Protein AF-A0AAV2TIT0-F1 (afdb_monomer)

Structure (mmCIF, N/CA/C/O backbone):
data_AF-A0AAV2TIT0-F1
#
_entry.id   AF-A0AAV2TIT0-F1
#
loop_
_atom_site.group_PDB
_atom_site.id
_atom_site.type_symbol
_atom_site.label_atom_id
_atom_site.label_alt_id
_atom_site.label_comp_id
_atom_site.label_asym_id
_atom_site.label_entity_id
_atom_site.label_seq_id
_atom_site.pdbx_PDB_ins_code
_atom_site.Cartn_x
_atom_site.Cartn_y
_atom_site.Cartn_z
_atom_site.occupancy
_atom_site.B_iso_or_equiv
_atom_site.auth_seq_id
_atom_site.auth_comp_id
_atom_site.auth_asym_id
_atom_site.auth_atom_id
_atom_site.pdbx_PDB_model_num
ATOM 1 N N . MET A 1 1 ? -25.763 -8.411 12.316 1.00 33.12 1 MET A N 1
ATOM 2 C CA . MET A 1 1 ? -24.491 -7.733 11.9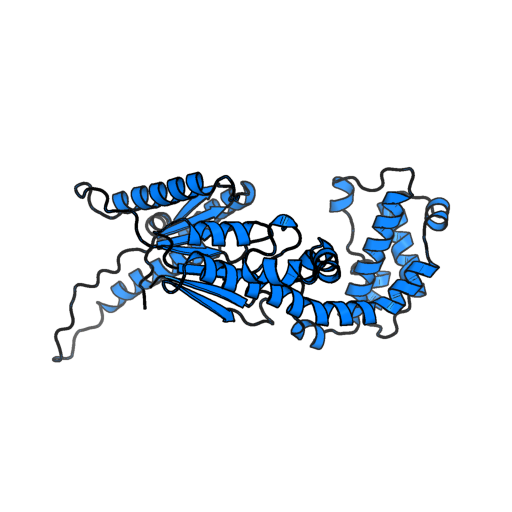80 1.00 33.12 1 MET A CA 1
ATOM 3 C C . MET A 1 1 ? -24.054 -6.967 13.217 1.00 33.12 1 MET A C 1
ATOM 5 O O . MET A 1 1 ? -24.925 -6.323 13.794 1.00 33.12 1 MET A O 1
ATOM 9 N N . PRO A 1 2 ? -22.796 -7.047 13.679 1.00 43.47 2 PRO A N 1
ATOM 10 C CA . PRO A 1 2 ? -22.340 -6.142 14.727 1.00 43.47 2 PRO A CA 1
ATOM 11 C C . PRO A 1 2 ? -22.516 -4.703 14.225 1.00 43.47 2 PRO A C 1
ATOM 13 O O . PRO A 1 2 ? -21.963 -4.325 13.194 1.00 43.47 2 PRO A O 1
ATOM 16 N N . ASN A 1 3 ? -23.355 -3.925 14.909 1.00 52.34 3 ASN A N 1
ATOM 17 C CA . ASN A 1 3 ? -23.516 -2.500 14.643 1.00 52.34 3 ASN A CA 1
ATOM 18 C C . ASN A 1 3 ? -22.245 -1.795 15.130 1.00 52.34 3 ASN A C 1
ATOM 20 O O . ASN A 1 3 ? -22.175 -1.380 16.286 1.00 52.34 3 ASN A O 1
ATOM 24 N N . PHE A 1 4 ? -21.219 -1.700 14.278 1.00 61.94 4 PHE A N 1
ATOM 25 C CA . PHE A 1 4 ? -20.007 -0.950 14.609 1.00 61.94 4 PHE A CA 1
ATOM 26 C C . PHE A 1 4 ? -20.335 0.539 14.643 1.00 61.94 4 PHE A C 1
ATOM 28 O O . PHE A 1 4 ? -20.372 1.217 13.619 1.00 61.94 4 PHE A O 1
ATOM 35 N N . ARG A 1 5 ? -20.597 1.035 15.851 1.00 77.88 5 ARG A N 1
ATOM 36 C CA . ARG A 1 5 ? -20.865 2.451 16.115 1.00 77.88 5 ARG A CA 1
ATOM 37 C C . ARG A 1 5 ? -19.603 3.304 16.168 1.00 77.88 5 ARG A C 1
ATOM 39 O O . ARG A 1 5 ? -19.690 4.524 16.167 1.00 77.88 5 ARG A O 1
ATOM 46 N N . TYR A 1 6 ? -18.437 2.674 16.198 1.00 88.31 6 TYR A N 1
ATOM 47 C CA . TYR A 1 6 ? -17.168 3.355 16.375 1.00 88.31 6 TYR A CA 1
ATOM 48 C C . TYR A 1 6 ? -16.143 2.788 15.402 1.00 88.31 6 TYR A C 1
ATOM 50 O O . TYR A 1 6 ? -15.968 1.569 15.303 1.00 88.31 6 TYR A O 1
ATOM 58 N N . VAL A 1 7 ? -15.487 3.678 14.665 1.00 92.69 7 VAL A N 1
ATOM 59 C CA . VAL A 1 7 ? -14.481 3.327 13.660 1.00 92.69 7 VAL A CA 1
ATOM 60 C C . VAL A 1 7 ? -13.223 4.140 13.916 1.00 92.69 7 VAL A C 1
ATOM 62 O O . VAL A 1 7 ? -13.296 5.348 14.117 1.00 92.69 7 VAL A O 1
ATOM 65 N N . VAL A 1 8 ? -12.065 3.491 13.875 1.00 95.88 8 VAL A N 1
ATOM 66 C CA . VAL A 1 8 ? -10.758 4.150 13.860 1.00 95.88 8 VAL A CA 1
ATOM 67 C C . VAL A 1 8 ? -10.124 3.891 12.500 1.00 95.88 8 VAL A C 1
ATOM 69 O O . VAL A 1 8 ? -9.726 2.766 12.217 1.00 95.88 8 VAL A O 1
ATOM 72 N N . ASP A 1 9 ? -10.046 4.914 11.655 1.00 96.50 9 ASP A N 1
ATOM 73 C CA . ASP A 1 9 ? -9.402 4.859 10.342 1.00 96.50 9 ASP A CA 1
ATOM 74 C C . ASP A 1 9 ? -7.945 5.328 10.438 1.00 96.50 9 ASP A C 1
ATOM 76 O O . ASP A 1 9 ? -7.671 6.502 10.694 1.00 96.50 9 ASP A O 1
ATOM 80 N N . ILE A 1 10 ? -7.002 4.407 10.249 1.00 96.81 10 ILE A N 1
ATOM 81 C CA . ILE A 1 10 ? -5.564 4.649 10.366 1.00 96.81 10 ILE A CA 1
ATOM 82 C C . ILE A 1 10 ? -4.938 4.834 8.984 1.00 96.81 10 ILE A C 1
ATOM 84 O O . ILE A 1 10 ? -5.048 3.974 8.109 1.00 96.81 10 ILE A O 1
ATOM 88 N N . GLY A 1 11 ? -4.196 5.932 8.814 1.00 94.81 11 GLY A N 1
ATOM 89 C CA . GLY A 1 11 ? -3.659 6.320 7.508 1.00 94.81 11 GLY A CA 1
ATOM 90 C C . GLY A 1 11 ? -4.744 6.938 6.630 1.00 94.81 11 GLY A C 1
ATOM 91 O O . GLY A 1 11 ? -4.847 6.624 5.444 1.00 94.81 11 GLY A O 1
ATOM 92 N N . SER A 1 12 ? -5.573 7.788 7.239 1.00 93.75 12 SER A N 1
ATOM 93 C CA . SER A 1 12 ? -6.779 8.353 6.624 1.00 93.75 12 SER A CA 1
ATOM 94 C C . SER A 1 12 ? -6.502 9.316 5.458 1.00 93.75 12 SER A C 1
ATOM 96 O O . SER A 1 12 ? -7.408 9.619 4.672 1.00 93.75 12 SER A O 1
ATOM 98 N N . GLY A 1 13 ? -5.263 9.798 5.300 1.00 93.06 13 GLY A N 1
ATOM 99 C CA . GLY A 1 13 ? -4.831 10.627 4.180 1.00 93.06 13 GLY A CA 1
ATOM 100 C C . GLY A 1 13 ? -5.632 11.922 4.076 1.00 93.06 13 GLY A C 1
ATOM 101 O O . GLY A 1 13 ? -5.682 12.729 5.000 1.00 93.06 13 GLY A O 1
ATOM 102 N N . LEU A 1 14 ? -6.288 12.127 2.931 1.00 92.00 14 LEU A N 1
ATOM 103 C CA . LEU A 1 14 ? -7.166 13.282 2.696 1.00 92.00 14 LEU A CA 1
ATOM 104 C C . LEU A 1 14 ? -8.545 13.150 3.371 1.00 92.00 14 LEU A C 1
ATOM 106 O O . LEU A 1 14 ? -9.398 14.021 3.210 1.00 92.00 14 LEU A O 1
ATOM 110 N N . GLY A 1 15 ? -8.786 12.072 4.121 1.00 90.06 15 GLY A N 1
ATOM 111 C CA . GLY A 1 15 ? -10.018 11.867 4.875 1.00 90.06 15 GLY A CA 1
ATOM 112 C C . GLY A 1 15 ? -11.206 11.398 4.038 1.00 90.06 15 GLY A C 1
ATOM 113 O O . GLY A 1 15 ? -12.340 11.560 4.484 1.00 90.06 15 GLY A O 1
ATOM 114 N N . HIS A 1 16 ? -10.982 10.816 2.855 1.00 90.38 16 HIS A N 1
ATOM 115 C CA . HIS A 1 16 ? -12.058 10.356 1.968 1.00 90.38 16 HIS A CA 1
ATOM 116 C C . HIS A 1 16 ? -12.976 9.319 2.625 1.00 90.38 16 HIS A C 1
ATOM 118 O O . HIS A 1 16 ? -14.196 9.479 2.559 1.00 90.38 16 HIS A O 1
ATOM 124 N N . LEU A 1 17 ? -12.416 8.290 3.274 1.00 89.50 17 LEU A N 1
ATOM 125 C CA . LEU A 1 17 ? -13.212 7.263 3.948 1.00 89.50 17 LEU A CA 1
ATOM 126 C C . LEU A 1 17 ? -13.994 7.845 5.141 1.00 89.50 17 LEU A C 1
ATOM 128 O O . LEU A 1 17 ? -15.217 7.711 5.125 1.00 89.50 17 LEU A O 1
ATOM 132 N N . PRO A 1 18 ? -13.369 8.552 6.108 1.00 89.56 18 PRO A N 1
ATOM 133 C CA . PRO A 1 18 ? -14.092 9.160 7.221 1.00 89.56 18 PRO A CA 1
ATOM 134 C C . PRO A 1 18 ? -15.223 10.072 6.751 1.00 89.56 18 PRO A C 1
ATOM 136 O O . PRO A 1 18 ? -16.352 9.927 7.209 1.00 89.56 18 PRO A O 1
ATOM 139 N N . ASN A 1 19 ? -14.953 10.941 5.768 1.00 86.62 19 ASN A N 1
ATOM 140 C CA . ASN A 1 19 ? -15.957 11.843 5.201 1.00 86.62 19 ASN A CA 1
ATOM 141 C C . ASN A 1 19 ? -17.109 11.077 4.542 1.00 86.62 19 ASN A C 1
ATOM 143 O O . ASN A 1 19 ? -18.263 11.467 4.685 1.00 86.62 19 ASN A O 1
ATOM 147 N N . SER A 1 20 ? -16.815 9.991 3.825 1.00 84.94 20 SER A N 1
ATOM 148 C CA . SER A 1 20 ? -17.843 9.174 3.170 1.00 84.94 20 SER A CA 1
ATOM 149 C C . SER A 1 20 ? -18.708 8.426 4.183 1.00 84.94 20 SER A C 1
ATOM 151 O O . SER A 1 20 ? -19.925 8.378 4.014 1.00 84.94 20 SER A O 1
ATOM 153 N N . ILE A 1 21 ? -18.100 7.896 5.252 1.00 83.25 21 ILE A N 1
ATOM 154 C CA . ILE A 1 21 ? -18.825 7.271 6.364 1.00 83.25 21 ILE A CA 1
ATOM 155 C C . ILE A 1 21 ? -19.757 8.304 7.007 1.00 83.25 21 ILE A C 1
ATOM 157 O O . ILE A 1 21 ? -20.959 8.066 7.068 1.00 83.25 21 ILE A O 1
ATOM 161 N N . ALA A 1 22 ? -19.246 9.478 7.392 1.00 78.19 22 ALA A N 1
ATOM 162 C CA . ALA A 1 22 ? -20.061 10.535 7.995 1.00 78.19 22 ALA A CA 1
ATOM 163 C C . ALA A 1 22 ? -21.213 10.997 7.095 1.00 78.19 22 ALA A C 1
ATOM 165 O O . ALA A 1 22 ? -22.341 11.104 7.563 1.00 78.19 22 ALA A O 1
ATOM 166 N N . ARG A 1 23 ? -20.971 11.207 5.793 1.00 75.56 23 ARG A N 1
ATOM 167 C CA . ARG A 1 23 ? -22.033 11.568 4.835 1.00 75.56 23 ARG A CA 1
ATOM 168 C C . ARG A 1 23 ? -23.144 10.527 4.787 1.00 75.56 23 ARG A C 1
ATOM 170 O O . ARG A 1 23 ? -24.315 10.889 4.797 1.00 75.56 23 ARG A O 1
ATOM 177 N N . ARG A 1 24 ? -22.781 9.242 4.715 1.00 76.00 24 ARG A N 1
ATOM 178 C CA . ARG A 1 24 ? -23.767 8.159 4.661 1.00 76.00 24 ARG A CA 1
ATOM 179 C C . ARG A 1 24 ? -24.631 8.144 5.920 1.00 76.00 24 ARG A C 1
ATOM 181 O O . ARG A 1 24 ? -25.842 8.033 5.809 1.00 76.00 24 ARG A O 1
ATOM 188 N N . LEU A 1 25 ? -24.016 8.357 7.080 1.00 70.19 25 LEU A N 1
ATOM 189 C CA . LEU A 1 25 ? -24.717 8.413 8.361 1.00 70.19 25 LEU A CA 1
ATOM 190 C C . LEU A 1 25 ? -25.712 9.578 8.436 1.00 70.19 25 LEU A C 1
ATOM 192 O O . LEU A 1 25 ? -26.841 9.368 8.861 1.00 70.19 25 LEU A O 1
ATOM 196 N N . ILE A 1 26 ? -25.326 10.769 7.963 1.00 67.44 26 ILE A N 1
ATOM 197 C CA . ILE A 1 26 ? -26.214 11.947 7.904 1.00 67.44 26 ILE A CA 1
ATOM 198 C C . ILE A 1 26 ? -27.414 11.685 6.978 1.00 67.44 26 ILE A C 1
ATOM 200 O O . ILE A 1 26 ? -28.556 12.025 7.297 1.00 67.44 26 ILE A O 1
ATOM 204 N N . ASN A 1 27 ? -27.170 11.065 5.822 1.00 66.56 27 ASN A N 1
ATOM 205 C CA . ASN A 1 27 ? -28.227 10.764 4.859 1.00 66.56 27 ASN A CA 1
ATOM 206 C C . ASN A 1 27 ? -29.206 9.710 5.391 1.00 66.56 27 ASN A C 1
ATOM 208 O O . ASN A 1 27 ? -30.414 9.875 5.225 1.00 66.56 27 ASN A O 1
ATOM 212 N 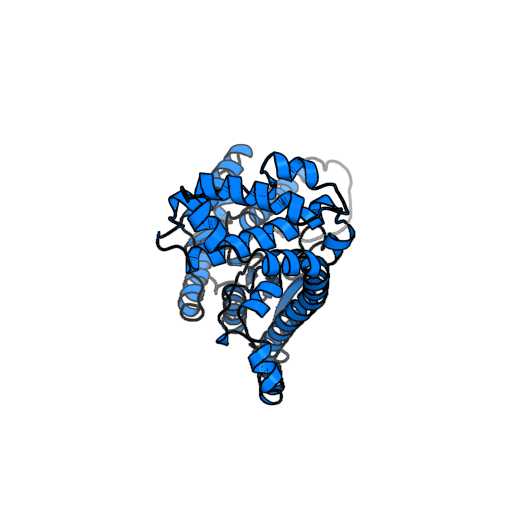N . ASP A 1 28 ? -28.703 8.678 6.072 1.00 64.31 28 ASP A N 1
ATOM 213 C CA . ASP A 1 28 ? -29.536 7.647 6.695 1.00 64.31 28 ASP A CA 1
ATOM 214 C C . ASP A 1 28 ? -30.403 8.240 7.829 1.00 64.31 28 ASP A C 1
ATOM 216 O O . ASP A 1 28 ? -31.569 7.865 7.972 1.00 64.31 28 ASP A O 1
ATOM 220 N N . THR A 1 29 ? -29.899 9.231 8.584 1.00 57.78 29 THR A N 1
ATOM 221 C CA . THR A 1 29 ? -30.708 9.959 9.584 1.00 57.78 29 THR A CA 1
ATOM 222 C C . THR A 1 29 ? -31.797 10.836 8.960 1.00 57.78 29 THR A C 1
ATOM 224 O O . THR A 1 29 ? -32.913 10.876 9.475 1.00 57.78 29 THR A O 1
ATOM 227 N N . ASN A 1 30 ? -31.522 11.494 7.829 1.00 53.78 30 ASN A N 1
ATOM 228 C CA . ASN A 1 30 ? -32.492 12.373 7.168 1.00 53.78 30 ASN A CA 1
ATOM 229 C C . ASN A 1 30 ? -33.578 11.594 6.407 1.00 53.78 30 ASN A C 1
ATOM 231 O O . ASN A 1 30 ? -34.746 11.974 6.459 1.00 53.78 30 ASN A O 1
ATOM 235 N N . GLY A 1 31 ? -33.230 10.473 5.763 1.00 49.16 31 GLY A N 1
ATOM 236 C CA . GLY A 1 31 ? -34.191 9.628 5.039 1.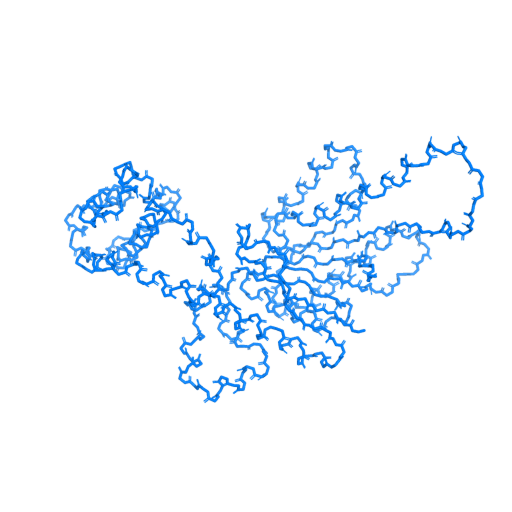00 49.16 31 GLY A CA 1
ATOM 237 C C . GLY A 1 31 ? -35.257 8.988 5.939 1.00 49.16 31 GLY A C 1
ATOM 238 O O . GLY A 1 31 ? -36.377 8.750 5.492 1.00 49.16 31 GLY A O 1
ATOM 239 N N . CYS A 1 32 ? -34.945 8.777 7.222 1.00 41.78 32 CYS A N 1
ATOM 240 C CA . CYS A 1 32 ? -35.896 8.278 8.219 1.00 41.78 32 CYS A CA 1
ATOM 241 C C . CYS A 1 32 ? -36.898 9.363 8.674 1.00 41.78 32 CYS A C 1
ATOM 243 O O . CYS A 1 32 ? -38.033 9.056 9.038 1.00 41.78 32 CYS A O 1
ATOM 245 N N . CYS A 1 33 ? -36.516 10.644 8.600 1.00 37.53 33 CYS A N 1
ATOM 246 C CA . CYS A 1 33 ? -37.409 11.770 8.890 1.00 37.53 33 CYS A CA 1
ATOM 247 C C . CYS A 1 33 ? -38.353 12.084 7.717 1.00 37.53 33 CYS A C 1
ATOM 249 O O . CYS A 1 33 ? -39.490 12.480 7.951 1.00 37.53 33 CYS A O 1
ATOM 251 N N . SER A 1 34 ? -37.937 11.849 6.467 1.00 34.69 34 SER A N 1
ATOM 252 C CA . SER A 1 34 ? -38.749 12.148 5.271 1.00 34.69 34 SER A CA 1
ATOM 253 C C . SER A 1 34 ? -39.859 11.130 4.971 1.00 34.69 34 SER A C 1
ATOM 255 O O . SER A 1 34 ? -40.706 11.390 4.122 1.00 34.69 34 SER A O 1
ATOM 257 N N . GLN A 1 35 ? -39.876 9.968 5.635 1.00 36.94 35 GLN A N 1
ATOM 258 C CA . GLN A 1 35 ? -40.938 8.961 5.473 1.00 36.94 35 GLN A CA 1
ATOM 259 C C . GLN A 1 35 ? -42.097 9.104 6.473 1.00 36.94 35 GLN A C 1
ATOM 261 O O . GLN A 1 35 ? -43.048 8.328 6.409 1.00 36.94 35 GLN A O 1
ATOM 266 N N . LYS A 1 36 ? -42.073 10.103 7.367 1.00 35.38 36 LYS A N 1
ATOM 267 C CA . LYS A 1 36 ? -43.177 10.344 8.313 1.00 35.38 36 LYS A CA 1
ATOM 268 C C . LYS A 1 36 ? -44.347 11.160 7.749 1.00 35.38 36 LYS A C 1
ATOM 270 O O . LYS A 1 36 ? -45.394 11.181 8.386 1.00 35.38 36 LYS A O 1
ATOM 275 N N . ASP A 1 37 ? -44.227 11.720 6.544 1.00 33.31 37 ASP A N 1
ATOM 276 C CA . ASP A 1 37 ? -45.250 12.621 5.986 1.00 33.31 37 ASP A CA 1
ATOM 277 C C . ASP A 1 37 ? -46.184 11.987 4.936 1.00 33.31 37 ASP A C 1
ATOM 279 O O . ASP A 1 37 ? -46.986 12.692 4.335 1.00 33.31 37 ASP A O 1
ATOM 283 N N . ASN A 1 38 ? -46.147 10.664 4.724 1.00 32.78 38 ASN A N 1
ATOM 284 C CA . ASN A 1 38 ? -47.061 9.978 3.792 1.00 32.78 38 ASN A CA 1
ATOM 285 C C . ASN A 1 38 ? -47.639 8.668 4.355 1.00 32.78 38 ASN A C 1
ATOM 287 O O . ASN A 1 38 ? -47.607 7.630 3.696 1.00 32.78 38 ASN A O 1
ATOM 291 N N . VAL A 1 39 ? -48.200 8.702 5.567 1.00 33.78 39 VAL A N 1
ATOM 292 C CA . VAL A 1 39 ? -49.090 7.628 6.043 1.00 33.78 39 VAL A CA 1
ATOM 293 C C . VAL A 1 39 ? -50.382 8.229 6.587 1.00 33.78 39 VAL A C 1
ATOM 295 O O . VAL A 1 39 ? -50.601 8.347 7.788 1.00 33.78 39 VAL A O 1
ATOM 298 N N . SER A 1 40 ? -51.272 8.584 5.668 1.00 33.12 40 SER A N 1
ATOM 299 C CA . SER A 1 40 ? -52.709 8.619 5.914 1.00 33.12 40 SER A CA 1
ATOM 300 C C . SER A 1 40 ? -53.368 7.629 4.954 1.00 33.12 40 SER A C 1
ATOM 302 O O . SER A 1 40 ? -53.623 7.956 3.802 1.00 33.12 40 SER A O 1
ATOM 304 N N . GLN A 1 41 ? -53.604 6.417 5.481 1.00 33.03 41 GLN A N 1
ATOM 305 C CA . GLN A 1 41 ? -54.428 5.288 4.997 1.00 33.03 41 GLN A CA 1
ATOM 306 C C . GLN A 1 41 ? -53.632 3.978 4.888 1.00 33.03 41 GLN A C 1
ATOM 308 O O . GLN A 1 41 ? -53.018 3.713 3.863 1.00 33.03 41 GLN A O 1
ATOM 313 N N . MET A 1 42 ? -53.656 3.156 5.945 1.00 27.72 42 MET A N 1
ATOM 314 C CA . MET A 1 42 ? -54.268 1.812 5.958 1.00 27.72 42 MET A CA 1
ATOM 315 C C . MET A 1 42 ? -54.023 1.155 7.326 1.00 27.72 42 MET A C 1
ATOM 317 O O . MET A 1 42 ? -52.910 1.164 7.844 1.00 27.72 42 MET A O 1
ATOM 321 N N . GLU A 1 43 ? -55.085 0.626 7.927 1.00 33.09 43 GLU A N 1
ATOM 322 C CA . GLU A 1 43 ? -55.074 -0.027 9.235 1.00 33.09 43 GLU A CA 1
ATOM 323 C C . GLU A 1 43 ? -54.402 -1.411 9.225 1.00 33.09 43 GLU A C 1
ATOM 325 O O . GLU A 1 43 ? -54.489 -2.167 8.259 1.00 33.09 43 GLU A O 1
ATOM 330 N N . SER A 1 44 ? -53.886 -1.767 10.407 1.00 34.00 44 SER A N 1
ATOM 331 C CA . SER A 1 44 ? -53.564 -3.108 10.918 1.00 34.00 44 SER A CA 1
ATOM 332 C C . SER A 1 44 ? -52.346 -3.835 10.327 1.00 34.00 44 SER A C 1
ATOM 334 O O . SER A 1 44 ? -52.355 -4.293 9.193 1.00 34.00 44 SER A O 1
ATOM 336 N N . VAL A 1 45 ? -51.304 -3.987 11.159 1.00 29.23 45 VAL A N 1
ATOM 337 C CA . VAL A 1 45 ? -50.635 -5.253 11.540 1.00 29.23 45 VAL A CA 1
ATOM 338 C C . VAL A 1 45 ? -49.373 -4.919 12.360 1.00 29.23 45 VAL A C 1
ATOM 340 O O . VAL A 1 45 ? -48.474 -4.244 11.878 1.00 29.23 45 VAL A O 1
ATOM 343 N N . GLY A 1 46 ? -49.306 -5.456 13.585 1.00 25.75 46 GLY A N 1
ATOM 344 C CA . GLY A 1 46 ? -48.060 -5.843 14.262 1.00 25.75 46 GLY A CA 1
ATOM 345 C C . GLY A 1 46 ? -47.212 -4.750 14.922 1.00 25.75 46 GLY A C 1
ATOM 346 O O . GLY A 1 46 ? -46.425 -4.080 14.269 1.00 25.75 46 GLY A O 1
ATOM 347 N N . ASN A 1 47 ? -47.288 -4.681 16.255 1.00 32.78 47 ASN A N 1
ATOM 348 C CA . ASN A 1 47 ? -46.312 -4.030 17.135 1.00 32.78 47 ASN A CA 1
ATOM 349 C C . ASN A 1 47 ? -44.871 -4.449 16.772 1.00 32.78 47 ASN A C 1
ATOM 351 O O . ASN A 1 47 ? -44.492 -5.600 16.992 1.00 32.78 47 ASN A O 1
ATOM 355 N N . ALA A 1 48 ? -44.069 -3.513 16.269 1.00 32.03 48 ALA A N 1
ATOM 356 C CA . ALA A 1 48 ? -42.615 -3.614 16.217 1.00 32.03 48 ALA A CA 1
ATOM 357 C C . ALA A 1 48 ? -42.030 -2.342 16.843 1.00 32.03 48 ALA A C 1
ATOM 359 O O . ALA A 1 48 ? -42.430 -1.230 16.500 1.00 32.03 48 ALA A O 1
ATOM 360 N N . ASP A 1 49 ? -41.128 -2.541 17.801 1.00 30.75 49 ASP A N 1
ATOM 361 C CA . ASP A 1 49 ? -40.585 -1.551 18.729 1.00 30.75 49 ASP A CA 1
ATOM 362 C C . ASP A 1 49 ? -40.214 -0.204 18.086 1.00 30.75 49 ASP A C 1
ATOM 364 O O . ASP A 1 49 ? -39.230 -0.067 17.357 1.00 30.75 49 ASP A O 1
ATOM 368 N N . SER A 1 50 ? -40.956 0.839 18.453 1.00 32.41 50 SER A N 1
ATOM 369 C CA . SER A 1 50 ? -40.766 2.229 18.028 1.00 32.41 50 SER A CA 1
ATOM 370 C C . SER A 1 50 ? -39.591 2.946 18.718 1.00 32.41 50 SER A C 1
ATOM 372 O O . SER A 1 50 ? -39.624 4.165 18.867 1.00 32.41 50 SER A O 1
ATOM 374 N N . ASN A 1 51 ? -38.551 2.222 19.148 1.00 32.59 51 ASN A N 1
ATOM 375 C CA . ASN A 1 51 ? -37.463 2.763 19.978 1.00 32.59 51 ASN A CA 1
ATOM 376 C C . ASN A 1 51 ? -36.057 2.656 19.368 1.00 32.59 51 ASN A C 1
ATOM 378 O O . ASN A 1 51 ? -35.062 2.861 20.063 1.00 32.59 51 ASN A O 1
ATOM 382 N N . ASN A 1 52 ? -35.933 2.376 18.069 1.00 36.19 52 ASN A N 1
ATOM 383 C CA . ASN A 1 52 ? -34.626 2.348 17.415 1.00 36.19 52 ASN A CA 1
ATOM 384 C C . ASN A 1 52 ? -34.192 3.762 16.985 1.00 36.19 52 ASN A C 1
ATOM 386 O O . ASN A 1 52 ? -34.114 4.070 15.795 1.00 36.19 52 ASN A O 1
ATOM 390 N N . SER A 1 53 ? -33.934 4.648 17.956 1.00 40.66 53 SER A N 1
ATOM 391 C CA . SER A 1 53 ? -33.205 5.885 17.676 1.00 40.66 53 SER A CA 1
ATOM 392 C C . SER A 1 53 ? -31.800 5.499 17.203 1.00 40.66 53 SER A C 1
ATOM 394 O O . SER A 1 53 ? -31.007 4.887 17.924 1.00 40.66 53 SER A O 1
ATOM 396 N N . PHE A 1 54 ? -31.503 5.773 15.933 1.00 45.78 54 PHE A N 1
ATOM 397 C CA . PHE A 1 54 ? -30.188 5.523 15.354 1.00 45.78 54 PHE A CA 1
ATOM 398 C C . PHE A 1 54 ? -29.166 6.420 16.068 1.00 45.78 54 PHE A C 1
ATOM 400 O O . PHE A 1 54 ? -29.024 7.597 15.747 1.00 45.78 54 PHE A O 1
ATOM 407 N N . LYS A 1 55 ? -28.480 5.878 17.084 1.00 54.44 55 LYS A N 1
ATOM 408 C CA . LYS A 1 55 ? -27.385 6.582 17.763 1.00 54.44 55 LYS A CA 1
ATOM 409 C C . LYS A 1 55 ? -26.216 6.786 16.783 1.00 54.44 55 LYS A C 1
ATOM 411 O O . LYS A 1 55 ? -25.866 5.839 16.072 1.00 54.44 55 LYS A O 1
ATOM 416 N N . PRO A 1 56 ? -25.610 7.984 16.747 1.00 56.09 56 PRO A N 1
ATOM 417 C CA . PRO A 1 56 ? -24.627 8.349 15.736 1.00 56.09 56 PRO A CA 1
ATOM 418 C C . PRO A 1 56 ? -23.353 7.502 15.809 1.00 56.09 56 PRO A C 1
ATOM 420 O O . PRO A 1 56 ? -22.881 7.149 16.889 1.00 56.09 56 PRO A O 1
ATOM 423 N N . VAL A 1 57 ? -22.782 7.196 14.642 1.00 70.88 57 VAL A N 1
ATOM 424 C CA . VAL A 1 57 ? -21.499 6.493 14.521 1.00 70.88 57 VAL A CA 1
ATOM 425 C C . VAL A 1 57 ? -20.363 7.518 14.578 1.00 70.88 57 VAL A C 1
ATOM 427 O O . VAL A 1 57 ? -20.389 8.514 13.859 1.00 70.88 57 VAL A O 1
ATOM 430 N N . CYS A 1 58 ? -19.360 7.278 15.421 1.00 84.88 58 CYS A N 1
ATOM 431 C CA . CYS A 1 58 ? -18.193 8.147 15.575 1.00 84.88 58 CYS A CA 1
ATOM 432 C C . CYS A 1 58 ? -16.972 7.553 14.862 1.00 84.88 58 CYS A C 1
ATOM 434 O O . CYS A 1 58 ? -16.609 6.394 15.071 1.00 84.88 58 CYS A O 1
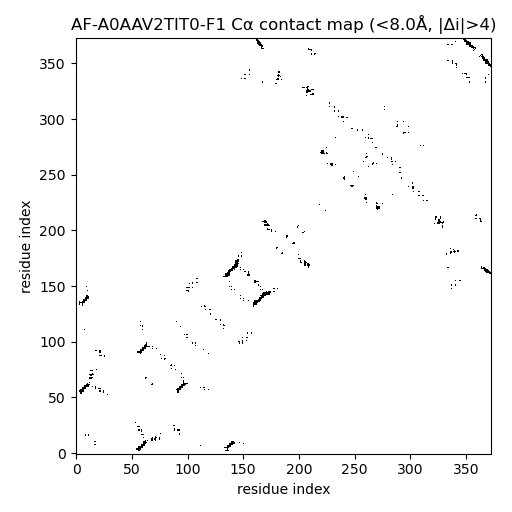ATOM 436 N N . VAL A 1 59 ? -16.307 8.367 14.045 1.00 89.94 59 VAL A N 1
ATOM 437 C CA . VAL A 1 59 ? -15.112 8.000 13.286 1.00 89.94 59 VAL A CA 1
ATOM 438 C C . VAL A 1 59 ? -13.917 8.797 13.791 1.00 89.94 59 VAL A C 1
ATOM 440 O O . VAL A 1 59 ? -13.901 10.021 13.704 1.00 89.94 59 VAL A O 1
ATOM 443 N N . ILE A 1 60 ? -12.887 8.108 14.266 1.00 93.94 60 ILE A N 1
ATOM 444 C CA . ILE A 1 60 ? -11.580 8.694 14.558 1.00 93.94 60 ILE A CA 1
ATOM 445 C C . ILE A 1 60 ? -10.684 8.475 13.339 1.00 93.94 60 ILE A C 1
ATOM 447 O O . ILE A 1 60 ? -10.372 7.344 12.985 1.00 93.94 60 ILE A O 1
ATOM 451 N N . ALA A 1 61 ? -10.264 9.551 12.689 1.00 95.06 61 ALA A N 1
ATOM 452 C CA . ALA A 1 61 ? -9.382 9.542 11.533 1.00 95.06 61 ALA A CA 1
ATOM 453 C C . ALA A 1 61 ? -7.958 9.920 11.956 1.00 95.06 61 ALA A C 1
ATOM 455 O O . ALA A 1 61 ? -7.709 11.055 12.365 1.00 95.06 61 ALA A O 1
ATOM 456 N N . VAL A 1 62 ? -7.022 8.982 11.839 1.00 97.00 62 VAL A N 1
ATOM 457 C CA . VAL A 1 62 ? -5.619 9.161 12.222 1.00 97.00 62 VAL A CA 1
ATOM 458 C C . VAL A 1 62 ? -4.775 9.409 10.975 1.00 97.00 62 VAL A C 1
ATOM 460 O O . VAL A 1 62 ? -4.830 8.648 10.005 1.00 97.00 62 VAL A O 1
ATOM 463 N N . GLU A 1 63 ? -3.989 10.480 10.987 1.00 95.88 63 GLU A N 1
ATOM 464 C CA . GLU A 1 63 ? -3.054 10.845 9.919 1.00 95.88 63 GLU A CA 1
ATOM 465 C C . GLU A 1 63 ? -1.781 11.429 10.534 1.00 95.88 63 GLU A C 1
ATOM 467 O O . GLU A 1 63 ? -1.856 12.116 11.544 1.00 95.88 63 GLU A O 1
ATOM 472 N N . CYS A 1 64 ? -0.610 11.183 9.945 1.00 94.56 64 CYS A N 1
ATOM 473 C CA . CYS A 1 64 ? 0.663 11.683 10.471 1.00 94.56 64 CYS A CA 1
ATOM 474 C C . CYS A 1 64 ? 1.241 12.845 9.656 1.00 94.56 64 CYS A C 1
ATOM 476 O O . CYS A 1 64 ? 2.075 13.601 10.151 1.00 94.56 64 CYS A O 1
ATOM 478 N N . ASN A 1 65 ? 0.820 13.005 8.401 1.00 95.19 65 ASN A N 1
ATOM 479 C CA . ASN A 1 65 ? 1.239 14.099 7.548 1.00 95.19 65 ASN A CA 1
ATOM 480 C C . ASN A 1 65 ? 0.379 15.339 7.798 1.00 95.19 65 ASN A C 1
ATOM 482 O O . ASN A 1 65 ? -0.789 15.393 7.418 1.00 95.19 65 ASN A O 1
ATOM 486 N N . GLU A 1 66 ? 1.001 16.376 8.348 1.00 95.62 66 GLU A N 1
ATOM 487 C CA . GLU A 1 66 ? 0.342 17.639 8.681 1.00 95.62 66 GLU A CA 1
ATOM 488 C C . GLU A 1 66 ? -0.368 18.288 7.479 1.00 95.62 66 GLU A C 1
ATOM 490 O O . GLU A 1 66 ? -1.508 18.735 7.592 1.00 95.62 66 GLU A O 1
ATOM 495 N N . SER A 1 67 ? 0.245 18.279 6.289 1.00 95.38 67 SER A N 1
ATOM 496 C CA . SER A 1 67 ? -0.372 18.867 5.091 1.00 95.38 67 SER A CA 1
ATOM 497 C C . SER A 1 67 ? -1.640 18.121 4.668 1.00 95.38 67 SER A C 1
ATOM 499 O O . SER A 1 67 ? -2.641 18.756 4.329 1.00 95.38 67 SER A O 1
ATOM 501 N N . MET A 1 68 ? -1.615 16.784 4.679 1.00 93.31 68 MET A N 1
ATOM 502 C CA . MET A 1 68 ? -2.796 15.972 4.369 1.00 93.31 68 MET A CA 1
ATOM 503 C C . MET A 1 68 ? -3.865 16.120 5.447 1.00 93.31 68 MET A C 1
ATOM 505 O O . MET A 1 68 ? -5.026 16.317 5.101 1.00 93.31 68 MET A O 1
ATOM 509 N N . HIS A 1 69 ? -3.470 16.137 6.720 1.00 92.88 69 HIS A N 1
ATOM 510 C CA . HIS A 1 69 ? -4.363 16.363 7.851 1.00 92.88 69 HIS A CA 1
ATOM 511 C C . HIS A 1 69 ? -5.107 17.704 7.728 1.00 92.88 69 HIS A C 1
ATOM 513 O O . HIS A 1 69 ? -6.336 17.728 7.732 1.00 92.88 69 HIS A O 1
ATOM 519 N N . ILE A 1 70 ? -4.390 18.812 7.499 1.00 91.75 70 ILE A N 1
ATOM 520 C CA . ILE A 1 70 ? -4.994 20.143 7.308 1.00 91.75 70 ILE A CA 1
ATOM 521 C C . ILE A 1 70 ? -5.944 20.150 6.102 1.00 91.75 70 ILE A C 1
ATOM 523 O O . ILE A 1 70 ? -7.035 20.722 6.165 1.00 91.75 70 ILE A O 1
ATOM 527 N N . LYS A 1 71 ? -5.556 19.513 4.990 1.00 91.88 71 LYS A N 1
ATOM 528 C CA . LYS A 1 71 ? -6.423 19.386 3.807 1.00 91.88 71 LYS A CA 1
ATOM 529 C C . LYS A 1 71 ? -7.682 18.573 4.109 1.00 91.88 71 LYS A C 1
ATOM 531 O O . LYS A 1 71 ? -8.754 18.949 3.643 1.00 91.88 71 LYS A O 1
ATOM 536 N N . ALA A 1 72 ? -7.567 17.504 4.892 1.00 89.38 72 ALA A N 1
ATOM 537 C CA . ALA A 1 72 ? -8.687 16.663 5.291 1.00 89.38 72 ALA A CA 1
ATOM 538 C C . ALA A 1 72 ? -9.673 17.419 6.195 1.00 89.38 72 ALA A C 1
ATOM 540 O O . ALA A 1 72 ? -10.884 17.296 6.001 1.00 89.38 72 ALA A O 1
ATOM 541 N N . CYS A 1 73 ? -9.171 18.251 7.118 1.00 86.38 73 CYS A N 1
ATOM 542 C CA . CYS A 1 73 ? -9.993 19.179 7.898 1.00 86.38 73 CYS A CA 1
ATOM 543 C C . CYS A 1 73 ? -10.757 20.131 6.968 1.00 86.38 73 CYS A C 1
ATOM 545 O O . CYS A 1 73 ? -11.975 20.135 6.968 1.00 86.38 73 CYS A O 1
ATOM 547 N N . ARG A 1 74 ? -10.082 20.830 6.050 1.00 85.06 74 ARG A N 1
ATOM 548 C CA . ARG A 1 74 ? -10.761 21.760 5.120 1.00 85.06 74 ARG A CA 1
ATOM 549 C C . ARG A 1 74 ? -11.754 21.080 4.171 1.00 85.06 74 ARG A C 1
ATOM 551 O O . ARG A 1 74 ? -12.709 21.700 3.709 1.00 85.06 74 ARG A O 1
ATOM 558 N N . SER A 1 75 ? -11.510 19.817 3.813 1.00 78.81 75 SER A N 1
ATOM 559 C CA . SER A 1 75 ? -12.400 19.052 2.933 1.00 78.81 75 SER A CA 1
ATOM 560 C C . SER A 1 75 ? -13.747 18.753 3.586 1.00 78.81 75 SER A C 1
ATOM 562 O O . SER A 1 75 ? -14.730 18.592 2.856 1.00 78.81 75 SER A O 1
ATOM 564 N N . ILE A 1 76 ? -13.794 18.642 4.918 1.00 71.88 76 ILE A N 1
ATOM 565 C CA . ILE A 1 76 ? -15.055 18.454 5.633 1.00 71.88 76 ILE A CA 1
ATOM 566 C C . ILE A 1 76 ? -15.891 19.734 5.548 1.00 71.88 76 ILE A C 1
ATOM 568 O O . ILE A 1 76 ? -17.045 19.658 5.147 1.00 71.88 76 ILE A O 1
ATOM 572 N N . ASP A 1 77 ? -15.274 20.905 5.729 1.00 65.06 77 ASP A N 1
ATOM 573 C CA . ASP A 1 77 ? -15.961 22.200 5.707 1.00 65.06 77 ASP A CA 1
ATOM 574 C C . ASP A 1 77 ? -16.619 22.462 4.351 1.00 65.06 77 ASP A C 1
ATOM 576 O O . ASP A 1 77 ? -17.797 22.793 4.283 1.00 65.06 77 ASP A O 1
ATOM 580 N N . LYS A 1 78 ? -15.888 22.228 3.251 1.00 66.44 78 LYS A N 1
ATOM 581 C CA . LYS A 1 78 ? -16.429 22.378 1.888 1.00 66.44 78 LYS A CA 1
ATOM 582 C C . LYS A 1 78 ? -17.615 21.456 1.623 1.00 66.44 78 LYS A C 1
ATOM 584 O O . LYS A 1 78 ? -18.638 21.883 1.113 1.00 66.44 78 LYS A O 1
ATOM 589 N N . THR A 1 79 ? -17.478 20.190 2.006 1.00 61.00 79 THR A N 1
ATOM 590 C CA . THR A 1 79 ? -18.546 19.192 1.866 1.00 61.00 79 THR A CA 1
ATOM 591 C C . THR A 1 79 ? -19.815 19.598 2.613 1.00 61.00 79 THR A C 1
ATOM 593 O O . THR A 1 79 ? -20.922 19.298 2.177 1.00 61.00 79 THR A O 1
ATOM 596 N N . LEU A 1 80 ? -19.639 20.203 3.785 1.00 58.88 80 LEU A N 1
ATOM 597 C CA . LEU A 1 80 ? -20.715 20.600 4.678 1.00 58.88 80 LEU A CA 1
ATOM 598 C C . LEU A 1 80 ? -21.396 21.896 4.225 1.00 58.88 80 LEU A C 1
ATOM 600 O O . LEU A 1 80 ? -22.610 22.015 4.378 1.00 58.88 80 LEU A O 1
ATOM 604 N N . GLN A 1 81 ? -20.642 22.819 3.621 1.00 59.34 81 GLN A N 1
ATOM 605 C CA . GLN A 1 81 ? -21.176 24.028 2.985 1.00 59.34 81 GLN A CA 1
ATOM 606 C C . GLN A 1 81 ? -22.143 23.694 1.842 1.00 59.34 81 GLN A C 1
ATOM 608 O O . GLN A 1 81 ? -23.204 24.305 1.760 1.00 59.34 81 GLN A O 1
ATOM 613 N N . ASP A 1 82 ? -21.829 22.686 1.023 1.00 58.38 82 ASP A N 1
ATOM 614 C CA . ASP A 1 82 ? -22.661 22.298 -0.126 1.00 58.38 82 ASP A CA 1
ATOM 615 C C . ASP A 1 82 ? -24.028 21.698 0.271 1.00 58.38 82 ASP A C 1
ATOM 617 O O . ASP A 1 82 ? -24.961 21.719 -0.528 1.00 58.38 82 ASP A O 1
ATOM 621 N N . ASN A 1 83 ? -24.170 21.182 1.499 1.00 57.19 83 ASN A N 1
ATOM 622 C CA . ASN A 1 83 ? -25.372 20.461 1.940 1.00 57.19 83 ASN A CA 1
ATOM 623 C C . ASN A 1 83 ? -26.223 21.213 2.980 1.00 57.19 83 ASN A C 1
ATOM 625 O O . ASN A 1 83 ? -27.266 20.703 3.375 1.00 57.19 83 ASN A O 1
ATOM 629 N N . GLY A 1 84 ? -25.801 22.387 3.466 1.00 54.56 84 GLY A N 1
ATOM 630 C CA . GLY A 1 84 ? -26.563 23.167 4.458 1.00 54.56 84 GLY A CA 1
ATOM 631 C C . GLY A 1 84 ? -26.697 22.523 5.850 1.00 54.56 84 GLY A C 1
ATOM 632 O O . GLY A 1 84 ? -27.397 23.062 6.701 1.00 54.56 84 GLY A O 1
ATOM 633 N N . VAL A 1 85 ? -26.017 21.397 6.112 1.00 52.34 85 VAL A N 1
ATOM 634 C CA . VAL A 1 85 ? -26.086 20.624 7.373 1.00 52.34 85 VAL A CA 1
ATOM 635 C C . VAL A 1 85 ? -24.766 20.716 8.155 1.00 52.34 85 VAL A C 1
ATOM 637 O O . VAL A 1 85 ? -24.177 19.708 8.555 1.00 52.34 85 VAL A O 1
ATOM 640 N N . ALA A 1 86 ? -24.245 21.936 8.315 1.00 48.12 86 ALA A N 1
ATOM 641 C CA . ALA A 1 86 ? -22.867 22.164 8.751 1.00 48.12 86 ALA A CA 1
ATOM 642 C C . ALA A 1 86 ? -22.538 21.639 10.161 1.00 48.12 86 ALA A C 1
ATOM 644 O O . ALA A 1 86 ? -21.426 21.167 10.390 1.00 48.12 86 ALA A O 1
ATOM 645 N N . GLU A 1 87 ? -23.496 21.652 11.089 1.00 51.31 87 GLU A N 1
ATOM 646 C CA . GLU A 1 87 ? -23.237 21.291 12.489 1.00 51.31 87 GLU A CA 1
ATOM 647 C C . GLU A 1 87 ? -23.321 19.784 12.777 1.00 51.31 87 GLU A C 1
ATOM 649 O O . GLU A 1 87 ? -22.589 19.295 13.635 1.00 51.31 87 GLU A O 1
ATOM 654 N N . LEU A 1 88 ? -24.130 19.011 12.040 1.00 52.28 88 LEU A N 1
ATOM 655 C CA . LEU A 1 88 ? -24.344 17.582 12.332 1.00 52.28 88 LEU A CA 1
ATOM 656 C C . LEU A 1 88 ? -23.174 16.697 11.866 1.00 52.28 88 LEU A C 1
ATOM 658 O O . LEU A 1 88 ? -22.772 15.773 12.567 1.00 52.28 88 LEU A O 1
ATOM 662 N N . GLY A 1 89 ? -22.553 16.992 10.718 1.00 53.66 89 GLY A N 1
ATOM 663 C CA . GLY A 1 89 ? -21.462 16.155 10.197 1.00 53.66 89 GLY A CA 1
ATOM 664 C C . GLY A 1 89 ? -20.124 16.291 10.933 1.00 53.66 89 GLY A C 1
ATOM 665 O O . GLY A 1 89 ? -19.353 15.329 10.985 1.00 53.66 89 GLY A O 1
ATOM 666 N N . LEU A 1 90 ? -19.855 17.449 11.549 1.00 55.97 90 LEU A N 1
ATOM 667 C CA . LEU A 1 90 ? -18.659 17.682 12.375 1.00 55.97 90 LEU A CA 1
ATOM 668 C C . LEU A 1 90 ? -18.696 16.896 13.693 1.00 55.97 90 LEU A C 1
ATOM 670 O O . LEU A 1 90 ? -17.645 16.550 14.241 1.00 55.97 90 LEU A O 1
ATOM 674 N N . GLN A 1 91 ? -19.889 16.549 14.181 1.00 65.94 91 GLN A N 1
ATOM 675 C CA . GLN A 1 91 ? -20.056 15.780 15.415 1.00 65.94 91 GLN A CA 1
ATOM 676 C C . GLN A 1 91 ? -19.634 14.310 15.270 1.00 65.94 91 GLN A C 1
ATOM 678 O O . GLN A 1 91 ? -19.321 13.669 16.274 1.00 65.94 91 GLN A O 1
ATOM 683 N N . HIS A 1 92 ? -19.523 13.784 14.047 1.00 77.38 92 HIS A N 1
ATOM 684 C CA . HIS A 1 92 ? -19.234 12.364 13.811 1.00 77.38 92 HIS A CA 1
ATOM 685 C C . HIS A 1 92 ? -17.773 12.047 13.498 1.00 77.38 92 HIS A C 1
ATOM 687 O O . HIS A 1 92 ? -17.393 10.883 13.586 1.00 77.38 92 HIS A O 1
ATOM 693 N N . ILE A 1 93 ? -16.946 13.034 13.132 1.00 87.25 93 ILE A N 1
ATOM 694 C CA . ILE A 1 93 ? -15.536 12.794 12.790 1.00 87.25 93 ILE A CA 1
ATOM 695 C C . ILE A 1 93 ? -14.618 13.522 13.756 1.00 87.25 93 ILE A C 1
ATOM 697 O O . ILE A 1 93 ? -14.647 14.747 13.870 1.00 87.25 93 ILE A O 1
ATOM 701 N N . GLU A 1 94 ? -13.722 12.765 14.372 1.00 90.25 94 GLU A N 1
ATOM 702 C CA . GLU A 1 94 ? -12.574 13.275 15.097 1.00 90.25 94 GLU A CA 1
ATOM 703 C C . GLU A 1 94 ? -11.289 13.024 14.313 1.00 90.25 94 GLU A C 1
ATOM 705 O O . GLU A 1 94 ? -11.054 11.912 13.854 1.00 90.25 94 GLU A O 1
ATOM 710 N N . ARG A 1 95 ? -10.448 14.046 14.134 1.00 91.88 95 ARG A N 1
ATOM 711 C CA . ARG A 1 95 ? -9.184 13.918 13.398 1.00 91.88 95 ARG A CA 1
ATOM 712 C C . ARG A 1 95 ? -8.007 14.019 14.352 1.00 91.88 95 ARG A C 1
ATOM 714 O O . ARG A 1 95 ? -7.864 15.024 15.038 1.00 91.88 95 ARG A O 1
ATOM 721 N N . LEU A 1 96 ? -7.138 13.015 14.335 1.00 94.94 96 LEU A N 1
ATOM 722 C CA . LEU A 1 96 ? -5.924 12.964 15.141 1.00 94.94 96 LEU A CA 1
ATOM 723 C C . LEU A 1 96 ? -4.701 13.094 14.232 1.00 94.94 96 LEU A C 1
ATOM 725 O O . LEU A 1 96 ? -4.511 12.291 13.314 1.00 94.94 96 LEU A O 1
ATOM 729 N N . LEU A 1 97 ? -3.874 14.110 14.490 1.00 96.31 97 LEU A N 1
ATOM 730 C CA . LEU A 1 97 ? -2.543 14.216 13.899 1.00 96.31 97 LEU A CA 1
ATOM 731 C C . LEU A 1 97 ? -1.581 13.370 14.742 1.00 96.31 97 LEU A C 1
ATOM 733 O O . LEU A 1 97 ? -1.071 13.830 15.759 1.00 96.31 97 LEU A O 1
ATOM 737 N N . PHE A 1 98 ? -1.374 12.115 14.351 1.00 96.38 98 PHE A N 1
ATOM 738 C CA . PHE A 1 98 ? -0.590 11.160 15.128 1.00 96.38 98 PHE A CA 1
ATOM 739 C C . PHE A 1 98 ? 0.217 10.235 14.221 1.00 96.38 98 PHE A C 1
ATOM 741 O O . PHE A 1 98 ? -0.283 9.688 13.234 1.00 96.38 98 PHE A O 1
ATOM 748 N N . ARG A 1 99 ? 1.486 10.022 14.577 1.00 94.06 99 ARG A N 1
ATOM 749 C CA . ARG A 1 99 ? 2.375 9.099 13.875 1.00 94.06 99 ARG A CA 1
ATOM 750 C C . ARG A 1 99 ? 2.313 7.719 14.517 1.00 94.06 99 ARG A C 1
ATOM 752 O O . ARG A 1 99 ? 2.793 7.521 15.623 1.00 94.06 99 ARG A O 1
ATOM 759 N N . VAL A 1 100 ? 1.707 6.772 13.809 1.00 93.25 100 VAL A N 1
ATOM 760 C CA . VAL A 1 100 ? 1.545 5.399 14.294 1.00 93.25 100 VAL A CA 1
ATOM 761 C C . VAL A 1 100 ? 2.825 4.605 14.047 1.00 93.25 100 VAL A C 1
ATOM 763 O O . VAL A 1 100 ? 3.140 4.268 12.906 1.00 93.25 100 VAL A O 1
ATOM 766 N N . GLU A 1 101 ? 3.536 4.291 15.126 1.00 91.81 101 GLU A N 1
ATOM 767 C CA . GLU A 1 101 ? 4.715 3.422 15.143 1.00 91.81 101 GLU A CA 1
ATOM 768 C C . GLU A 1 101 ? 4.554 2.351 16.224 1.00 91.81 101 GLU A C 1
ATOM 770 O O . GLU A 1 101 ? 3.759 2.497 17.155 1.00 91.81 101 GLU A O 1
ATOM 775 N N . ALA A 1 102 ? 5.320 1.264 16.120 1.00 88.62 102 ALA A N 1
ATOM 776 C CA . ALA A 1 102 ? 5.258 0.168 17.083 1.00 88.62 102 ALA A CA 1
ATOM 777 C C . ALA A 1 102 ? 5.581 0.598 18.528 1.00 88.62 102 ALA A C 1
ATOM 779 O O . ALA A 1 102 ? 5.063 -0.009 19.463 1.00 88.62 102 ALA A O 1
ATOM 780 N N . SER A 1 103 ? 6.418 1.625 18.703 1.00 91.12 103 SER A N 1
ATOM 781 C CA . SER A 1 103 ? 6.815 2.206 19.993 1.00 91.12 103 SER A CA 1
ATOM 782 C C . SER A 1 103 ? 5.730 3.052 20.655 1.00 91.12 103 SER A C 1
ATOM 784 O O . SER A 1 103 ? 5.745 3.218 21.870 1.00 91.12 103 SER A O 1
ATOM 786 N N . ASP A 1 104 ? 4.793 3.592 19.877 1.00 93.12 104 ASP A N 1
ATOM 787 C CA . ASP A 1 104 ? 3.848 4.614 20.341 1.00 93.12 104 ASP A CA 1
ATOM 788 C C . ASP A 1 104 ? 2.411 4.095 20.430 1.00 93.12 104 ASP A C 1
ATOM 790 O O . ASP A 1 104 ? 1.463 4.872 20.567 1.00 93.12 104 ASP A O 1
ATOM 794 N N . LEU A 1 105 ? 2.231 2.772 20.387 1.00 94.94 105 LEU A N 1
ATOM 795 C CA . LEU A 1 105 ? 0.906 2.162 20.416 1.00 94.94 105 LEU A CA 1
ATOM 796 C C . LEU A 1 105 ? 0.149 2.495 21.699 1.00 94.94 105 LEU A C 1
ATOM 798 O O . LEU A 1 105 ? -1.025 2.820 21.607 1.00 94.94 105 LEU A O 1
ATOM 802 N N . ASP A 1 106 ? 0.777 2.490 22.875 1.00 96.44 106 ASP A N 1
ATOM 803 C CA . ASP A 1 106 ? 0.058 2.797 24.122 1.00 96.44 106 ASP A CA 1
ATOM 804 C C . ASP A 1 106 ? -0.411 4.256 24.188 1.00 96.44 106 ASP A C 1
ATOM 806 O O . ASP A 1 106 ? -1.532 4.527 24.625 1.00 96.44 106 ASP A O 1
ATOM 810 N N . LYS A 1 107 ? 0.386 5.189 23.649 1.00 96.69 107 LYS A N 1
ATOM 811 C CA . LYS A 1 107 ? -0.042 6.583 23.471 1.00 96.69 107 LYS A CA 1
ATOM 812 C C . LYS A 1 107 ? -1.233 6.663 22.519 1.00 96.69 107 LYS A C 1
ATOM 814 O O . LYS A 1 107 ? -2.224 7.303 22.846 1.00 96.69 107 LYS A O 1
ATOM 819 N N . LEU A 1 108 ? -1.181 5.955 21.388 1.00 96.69 108 LEU A N 1
ATOM 820 C CA . LEU A 1 108 ? -2.288 5.912 20.432 1.00 96.69 108 LEU A CA 1
ATOM 821 C C . LEU A 1 108 ? -3.574 5.347 21.057 1.00 96.69 108 LEU A C 1
ATOM 823 O O . LEU A 1 108 ? -4.646 5.902 20.836 1.00 96.69 108 LEU A O 1
ATOM 827 N N . LYS A 1 109 ? -3.487 4.278 21.862 1.00 96.25 109 LYS A N 1
ATOM 828 C CA . LYS A 1 109 ? -4.640 3.715 22.594 1.00 96.25 109 LYS A CA 1
ATOM 829 C C . LYS A 1 109 ? -5.274 4.760 23.521 1.00 96.25 109 LYS A C 1
ATOM 831 O O . LYS A 1 109 ? -6.499 4.879 23.569 1.00 96.25 109 LYS A O 1
ATOM 836 N N . SER A 1 110 ? -4.441 5.528 24.230 1.00 95.12 110 SER A N 1
ATOM 837 C CA . SER A 1 110 ? -4.886 6.613 25.113 1.00 95.12 110 SER A CA 1
ATOM 838 C C . SER A 1 110 ? -5.583 7.736 24.339 1.00 95.12 110 SER A C 1
ATOM 840 O O . SER A 1 110 ? -6.673 8.162 24.722 1.00 95.12 110 SER A O 1
ATOM 842 N N . GLU A 1 111 ? -5.011 8.166 23.210 1.00 95.62 111 GLU A N 1
ATOM 843 C CA . GLU A 1 111 ? -5.599 9.191 22.337 1.00 95.62 111 GLU A CA 1
ATOM 844 C C . GLU A 1 111 ? -6.947 8.746 21.756 1.00 95.62 111 GLU A C 1
ATOM 846 O O . GLU A 1 111 ? -7.922 9.492 21.815 1.00 95.62 111 GLU A O 1
ATOM 851 N N . ILE A 1 112 ? -7.040 7.503 21.268 1.00 94.75 112 ILE A N 1
ATOM 852 C CA . ILE A 1 112 ? -8.290 6.912 20.763 1.00 94.75 112 ILE A CA 1
ATOM 853 C C . ILE A 1 112 ? -9.355 6.877 21.864 1.00 94.75 112 ILE A C 1
ATOM 855 O O . ILE A 1 112 ? -10.495 7.287 21.648 1.00 94.75 112 ILE A O 1
ATOM 859 N N . THR A 1 113 ? -8.984 6.413 23.058 1.00 92.25 113 THR A N 1
ATOM 860 C CA . THR A 1 113 ? -9.897 6.344 24.205 1.00 92.25 113 THR A CA 1
ATOM 861 C C . THR A 1 113 ? -10.388 7.737 24.591 1.00 92.25 113 THR A C 1
ATOM 863 O O . THR A 1 113 ? -11.589 7.961 24.722 1.00 92.25 113 THR A O 1
ATOM 866 N N . THR A 1 114 ? -9.473 8.699 24.701 1.00 91.38 114 THR A N 1
ATOM 867 C CA . THR A 1 114 ? -9.790 10.091 25.041 1.00 91.38 114 THR A CA 1
ATOM 868 C C . THR A 1 114 ? -10.704 10.732 23.998 1.00 91.38 114 THR A C 1
ATOM 870 O O . THR A 1 114 ? -11.656 11.423 24.359 1.00 91.38 114 THR A O 1
ATOM 873 N N . ALA A 1 115 ? -10.451 10.484 22.713 1.00 90.38 115 ALA A N 1
ATOM 874 C CA . ALA A 1 115 ? -11.286 10.945 21.611 1.00 90.38 115 ALA A CA 1
ATOM 875 C C . ALA A 1 115 ? -12.716 10.393 21.706 1.00 90.38 115 ALA A C 1
ATOM 877 O O . ALA A 1 115 ? -13.678 11.160 21.662 1.00 90.38 115 ALA A O 1
ATOM 878 N N . PHE A 1 116 ? -12.884 9.084 21.929 1.00 87.50 116 PHE A N 1
ATOM 879 C CA . PHE A 1 116 ? -14.219 8.505 22.097 1.00 87.50 116 PHE A CA 1
ATOM 880 C C . PHE A 1 116 ? -14.958 9.069 23.312 1.00 87.50 116 PHE A C 1
ATOM 882 O O . PHE A 1 116 ? -16.132 9.416 23.193 1.00 87.50 116 PHE A O 1
ATOM 889 N N . LEU A 1 117 ? -14.280 9.227 24.451 1.00 83.50 117 LEU A N 1
ATOM 890 C CA . LEU A 1 117 ? -14.886 9.798 25.658 1.00 83.50 117 LEU A CA 1
ATOM 891 C C . LEU A 1 117 ? -15.303 11.261 25.462 1.00 83.50 117 LEU A C 1
ATOM 893 O O . LEU A 1 117 ? -16.386 11.655 25.896 1.00 83.50 117 LEU A O 1
ATOM 897 N N . ARG A 1 118 ? -14.487 12.069 24.767 1.00 81.75 118 ARG A N 1
ATOM 898 C CA . ARG A 1 118 ? -14.853 13.450 24.408 1.00 81.75 118 ARG A CA 1
ATOM 899 C C . ARG A 1 118 ? -16.117 13.493 23.551 1.00 81.75 118 ARG A C 1
ATOM 901 O O . ARG A 1 118 ? -16.928 14.391 23.738 1.00 81.75 118 ARG A O 1
ATOM 908 N N . ARG A 1 119 ? -16.308 12.523 22.655 1.00 76.25 119 ARG A N 1
ATOM 909 C CA . ARG A 1 119 ? -17.486 12.451 21.778 1.00 76.25 119 ARG A CA 1
ATOM 910 C C . ARG A 1 119 ? -18.732 11.920 22.474 1.00 76.25 119 ARG A C 1
ATOM 912 O O . ARG A 1 119 ? -19.806 12.446 22.214 1.00 76.25 119 ARG A O 1
ATOM 919 N N . GLN A 1 120 ? -18.598 10.955 23.383 1.00 70.50 120 GLN A N 1
ATOM 920 C CA . GLN A 1 120 ? -19.728 10.466 24.182 1.00 70.50 120 GLN A CA 1
ATOM 921 C C . GLN A 1 120 ? -20.356 11.582 25.033 1.00 70.50 120 GLN A C 1
ATOM 923 O O . GLN A 1 120 ? -21.576 11.707 25.064 1.00 70.50 120 GLN A O 1
ATOM 928 N N . ARG A 1 121 ? -19.537 12.466 25.625 1.00 64.62 121 ARG A N 1
ATOM 929 C CA . ARG A 1 121 ? -20.019 13.627 26.404 1.00 64.62 121 ARG A CA 1
ATOM 930 C C . ARG A 1 121 ? -20.826 14.650 25.601 1.00 64.62 121 ARG A C 1
ATOM 932 O O . ARG A 1 121 ? -21.546 15.436 26.193 1.00 64.62 121 ARG A O 1
ATOM 939 N N . VAL A 1 122 ? -20.666 14.688 24.278 1.00 59.91 122 VAL A N 1
ATOM 940 C CA . VAL A 1 122 ? -21.439 15.592 23.409 1.00 59.91 122 VAL A CA 1
ATOM 941 C C . VAL A 1 122 ? -22.796 14.977 23.051 1.00 59.91 122 VAL A C 1
ATOM 943 O O . VAL A 1 122 ? -23.733 15.706 22.745 1.00 59.91 122 VAL A O 1
ATOM 946 N N . THR A 1 123 ? -22.913 13.644 23.070 1.00 55.84 123 THR A N 1
ATOM 947 C CA . THR A 1 123 ? -24.121 12.922 22.637 1.00 55.84 123 THR A CA 1
ATOM 948 C C . THR A 1 123 ? -25.071 12.542 23.766 1.00 55.84 123 THR A C 1
ATOM 950 O O . THR A 1 123 ? -26.262 12.393 23.508 1.00 55.84 123 THR A O 1
ATOM 953 N N . ASP A 1 124 ? -24.563 12.354 24.983 1.00 53.66 124 ASP A N 1
ATOM 954 C CA . ASP A 1 124 ? -25.374 12.081 26.167 1.00 53.66 124 ASP A CA 1
ATOM 955 C C . ASP A 1 124 ? -25.474 13.386 26.983 1.00 53.66 124 ASP A C 1
ATOM 957 O O . ASP A 1 124 ? -24.453 14.019 27.247 1.00 53.66 124 ASP A O 1
ATOM 961 N N . GLU A 1 125 ? -26.691 13.826 27.333 1.00 53.16 125 GLU A N 1
ATOM 962 C CA . GLU A 1 125 ? -26.917 15.001 28.193 1.00 53.16 125 GLU A CA 1
ATOM 963 C C . GLU A 1 125 ? -26.010 14.932 29.440 1.00 53.16 125 GLU A C 1
ATOM 965 O O . GLU A 1 125 ? -25.830 13.849 29.996 1.00 53.16 125 GLU A O 1
ATOM 970 N N . GLU A 1 126 ? -25.455 16.078 29.870 1.00 51.53 126 GLU A N 1
ATOM 971 C CA . GLU A 1 126 ? -24.310 16.288 30.796 1.00 51.53 126 GLU A CA 1
ATOM 972 C C . GLU A 1 126 ? -24.294 15.516 32.143 1.00 51.53 126 GLU A C 1
ATOM 974 O O . GLU A 1 126 ? -23.364 15.667 32.933 1.00 51.53 126 GLU A O 1
ATOM 979 N N . SER A 1 127 ? -25.292 14.685 32.439 1.00 49.72 127 SER A N 1
ATOM 980 C CA . SER A 1 127 ? -25.506 14.015 33.725 1.00 49.72 127 SER A CA 1
ATOM 981 C C . SER A 1 127 ? -25.108 12.532 33.786 1.00 49.72 127 SER A C 1
ATOM 983 O O . SER A 1 127 ? -25.216 11.931 34.855 1.00 49.72 127 SER A O 1
ATOM 985 N N . VAL A 1 128 ? -24.629 11.922 32.693 1.00 54.75 128 VAL A N 1
ATOM 986 C CA . VAL A 1 128 ? -24.231 10.500 32.686 1.00 54.75 128 VAL A CA 1
ATOM 987 C C . VAL A 1 128 ? -22.706 10.366 32.779 1.00 54.75 128 VAL A C 1
ATOM 989 O O . VAL A 1 128 ? -21.972 10.843 31.915 1.00 54.75 128 VAL A O 1
ATOM 992 N N . GLU A 1 129 ? -22.223 9.705 33.837 1.00 55.81 129 GLU A N 1
ATOM 993 C CA . GLU A 1 129 ? -20.823 9.273 33.987 1.00 55.81 129 GLU A CA 1
ATOM 994 C C . GLU A 1 129 ? -20.317 8.613 32.688 1.00 55.81 129 GLU A C 1
ATOM 996 O O . GLU A 1 129 ? -21.037 7.790 32.110 1.00 55.81 129 GLU A O 1
ATOM 1001 N N . PRO A 1 130 ? -19.099 8.935 32.203 1.00 54.38 130 PRO A N 1
ATOM 1002 C CA . PRO A 1 130 ? -18.591 8.369 30.963 1.00 54.38 130 PRO A CA 1
ATOM 1003 C C . PRO A 1 130 ? -18.570 6.842 31.052 1.00 54.38 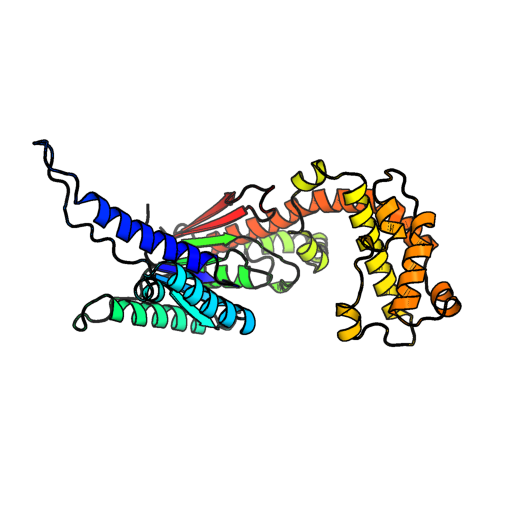130 PRO A C 1
ATOM 1005 O O . PRO A 1 130 ? -17.831 6.253 31.844 1.00 54.38 130 PRO A O 1
ATOM 1008 N N . SER A 1 131 ? -19.386 6.201 30.213 1.00 65.69 131 SER A N 1
ATOM 1009 C CA . SER A 1 131 ? -19.365 4.752 30.053 1.00 65.69 131 SER A CA 1
ATOM 1010 C C . SER A 1 131 ? -17.965 4.286 29.638 1.00 65.69 131 SER A C 1
ATOM 1012 O O . SER A 1 131 ? -17.188 5.050 29.059 1.00 65.69 131 SER A O 1
ATOM 1014 N N . ALA A 1 132 ? -17.627 3.029 29.934 1.00 75.94 132 ALA A N 1
ATOM 1015 C CA . ALA A 1 132 ? -16.370 2.436 29.489 1.00 75.94 132 ALA A CA 1
ATOM 1016 C C . ALA A 1 132 ? -16.129 2.703 27.983 1.00 75.94 132 ALA A C 1
ATOM 1018 O O . ALA A 1 132 ? -17.089 2.742 27.206 1.00 75.94 132 ALA A O 1
ATOM 1019 N N . PRO A 1 133 ? -14.865 2.886 27.551 1.00 78.81 133 PRO A N 1
ATOM 1020 C CA . PRO A 1 133 ? -14.548 3.160 26.153 1.00 78.81 133 PRO A CA 1
ATOM 1021 C C . PRO A 1 133 ? -15.175 2.108 25.234 1.00 78.81 133 PRO A C 1
ATOM 1023 O O . PRO A 1 133 ? -15.092 0.914 25.537 1.00 78.81 133 PRO A O 1
ATOM 1026 N N . PRO A 1 134 ? -15.792 2.533 24.121 1.00 87.00 134 PRO A N 1
ATOM 1027 C CA . PRO A 1 134 ? -16.593 1.637 23.316 1.00 87.00 134 PRO A CA 1
ATOM 1028 C C . PRO A 1 134 ? -15.721 0.669 22.523 1.00 87.00 134 PRO A C 1
ATOM 1030 O O . PRO A 1 134 ? -14.583 0.975 22.161 1.00 87.00 134 PRO A O 1
ATOM 1033 N N . ASP A 1 135 ? -16.308 -0.470 22.176 1.00 90.62 135 ASP A N 1
ATOM 1034 C CA . ASP A 1 135 ? -15.750 -1.361 21.171 1.00 90.62 135 ASP A CA 1
ATOM 1035 C C . ASP A 1 135 ? -15.788 -0.705 19.784 1.00 90.62 135 ASP A C 1
ATOM 1037 O O . ASP A 1 135 ? -16.779 -0.073 19.402 1.00 90.62 135 ASP A O 1
ATOM 1041 N N . TYR A 1 136 ? -14.724 -0.888 19.004 1.00 92.88 136 TYR A N 1
ATOM 1042 C CA . TYR A 1 136 ? -14.578 -0.255 17.698 1.00 92.88 136 TYR A CA 1
ATOM 1043 C C . TYR A 1 136 ? -13.950 -1.164 16.637 1.00 92.88 136 TYR A C 1
ATOM 1045 O O . TYR A 1 136 ? -13.254 -2.146 16.919 1.00 92.88 136 TYR A O 1
ATOM 1053 N N . LEU A 1 137 ? -14.208 -0.799 15.381 1.00 94.94 137 LEU A N 1
ATOM 1054 C CA . LEU A 1 137 ? -13.540 -1.338 14.202 1.00 94.94 137 LEU A CA 1
ATOM 1055 C C . LEU A 1 137 ? -12.278 -0.521 13.920 1.00 94.94 137 LEU A C 1
ATOM 1057 O O . LEU A 1 137 ? -12.357 0.684 13.688 1.00 94.94 137 LEU A O 1
ATOM 1061 N N . VAL A 1 138 ? -11.124 -1.179 13.870 1.00 96.31 138 VAL A N 1
ATOM 1062 C CA . VAL A 1 138 ? -9.913 -0.597 13.288 1.00 96.31 138 VAL A CA 1
ATOM 1063 C C . VAL A 1 138 ? -9.948 -0.815 11.780 1.00 96.31 138 VAL A C 1
ATOM 1065 O O . VAL A 1 138 ? -10.048 -1.950 11.315 1.00 96.31 138 VAL A O 1
ATOM 1068 N N . CYS A 1 139 ? -9.835 0.262 11.016 1.00 95.75 139 CYS A N 1
ATOM 1069 C CA . CYS A 1 139 ? -9.763 0.249 9.566 1.00 95.75 139 CYS A CA 1
ATOM 1070 C C . CYS A 1 139 ? -8.433 0.851 9.098 1.00 95.75 139 CYS A C 1
ATOM 1072 O O . CYS A 1 139 ? -7.935 1.809 9.681 1.00 95.75 139 CYS A O 1
ATOM 1074 N N . GLY A 1 140 ? -7.860 0.299 8.034 1.00 94.44 140 GLY A N 1
ATOM 1075 C CA . GLY A 1 140 ? -6.686 0.854 7.375 1.00 94.44 140 GLY A CA 1
ATOM 1076 C C . GLY A 1 140 ? -6.682 0.502 5.896 1.00 94.44 140 GLY A C 1
ATOM 1077 O O . GLY A 1 140 ? -6.294 -0.603 5.522 1.00 94.44 140 GLY A O 1
ATOM 1078 N N . LEU A 1 141 ? -7.128 1.426 5.042 1.00 91.38 141 LEU A N 1
ATOM 1079 C CA . LEU A 1 141 ? -7.210 1.182 3.593 1.00 91.38 141 LEU A CA 1
ATOM 1080 C C . LEU A 1 141 ? -5.904 1.496 2.848 1.00 91.38 141 LEU A C 1
ATOM 1082 O O . LEU A 1 141 ? -5.681 1.010 1.741 1.00 91.38 141 LEU A O 1
ATOM 1086 N N . HIS A 1 142 ? -5.031 2.301 3.457 1.00 87.25 142 HIS A N 1
ATOM 1087 C CA . HIS A 1 142 ? -3.771 2.749 2.864 1.00 87.25 142 HIS A CA 1
ATOM 1088 C C . HIS A 1 142 ? -2.596 2.628 3.839 1.00 87.25 142 HIS A C 1
ATOM 1090 O O . HIS A 1 142 ? -1.793 3.546 4.011 1.00 87.25 142 HIS A O 1
ATOM 1096 N N . CYS A 1 143 ? -2.450 1.461 4.463 1.00 90.50 143 CYS A N 1
ATOM 1097 C CA . CYS A 1 143 ? -1.362 1.212 5.400 1.00 90.50 143 CYS A CA 1
ATOM 1098 C C . CYS A 1 143 ? -0.052 0.851 4.678 1.00 90.50 143 CYS A C 1
ATOM 1100 O O . CYS A 1 143 ? 0.260 -0.318 4.459 1.00 90.50 143 CYS A O 1
ATOM 1102 N N . CYS A 1 144 ? 0.720 1.866 4.284 1.00 91.25 144 CYS A N 1
ATOM 1103 C CA . CYS A 1 144 ? 2.037 1.692 3.664 1.00 91.25 144 CYS A CA 1
ATOM 1104 C C . CYS A 1 144 ? 3.120 1.289 4.680 1.00 91.25 144 CYS A C 1
ATOM 1106 O O . CYS A 1 144 ? 3.192 1.844 5.774 1.00 91.25 144 CYS A O 1
ATOM 1108 N N . GLY A 1 145 ? 4.030 0.405 4.270 1.00 92.81 145 GLY A N 1
ATOM 1109 C CA . GLY A 1 145 ? 5.205 -0.003 5.039 1.00 92.81 145 GLY A CA 1
ATOM 1110 C C . GLY A 1 145 ? 4.834 -0.589 6.399 1.00 92.81 145 GLY A C 1
ATOM 1111 O O . GLY A 1 145 ? 3.924 -1.413 6.504 1.00 92.81 145 GLY A O 1
ATOM 1112 N N . ASP A 1 146 ? 5.508 -0.109 7.441 1.00 94.75 146 ASP A N 1
ATOM 1113 C CA . ASP A 1 146 ? 5.339 -0.579 8.823 1.00 94.75 146 ASP A CA 1
ATOM 1114 C C . ASP A 1 146 ? 3.997 -0.190 9.462 1.00 94.75 146 ASP A C 1
ATOM 1116 O O . ASP A 1 146 ? 3.668 -0.660 10.558 1.00 94.75 146 ASP A O 1
ATOM 1120 N N . LEU A 1 147 ? 3.177 0.615 8.775 1.00 94.94 147 LEU A N 1
ATOM 1121 C CA . LEU A 1 147 ? 1.851 0.975 9.266 1.00 94.94 147 LEU A CA 1
ATOM 1122 C C . LEU A 1 147 ? 0.954 -0.263 9.376 1.00 94.94 147 LEU A C 1
ATOM 1124 O O . LEU A 1 147 ? 0.305 -0.444 10.399 1.00 94.94 147 LEU A O 1
ATOM 1128 N N . GLY A 1 148 ? 0.975 -1.162 8.385 1.00 95.06 148 GLY A N 1
ATOM 1129 C CA . GLY A 1 148 ? 0.186 -2.402 8.415 1.00 95.06 148 GLY A CA 1
ATOM 1130 C C . GLY A 1 148 ? 0.499 -3.280 9.639 1.00 95.06 148 GLY A C 1
ATOM 1131 O O . GLY A 1 148 ? -0.409 -3.586 10.416 1.00 95.06 148 GLY A O 1
ATOM 1132 N N . PRO A 1 149 ? 1.777 -3.637 9.873 1.00 96.00 149 PRO A N 1
ATOM 1133 C CA . PRO A 1 149 ? 2.222 -4.296 11.102 1.00 96.00 149 PRO A CA 1
ATOM 1134 C C . PRO A 1 149 ? 1.799 -3.588 12.389 1.00 96.00 149 PRO A C 1
ATOM 1136 O O . PRO A 1 149 ? 1.362 -4.246 13.333 1.00 96.00 149 PRO A O 1
ATOM 1139 N N . SER A 1 150 ? 1.901 -2.259 12.431 1.00 96.62 150 SER A N 1
ATOM 1140 C CA . SER A 1 150 ? 1.528 -1.467 13.607 1.00 96.62 150 SER A CA 1
ATOM 1141 C C . SER A 1 150 ? 0.023 -1.525 13.883 1.00 96.62 150 SER A C 1
ATOM 1143 O O . SER A 1 150 ? -0.372 -1.697 15.034 1.00 96.62 150 SER A O 1
ATOM 1145 N N . VAL A 1 151 ? -0.819 -1.490 12.843 1.00 97.12 151 VAL A N 1
ATOM 1146 C CA . VAL A 1 151 ? -2.276 -1.666 12.969 1.00 97.12 151 VAL A CA 1
ATOM 1147 C C . VAL A 1 151 ? -2.630 -3.054 13.513 1.00 97.12 151 VAL A C 1
ATOM 1149 O O . VAL A 1 151 ? -3.466 -3.168 14.407 1.00 97.12 151 VAL A O 1
ATOM 1152 N N . ILE A 1 152 ? -1.963 -4.113 13.046 1.00 97.12 152 ILE A N 1
ATOM 1153 C CA . ILE A 1 152 ? -2.167 -5.473 13.576 1.00 97.12 152 ILE A CA 1
ATOM 1154 C C . ILE A 1 152 ? -1.759 -5.551 15.056 1.00 97.12 152 ILE A C 1
ATOM 1156 O O . ILE A 1 152 ? -2.473 -6.140 15.865 1.00 97.12 152 ILE A O 1
ATOM 1160 N N . ARG A 1 153 ? -0.632 -4.934 15.439 1.00 96.50 153 ARG A N 1
ATOM 1161 C CA . ARG A 1 153 ? -0.191 -4.874 16.844 1.00 96.50 153 ARG A CA 1
ATOM 1162 C C . ARG A 1 153 ? -1.162 -4.074 17.716 1.00 96.50 153 ARG A C 1
ATOM 1164 O O . ARG A 1 153 ? -1.420 -4.485 18.847 1.00 96.50 153 ARG A O 1
ATOM 1171 N N . LEU A 1 154 ? -1.730 -2.979 17.205 1.00 97.12 154 LEU A N 1
ATOM 1172 C CA . LEU A 1 154 ? -2.793 -2.232 17.882 1.00 97.12 154 LEU A CA 1
ATOM 1173 C C . LEU A 1 154 ? -4.015 -3.127 18.107 1.00 97.12 154 LEU A C 1
ATOM 1175 O O . LEU A 1 154 ? -4.450 -3.266 19.246 1.00 97.12 154 LEU A O 1
ATOM 1179 N N . PHE A 1 155 ? -4.510 -3.783 17.051 1.00 96.81 155 PHE A N 1
ATOM 1180 C CA . PHE A 1 155 ? -5.648 -4.697 17.144 1.00 96.81 155 PHE A CA 1
ATOM 1181 C C . PHE A 1 155 ? -5.399 -5.807 18.164 1.00 96.81 155 PHE A C 1
ATOM 1183 O O . PHE A 1 155 ? -6.276 -6.082 18.968 1.00 96.81 155 PHE A O 1
ATOM 1190 N N . ASN A 1 156 ? -4.213 -6.419 18.186 1.00 95.12 156 ASN A N 1
ATOM 1191 C CA . ASN A 1 156 ? -3.901 -7.493 19.133 1.00 95.12 156 ASN A CA 1
ATOM 1192 C C . ASN A 1 156 ? -3.791 -6.992 20.585 1.00 95.12 156 ASN A C 1
ATOM 1194 O O . ASN A 1 156 ? -4.193 -7.698 21.505 1.00 95.12 156 ASN A O 1
ATOM 1198 N N 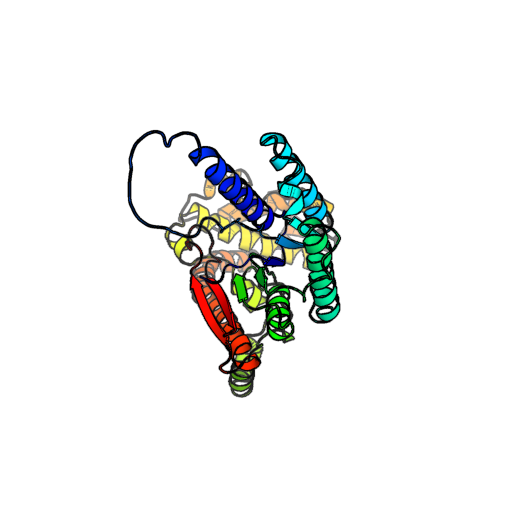. SER A 1 157 ? -3.278 -5.776 20.801 1.00 94.31 157 SER A N 1
ATOM 1199 C CA . SER A 1 157 ? -2.949 -5.258 22.139 1.00 94.31 157 SER A CA 1
ATOM 1200 C C . SER A 1 157 ? -3.976 -4.292 22.744 1.00 94.31 157 SER A C 1
ATOM 1202 O O . SER A 1 157 ? -3.779 -3.841 23.872 1.00 94.31 157 SER A O 1
ATOM 1204 N N . HIS A 1 158 ? -5.051 -3.950 22.028 1.00 94.56 158 HIS A N 1
ATOM 1205 C CA . HIS A 1 158 ? -6.130 -3.089 22.520 1.00 94.56 158 HIS A CA 1
ATOM 1206 C C . HIS A 1 158 ? -7.453 -3.859 22.540 1.00 94.56 158 HIS A C 1
ATOM 1208 O O . HIS A 1 158 ? -8.004 -4.181 21.493 1.00 94.56 158 HIS A O 1
ATOM 1214 N N . GLN A 1 159 ? -7.978 -4.156 23.732 1.00 91.38 159 GLN A N 1
ATOM 1215 C CA . GLN A 1 159 ? -9.130 -5.055 23.883 1.00 91.38 159 GLN A CA 1
ATOM 1216 C C . GLN A 1 159 ? -10.404 -4.557 23.177 1.00 91.38 159 GLN A C 1
ATOM 1218 O O . GLN A 1 159 ? -11.136 -5.361 22.600 1.00 91.38 159 GLN A O 1
ATOM 1223 N N . GLN A 1 160 ? -10.611 -3.240 23.189 1.00 92.19 160 GLN A N 1
ATOM 1224 C CA . GLN A 1 160 ? -11.726 -2.529 22.562 1.00 92.19 160 GLN A CA 1
ATOM 1225 C C . GLN A 1 160 ? -11.674 -2.563 21.024 1.00 92.19 160 GLN A C 1
ATOM 1227 O O . GLN A 1 160 ? -12.693 -2.367 20.367 1.00 92.19 160 GLN A O 1
ATOM 1232 N N . ALA A 1 161 ? -10.515 -2.850 20.418 1.00 94.44 161 ALA A N 1
ATOM 1233 C CA . ALA A 1 161 ? -10.424 -3.105 18.984 1.00 94.44 161 ALA A CA 1
ATOM 1234 C C . ALA A 1 161 ? -10.998 -4.502 18.682 1.00 94.44 161 ALA A C 1
ATOM 1236 O O . ALA A 1 161 ? -10.274 -5.494 18.574 1.00 94.44 161 ALA A O 1
ATOM 1237 N N . ARG A 1 162 ? -12.329 -4.602 18.585 1.00 93.88 162 ARG A N 1
ATOM 1238 C CA . ARG A 1 162 ? -13.036 -5.881 18.397 1.00 93.88 162 ARG A CA 1
ATOM 1239 C C . ARG A 1 162 ? -12.982 -6.386 16.972 1.00 93.88 162 ARG A C 1
ATOM 1241 O O . ARG A 1 162 ? -13.121 -7.588 16.746 1.00 93.88 162 ARG A O 1
ATOM 1248 N N . SER A 1 163 ? -12.773 -5.501 16.004 1.00 95.44 163 SER A N 1
ATOM 1249 C CA . SER A 1 163 ? -12.654 -5.888 14.602 1.00 95.44 163 SER A CA 1
ATOM 1250 C C . SER A 1 163 ? -11.551 -5.132 13.882 1.00 95.44 163 SER A C 1
ATOM 1252 O O . SER A 1 163 ? -11.185 -4.021 14.260 1.00 95.44 163 SER A O 1
ATOM 1254 N N . LEU A 1 164 ? -11.032 -5.762 12.836 1.00 97.06 164 LEU A N 1
ATOM 1255 C CA . LEU A 1 164 ? -9.972 -5.262 11.977 1.00 97.06 164 LEU A CA 1
ATOM 1256 C C . LEU A 1 164 ? -10.406 -5.385 10.519 1.00 97.06 164 LEU A C 1
ATOM 1258 O O . LEU A 1 164 ? -10.857 -6.449 10.098 1.00 97.06 164 LEU A O 1
ATOM 1262 N N . LEU A 1 165 ? -10.199 -4.322 9.750 1.00 96.50 165 LEU A N 1
ATOM 1263 C CA . LEU A 1 165 ? -10.215 -4.322 8.293 1.00 96.50 165 LEU A CA 1
ATOM 1264 C C . LEU A 1 165 ? -8.944 -3.623 7.808 1.00 96.50 165 LEU A C 1
ATOM 1266 O O . LEU A 1 165 ? -8.793 -2.415 7.958 1.00 96.50 165 LEU A O 1
ATOM 1270 N N . LEU A 1 166 ? -8.018 -4.381 7.232 1.00 96.31 166 LEU A N 1
ATOM 1271 C CA . LEU A 1 166 ? -6.715 -3.877 6.808 1.00 96.31 166 LEU A CA 1
ATOM 1272 C C . LEU A 1 166 ? -6.438 -4.261 5.358 1.00 96.31 166 LEU A C 1
ATOM 1274 O O . LEU A 1 166 ? -6.343 -5.442 5.034 1.00 96.31 166 LEU A O 1
ATOM 1278 N N . VAL A 1 167 ? -6.260 -3.269 4.493 1.00 92.81 167 VAL A N 1
ATOM 1279 C CA . VAL A 1 167 ? -5.898 -3.461 3.085 1.00 92.81 167 VAL A CA 1
ATOM 1280 C C . VAL A 1 167 ? -4.401 -3.211 2.909 1.00 92.81 167 VAL A C 1
ATOM 1282 O O . VAL A 1 167 ? -3.853 -2.221 3.403 1.00 92.81 167 VAL A O 1
ATOM 1285 N N . GLY A 1 168 ? -3.724 -4.120 2.201 1.00 84.44 168 GLY A N 1
ATOM 1286 C CA . GLY A 1 168 ? -2.331 -3.925 1.794 1.00 84.44 168 GLY A CA 1
ATOM 1287 C C . GLY A 1 168 ? -2.189 -2.717 0.862 1.00 84.44 168 GLY A C 1
ATOM 1288 O O . GLY A 1 168 ? -3.064 -2.456 0.045 1.00 84.44 168 GLY A O 1
ATOM 1289 N N . CYS A 1 169 ? -1.102 -1.949 0.977 1.00 87.56 169 CYS A N 1
ATOM 1290 C CA . CYS A 1 169 ? -0.891 -0.772 0.129 1.00 87.56 169 CYS A CA 1
ATOM 1291 C C . CYS A 1 169 ? 0.459 -0.805 -0.592 1.00 87.56 169 CYS A C 1
ATOM 1293 O O . CYS A 1 169 ? 0.557 -1.185 -1.749 1.00 87.56 169 CYS A O 1
ATOM 1295 N N . CYS A 1 170 ? 1.534 -0.416 0.077 1.00 87.50 170 CYS A N 1
ATOM 1296 C CA . CYS A 1 170 ? 2.885 -0.516 -0.458 1.00 87.50 170 CYS A CA 1
ATOM 1297 C C . CYS A 1 170 ? 3.761 -1.136 0.616 1.00 87.50 170 CYS A C 1
ATOM 1299 O O . CYS A 1 170 ? 3.773 -0.610 1.724 1.00 87.50 170 CYS A O 1
ATOM 1301 N N . TYR A 1 171 ? 4.563 -2.150 0.299 1.00 91.50 171 TYR A N 1
ATOM 1302 C CA . TYR A 1 171 ? 5.512 -2.705 1.272 1.00 91.50 171 TYR A CA 1
ATOM 1303 C C . TYR A 1 171 ? 6.925 -2.122 1.128 1.00 91.50 171 TYR A C 1
ATOM 1305 O O . TYR A 1 171 ? 7.773 -2.360 1.971 1.00 91.50 171 TYR A O 1
ATOM 1313 N N . HIS A 1 172 ? 7.186 -1.276 0.124 1.00 85.56 172 HIS A N 1
ATOM 1314 C CA . HIS A 1 172 ? 8.528 -0.757 -0.198 1.00 85.56 172 HIS A CA 1
ATOM 1315 C C . HIS A 1 172 ? 9.265 -0.027 0.948 1.00 85.56 172 HIS A C 1
ATOM 1317 O O . HIS A 1 172 ? 10.445 0.273 0.816 1.00 85.56 172 HIS A O 1
ATOM 1323 N N . LYS A 1 173 ? 8.547 0.396 1.995 1.00 87.56 173 LYS A N 1
ATOM 1324 C CA . LYS A 1 173 ? 9.054 1.130 3.169 1.00 87.56 173 LYS A CA 1
ATOM 1325 C C . LYS A 1 173 ? 8.938 0.300 4.450 1.00 87.56 173 LYS A C 1
ATOM 1327 O O . LYS A 1 173 ? 9.034 0.853 5.535 1.00 87.56 173 LYS A O 1
ATOM 1332 N N . MET A 1 174 ? 8.637 -0.985 4.311 1.00 92.25 174 MET A N 1
ATOM 1333 C CA . MET A 1 174 ? 8.554 -1.912 5.422 1.00 92.25 174 MET A CA 1
ATOM 1334 C C . MET A 1 174 ? 9.972 -2.290 5.850 1.00 92.25 174 MET A C 1
ATOM 1336 O O . MET A 1 174 ? 10.783 -2.668 4.999 1.00 92.25 174 MET A O 1
ATOM 1340 N N . ALA A 1 175 ? 10.279 -2.163 7.137 1.00 92.69 175 ALA A N 1
ATOM 1341 C CA . ALA A 1 175 ? 11.571 -2.563 7.675 1.00 92.69 175 ALA A CA 1
ATOM 1342 C C . ALA A 1 175 ? 11.728 -4.091 7.620 1.00 92.69 175 ALA A C 1
ATOM 1344 O O . ALA A 1 175 ? 10.757 -4.837 7.786 1.00 92.69 175 ALA A O 1
ATOM 1345 N N . LEU A 1 176 ? 12.951 -4.567 7.362 1.00 91.94 176 LEU A N 1
ATOM 1346 C CA . LEU A 1 176 ? 13.229 -5.989 7.109 1.00 91.94 176 LEU A CA 1
ATOM 1347 C C . LEU A 1 176 ? 12.884 -6.891 8.303 1.00 91.94 176 LEU A C 1
ATOM 1349 O O . LEU A 1 176 ? 12.493 -8.034 8.112 1.00 91.94 176 LEU A O 1
ATOM 1353 N N . ASP A 1 177 ? 12.973 -6.373 9.525 1.00 90.19 177 ASP A N 1
ATOM 1354 C CA . ASP A 1 177 ? 12.676 -7.079 10.775 1.00 90.19 177 ASP A CA 1
ATOM 1355 C C . ASP A 1 177 ? 11.173 -7.126 11.125 1.00 90.19 177 ASP A C 1
ATOM 1357 O O . ASP A 1 177 ? 10.760 -7.811 12.066 1.00 90.19 177 ASP A O 1
ATOM 1361 N N . THR A 1 178 ? 10.318 -6.444 10.357 1.00 91.31 178 THR A N 1
ATOM 1362 C CA . THR A 1 178 ? 8.854 -6.467 10.540 1.00 91.31 178 THR A CA 1
ATOM 1363 C C . THR A 1 178 ? 8.157 -7.573 9.742 1.00 91.31 178 THR A C 1
ATOM 1365 O O . THR A 1 178 ? 6.927 -7.724 9.797 1.00 91.31 178 THR A O 1
ATOM 1368 N N . PHE A 1 179 ? 8.916 -8.385 9.008 1.00 93.12 179 PHE A N 1
ATOM 1369 C CA . PHE A 1 179 ? 8.427 -9.573 8.325 1.00 93.12 179 PHE A CA 1
ATOM 1370 C C . PHE A 1 179 ? 9.450 -10.714 8.443 1.00 93.12 179 PHE A C 1
ATOM 1372 O O . PHE A 1 179 ? 10.627 -10.484 8.183 1.00 93.12 179 PHE A O 1
ATOM 1379 N N . PRO A 1 180 ? 9.023 -11.944 8.778 1.00 94.31 180 PRO A N 1
ATOM 1380 C CA . PRO A 1 180 ? 7.655 -12.358 9.115 1.00 94.31 180 PRO A CA 1
ATOM 1381 C C . PRO A 1 180 ? 7.168 -11.865 10.488 1.00 94.31 180 PRO A C 1
ATOM 1383 O O . PRO A 1 180 ? 7.948 -11.673 11.424 1.00 94.31 180 PRO A O 1
ATOM 1386 N N . MET A 1 181 ? 5.856 -11.688 10.642 1.00 95.31 181 MET A N 1
ATOM 1387 C CA . MET A 1 181 ? 5.215 -11.399 11.932 1.00 95.31 181 MET A CA 1
ATOM 1388 C C . MET A 1 181 ? 4.761 -12.660 12.657 1.00 95.31 181 MET A C 1
ATOM 1390 O O . MET A 1 181 ? 4.808 -12.688 13.885 1.00 95.31 181 MET A O 1
ATOM 1394 N N . SER A 1 182 ? 4.301 -13.676 11.931 1.00 95.88 182 SER A N 1
ATOM 1395 C CA . SER A 1 182 ? 3.776 -14.890 12.544 1.00 95.88 182 SER A CA 1
ATOM 1396 C C . SER A 1 182 ? 4.907 -15.767 13.089 1.00 95.88 182 SER A C 1
ATOM 1398 O O . SER A 1 182 ? 5.911 -15.968 12.401 1.00 95.88 182 SER A O 1
ATOM 1400 N N . PRO A 1 183 ? 4.756 -16.346 14.295 1.00 94.50 183 PRO A N 1
ATOM 1401 C CA . PRO A 1 183 ? 5.712 -17.329 14.806 1.00 94.50 183 PRO A CA 1
ATOM 1402 C C . PRO A 1 183 ? 5.883 -18.519 13.853 1.00 94.50 183 PRO A C 1
ATOM 1404 O O . PRO A 1 183 ? 6.994 -19.000 13.666 1.00 94.50 183 PRO A O 1
ATOM 1407 N N . LEU A 1 184 ? 4.795 -18.936 13.195 1.00 92.56 184 LEU A N 1
ATOM 1408 C CA . LEU A 1 184 ? 4.787 -20.047 12.247 1.00 92.56 184 LEU A CA 1
ATOM 1409 C C . LEU A 1 184 ? 5.704 -19.797 11.042 1.00 92.56 184 LEU A C 1
ATOM 1411 O O . LEU A 1 184 ? 6.536 -20.644 10.726 1.00 92.56 184 LEU A O 1
ATOM 1415 N N . LEU A 1 185 ? 5.576 -18.645 10.372 1.00 92.94 185 LEU A N 1
ATOM 1416 C CA . LEU A 1 185 ? 6.421 -18.356 9.213 1.00 92.94 185 LEU A CA 1
ATOM 1417 C C . LEU A 1 185 ? 7.866 -18.062 9.629 1.00 92.94 185 LEU A C 1
ATOM 1419 O O . LEU A 1 185 ? 8.782 -18.434 8.902 1.00 92.94 185 LEU A O 1
ATOM 1423 N N . ARG A 1 186 ? 8.090 -17.458 10.806 1.00 92.44 186 ARG A N 1
ATOM 1424 C CA . ARG A 1 186 ? 9.448 -17.302 11.359 1.00 92.44 186 ARG A CA 1
ATOM 1425 C C . ARG A 1 186 ? 10.143 -18.648 11.524 1.00 92.44 186 ARG A C 1
ATOM 1427 O O . ARG A 1 186 ? 11.285 -18.780 11.100 1.00 92.44 186 ARG A O 1
ATOM 1434 N N . GLU A 1 187 ? 9.447 -19.631 12.087 1.00 92.25 187 GLU A N 1
ATOM 1435 C CA . GLU A 1 187 ? 9.982 -20.979 12.274 1.00 92.25 187 GLU A CA 1
ATOM 1436 C C . GLU A 1 187 ? 10.210 -21.696 10.937 1.00 92.25 187 GLU A C 1
ATOM 1438 O O . GLU A 1 187 ? 11.275 -22.251 10.695 1.00 92.25 187 GLU A O 1
ATOM 1443 N N . ALA A 1 188 ? 9.263 -21.615 10.001 1.00 89.88 188 ALA A N 1
ATOM 1444 C CA . ALA A 1 188 ? 9.452 -22.208 8.677 1.00 89.88 188 ALA A CA 1
ATOM 1445 C C . ALA A 1 188 ? 10.640 -21.581 7.916 1.00 89.88 188 ALA A C 1
ATOM 1447 O O . ALA A 1 188 ? 11.383 -22.278 7.227 1.00 89.88 188 ALA A O 1
ATOM 1448 N N . MET A 1 189 ? 10.846 -20.265 8.042 1.00 88.75 189 MET A N 1
ATOM 1449 C CA . MET A 1 189 ? 11.955 -19.567 7.385 1.00 88.75 189 MET A CA 1
ATOM 1450 C C . MET A 1 189 ? 13.302 -19.793 8.077 1.00 88.75 189 MET A C 1
ATOM 1452 O O . MET A 1 189 ? 14.321 -19.791 7.386 1.00 88.75 189 MET A O 1
ATOM 1456 N N . SER A 1 190 ? 13.333 -20.029 9.394 1.00 87.38 190 SER A N 1
ATOM 1457 C CA . SER A 1 190 ? 14.573 -20.364 10.113 1.00 87.38 190 SER A CA 1
ATOM 1458 C C . SER A 1 190 ? 15.162 -21.696 9.629 1.00 87.38 190 SER A C 1
ATOM 1460 O O . SER A 1 190 ? 16.379 -21.836 9.534 1.00 87.38 190 SER A O 1
ATOM 1462 N N . GLN A 1 191 ? 14.305 -22.633 9.219 1.00 88.12 191 GLN A N 1
ATOM 1463 C CA . GLN A 1 191 ? 14.695 -23.921 8.637 1.00 88.12 191 GLN A CA 1
ATOM 1464 C C . GLN A 1 191 ? 15.146 -23.803 7.166 1.00 88.12 191 GLN A C 1
ATOM 1466 O O . GLN A 1 191 ? 15.809 -24.696 6.642 1.00 88.12 191 GLN A O 1
ATOM 1471 N N . LEU A 1 192 ? 14.836 -22.684 6.500 1.00 85.94 192 LEU A N 1
ATOM 1472 C CA . LEU A 1 192 ? 15.130 -22.410 5.089 1.00 85.94 192 LEU A CA 1
ATOM 1473 C C . LEU A 1 192 ? 16.096 -21.223 4.930 1.00 85.94 192 LEU A C 1
ATOM 1475 O O . LEU A 1 192 ? 15.863 -20.329 4.116 1.00 85.94 192 LEU A O 1
ATOM 1479 N N . VAL A 1 193 ? 17.191 -21.208 5.698 1.00 74.69 193 VAL A N 1
ATOM 1480 C CA . VAL A 1 193 ? 18.099 -20.049 5.857 1.00 74.69 193 VAL A CA 1
ATOM 1481 C C . VAL A 1 193 ? 18.489 -19.371 4.533 1.00 74.69 193 VAL A C 1
ATOM 1483 O O . VAL A 1 193 ? 18.434 -18.146 4.439 1.00 74.69 193 VAL A O 1
ATOM 1486 N N . GLN A 1 194 ? 18.833 -20.139 3.491 1.00 76.81 194 GLN A N 1
ATOM 1487 C CA . GLN A 1 194 ? 19.232 -19.585 2.184 1.00 76.81 194 GLN A CA 1
ATOM 1488 C C . GLN A 1 194 ? 18.087 -18.865 1.447 1.00 76.81 194 GLN A C 1
ATOM 1490 O O . GLN A 1 194 ? 18.298 -17.832 0.809 1.00 76.81 194 GLN A O 1
ATOM 1495 N N . LEU A 1 195 ? 16.865 -19.394 1.538 1.00 72.31 195 LEU A N 1
ATOM 1496 C CA . LEU A 1 195 ? 15.673 -18.775 0.953 1.00 72.31 195 LEU A CA 1
ATOM 1497 C C . LEU A 1 195 ? 15.212 -17.579 1.788 1.00 72.31 195 LEU A C 1
ATOM 1499 O O . LEU A 1 195 ? 14.802 -16.566 1.226 1.00 72.31 195 LEU A O 1
ATOM 1503 N N . GLY A 1 196 ? 15.317 -17.671 3.116 1.00 68.88 196 GLY A N 1
ATOM 1504 C CA . GLY A 1 196 ? 14.904 -16.611 4.029 1.00 68.88 196 GLY A CA 1
ATOM 1505 C C . GLY A 1 196 ? 15.660 -15.302 3.805 1.00 68.88 196 GLY A C 1
ATOM 1506 O O . GLY A 1 196 ? 15.036 -14.256 3.629 1.00 68.88 196 GLY A O 1
ATOM 1507 N N . THR A 1 197 ? 16.991 -15.362 3.720 1.00 72.94 197 THR A N 1
ATOM 1508 C CA . THR A 1 197 ? 17.834 -14.180 3.455 1.00 72.94 197 THR A CA 1
ATOM 1509 C C . THR A 1 197 ? 17.626 -13.602 2.055 1.00 72.94 197 THR A C 1
ATOM 1511 O O . THR A 1 197 ? 17.726 -12.392 1.869 1.00 72.94 197 THR A O 1
ATOM 1514 N N . SER A 1 198 ? 17.286 -14.445 1.078 1.00 82.12 198 SER A N 1
ATOM 1515 C CA . SER A 1 198 ? 17.046 -14.019 -0.306 1.00 82.12 198 SER A CA 1
ATOM 1516 C C . SER A 1 198 ? 15.664 -13.382 -0.507 1.00 82.12 198 SER A C 1
ATOM 1518 O O . SER A 1 198 ? 15.501 -12.512 -1.362 1.00 82.12 198 SER A O 1
ATOM 1520 N N . LEU A 1 199 ? 14.658 -13.796 0.272 1.00 85.94 199 LEU A N 1
ATOM 1521 C CA . LEU A 1 199 ? 13.290 -13.282 0.167 1.00 85.94 199 LEU A CA 1
ATOM 1522 C C . LEU A 1 199 ? 13.081 -11.984 0.949 1.00 85.94 199 LEU A C 1
ATOM 1524 O O . LEU A 1 199 ? 12.310 -11.139 0.505 1.00 85.94 199 LEU A O 1
ATOM 1528 N N . ILE A 1 200 ? 13.751 -11.780 2.082 1.00 89.94 200 ILE A N 1
ATOM 1529 C CA . ILE A 1 200 ? 13.542 -10.592 2.923 1.00 89.94 200 ILE A CA 1
ATOM 1530 C C . ILE A 1 200 ? 14.464 -9.462 2.451 1.00 89.94 200 ILE A C 1
ATOM 1532 O O . ILE A 1 200 ? 15.525 -9.209 3.014 1.00 89.94 200 ILE A O 1
ATOM 1536 N N . THR A 1 201 ? 14.056 -8.777 1.382 1.00 91.06 201 THR A N 1
ATOM 1537 C CA . THR A 1 201 ? 14.797 -7.641 0.815 1.00 91.06 201 THR A CA 1
ATOM 1538 C C . THR A 1 201 ? 13.869 -6.480 0.473 1.00 91.06 201 THR A C 1
ATOM 1540 O O . THR A 1 201 ? 12.674 -6.662 0.218 1.00 91.06 201 THR A O 1
ATOM 1543 N N . GLU A 1 202 ? 14.429 -5.272 0.377 1.00 90.31 202 GLU A N 1
ATOM 1544 C CA . GLU A 1 202 ? 13.689 -4.098 -0.103 1.00 90.31 202 GLU A CA 1
ATOM 1545 C C . GLU A 1 202 ? 13.080 -4.323 -1.494 1.00 90.31 202 GLU A C 1
ATOM 1547 O O . GLU A 1 202 ? 11.981 -3.846 -1.785 1.00 90.31 202 GLU A O 1
ATOM 1552 N N . SER A 1 203 ? 13.784 -5.057 -2.361 1.00 89.31 203 SER A N 1
ATOM 1553 C CA . SER A 1 203 ? 13.324 -5.396 -3.710 1.00 89.31 203 SER A CA 1
ATOM 1554 C C . SER A 1 203 ? 12.088 -6.286 -3.670 1.00 89.31 203 SER A C 1
ATOM 1556 O O . SER A 1 203 ? 11.129 -6.019 -4.395 1.00 89.31 203 SER A O 1
ATOM 1558 N N . THR A 1 204 ? 12.069 -7.286 -2.786 1.00 90.75 204 THR A N 1
ATOM 1559 C CA . THR A 1 204 ? 10.908 -8.158 -2.584 1.00 90.75 204 THR A CA 1
ATOM 1560 C C . THR A 1 204 ? 9.691 -7.361 -2.138 1.00 90.75 204 THR A C 1
ATOM 1562 O O . THR A 1 204 ? 8.624 -7.462 -2.743 1.00 90.75 204 THR A O 1
ATOM 1565 N N . PHE A 1 205 ? 9.842 -6.504 -1.128 1.00 92.19 205 PHE A N 1
ATOM 1566 C CA . PHE A 1 205 ? 8.729 -5.698 -0.629 1.00 92.19 205 PHE A CA 1
ATOM 1567 C C . PHE A 1 205 ? 8.282 -4.622 -1.617 1.00 92.19 205 PHE A C 1
ATOM 1569 O O . PHE A 1 205 ? 7.100 -4.288 -1.707 1.00 92.19 205 PHE A O 1
ATOM 1576 N N . ARG A 1 206 ? 9.207 -4.083 -2.410 1.00 89.81 206 ARG A N 1
ATOM 1577 C CA . ARG A 1 206 ? 8.849 -3.206 -3.522 1.00 89.81 206 ARG A CA 1
ATOM 1578 C C . ARG A 1 206 ? 8.047 -3.953 -4.577 1.00 89.81 206 ARG A C 1
ATOM 1580 O O . ARG A 1 206 ? 7.188 -3.333 -5.194 1.00 89.81 206 ARG A O 1
ATOM 1587 N N . LEU A 1 207 ? 8.342 -5.227 -4.821 1.00 89.31 207 LEU A N 1
ATOM 1588 C CA . LEU A 1 207 ? 7.656 -6.029 -5.824 1.00 89.31 207 LEU A CA 1
ATOM 1589 C C . LEU A 1 207 ? 6.249 -6.416 -5.353 1.00 89.31 207 LEU A C 1
ATOM 1591 O O . LEU A 1 207 ? 5.303 -6.164 -6.079 1.00 89.31 207 LEU A O 1
ATOM 1595 N N . ALA A 1 208 ? 6.089 -6.901 -4.123 1.00 88.94 208 ALA A N 1
ATOM 1596 C CA . ALA A 1 208 ? 4.875 -7.525 -3.580 1.00 88.94 208 ALA A CA 1
ATOM 1597 C C . ALA A 1 208 ? 3.549 -6.719 -3.604 1.00 88.94 208 ALA A C 1
ATOM 1599 O O . ALA A 1 208 ? 2.579 -7.190 -3.035 1.00 88.94 208 ALA A O 1
ATOM 1600 N N . CYS A 1 209 ? 3.462 -5.509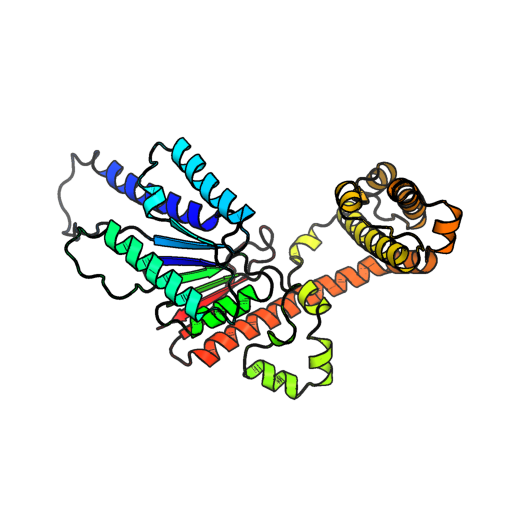 -4.171 1.00 75.19 209 CYS A N 1
ATOM 1601 C CA . CYS A 1 209 ? 2.186 -4.780 -4.282 1.00 75.19 209 CYS A CA 1
ATOM 1602 C C . CYS A 1 209 ? 2.182 -3.702 -5.387 1.00 75.19 209 CYS A C 1
ATOM 1604 O O . CYS A 1 209 ? 1.748 -2.563 -5.163 1.00 75.19 209 CYS A O 1
ATOM 1606 N N . GLN A 1 210 ? 2.752 -4.002 -6.563 1.00 71.19 210 GLN A N 1
ATOM 1607 C CA . GLN A 1 210 ? 2.823 -3.012 -7.645 1.00 71.19 210 GLN A CA 1
ATOM 1608 C C . GLN A 1 210 ? 1.599 -3.023 -8.571 1.00 71.19 210 GLN A C 1
ATOM 1610 O O . GLN A 1 210 ? 1.034 -1.953 -8.794 1.00 71.19 210 GLN A O 1
ATOM 1615 N N . TRP A 1 211 ? 1.205 -4.176 -9.130 1.00 72.44 211 TRP A N 1
ATOM 1616 C CA . TRP A 1 211 ? 0.177 -4.255 -10.179 1.00 72.44 211 TRP A CA 1
ATOM 1617 C C . TRP A 1 211 ? -0.694 -5.510 -10.082 1.00 72.44 211 TRP A C 1
ATOM 1619 O O . TRP A 1 211 ? -0.297 -6.528 -9.524 1.00 72.44 211 TRP A O 1
ATOM 1629 N N . SER A 1 212 ? -1.891 -5.434 -10.670 1.00 71.19 212 SER A N 1
ATOM 1630 C CA . SER A 1 212 ? -2.724 -6.611 -10.896 1.00 71.19 212 SER A CA 1
ATOM 1631 C C . SER A 1 212 ? -2.249 -7.302 -12.175 1.00 71.19 212 SER A C 1
ATOM 1633 O O . SER A 1 212 ? -2.161 -6.628 -13.206 1.00 71.19 212 SER A O 1
ATOM 1635 N N . PRO A 1 213 ? -2.041 -8.632 -12.169 1.00 72.50 213 PRO A N 1
ATOM 1636 C CA . PRO A 1 213 ? -1.796 -9.386 -13.398 1.00 72.50 213 PRO A CA 1
ATOM 1637 C C . PRO A 1 213 ? -2.873 -9.142 -14.469 1.00 72.50 213 PRO A C 1
ATOM 1639 O O . PRO A 1 213 ? -2.572 -9.131 -15.660 1.00 72.50 213 PRO A O 1
ATOM 1642 N N . CYS A 1 214 ? -4.118 -8.858 -14.056 1.00 73.94 214 CYS A N 1
ATOM 1643 C CA . CYS A 1 214 ? -5.232 -8.542 -14.952 1.00 73.94 214 CYS A CA 1
ATOM 1644 C C . CYS A 1 214 ? -4.978 -7.296 -15.813 1.00 73.94 214 CYS A C 1
ATOM 1646 O O . CYS A 1 214 ? -5.389 -7.263 -16.968 1.00 73.94 214 CYS A O 1
ATOM 1648 N N . SER A 1 215 ? -4.280 -6.288 -15.278 1.00 75.44 215 SER A N 1
ATOM 1649 C CA . SER A 1 215 ? -3.965 -5.060 -16.016 1.00 75.44 215 SER A CA 1
ATOM 1650 C C . SER A 1 215 ? -3.030 -5.318 -17.193 1.00 75.44 215 SER A C 1
ATOM 1652 O O . SER A 1 215 ? -3.061 -4.577 -18.169 1.00 75.44 215 SER A O 1
ATOM 1654 N N . TRP A 1 216 ? -2.194 -6.353 -17.119 1.00 75.25 216 TRP A N 1
ATOM 1655 C CA . TRP A 1 216 ? -1.239 -6.658 -18.179 1.00 75.25 216 TRP A CA 1
ATOM 1656 C C . TRP A 1 216 ? -1.902 -7.301 -19.398 1.00 75.25 216 TRP A C 1
ATOM 1658 O O . TRP A 1 216 ? -1.512 -7.011 -20.524 1.00 75.25 216 TRP A O 1
ATOM 1668 N N . PHE A 1 217 ? -2.966 -8.087 -19.199 1.00 78.19 217 PHE A N 1
ATOM 1669 C CA . PHE A 1 217 ? -3.753 -8.640 -20.309 1.00 78.19 217 PHE A CA 1
ATOM 1670 C C . PHE A 1 217 ? -4.370 -7.562 -21.206 1.00 78.19 217 PHE A C 1
ATOM 1672 O O . PHE A 1 217 ? -4.721 -7.844 -22.347 1.00 78.19 217 PHE A O 1
ATOM 1679 N N . THR A 1 218 ? -4.491 -6.330 -20.707 1.00 84.19 218 THR A N 1
ATOM 1680 C CA . THR A 1 218 ? -5.016 -5.193 -21.467 1.00 84.19 218 THR A CA 1
ATOM 1681 C C . THR A 1 218 ? -3.928 -4.284 -22.041 1.00 84.19 218 THR A C 1
ATOM 1683 O O . THR A 1 218 ? -4.262 -3.261 -22.630 1.00 84.19 218 THR A O 1
ATOM 1686 N N . TRP A 1 219 ? -2.638 -4.590 -21.854 1.00 88.00 219 TRP A N 1
ATOM 1687 C CA . TRP A 1 219 ? -1.560 -3.724 -22.341 1.00 88.00 219 TRP A CA 1
ATOM 1688 C C . TRP A 1 219 ? -1.419 -3.785 -23.857 1.00 88.00 219 TRP A C 1
ATOM 1690 O O . TRP A 1 219 ? -1.326 -4.855 -24.456 1.00 88.00 219 TRP A O 1
ATOM 1700 N N . CYS A 1 220 ? -1.312 -2.608 -24.468 1.00 91.88 220 CYS A N 1
ATOM 1701 C CA . CYS A 1 220 ? -0.942 -2.465 -25.870 1.00 91.88 220 CYS A CA 1
ATOM 1702 C C . CYS A 1 220 ? 0.566 -2.189 -26.033 1.00 91.88 220 CYS A C 1
ATOM 1704 O O . CYS A 1 220 ? 1.302 -2.016 -25.055 1.00 91.88 220 CYS A O 1
ATOM 1706 N N . ALA A 1 221 ? 1.033 -2.094 -27.285 1.00 92.62 221 ALA A N 1
ATOM 1707 C CA . ALA A 1 221 ? 2.425 -1.752 -27.601 1.00 92.62 221 ALA A CA 1
ATOM 1708 C C . ALA A 1 221 ? 2.886 -0.463 -26.894 1.00 92.62 221 ALA A C 1
ATOM 1710 O O . ALA A 1 221 ? 3.995 -0.405 -26.362 1.00 92.62 221 ALA A O 1
ATOM 1711 N N . ARG A 1 222 ? 2.004 0.538 -26.797 1.00 94.38 222 ARG A N 1
ATOM 1712 C CA . ARG A 1 222 ? 2.275 1.795 -26.090 1.00 94.38 222 ARG A CA 1
ATOM 1713 C C . ARG A 1 222 ? 2.507 1.609 -24.601 1.00 94.38 222 ARG A C 1
ATOM 1715 O O . ARG A 1 222 ? 3.461 2.187 -24.085 1.00 94.38 222 ARG A O 1
ATOM 1722 N N . ASP A 1 223 ? 1.681 0.836 -23.903 1.00 91.12 223 ASP A N 1
ATOM 1723 C CA . ASP A 1 223 ? 1.852 0.606 -22.460 1.00 91.12 223 ASP A CA 1
ATOM 1724 C C . ASP A 1 223 ? 3.170 -0.111 -22.180 1.00 91.12 223 ASP A C 1
ATOM 1726 O O . ASP A 1 223 ? 3.958 0.287 -21.316 1.00 91.12 223 ASP A O 1
ATOM 1730 N N . PHE A 1 224 ? 3.454 -1.110 -23.010 1.00 89.81 224 PHE A N 1
ATOM 1731 C CA . PHE A 1 224 ? 4.679 -1.879 -22.956 1.00 89.81 224 PHE A CA 1
ATOM 1732 C C . PHE A 1 224 ? 5.927 -1.013 -23.201 1.00 89.81 224 PHE A C 1
ATOM 1734 O O . PHE A 1 224 ? 6.862 -1.005 -22.393 1.00 89.81 224 PHE A O 1
ATOM 1741 N N . ASN A 1 225 ? 5.928 -0.205 -24.263 1.00 93.50 225 ASN A N 1
ATOM 1742 C CA . ASN A 1 225 ? 7.036 0.690 -24.593 1.00 93.50 225 ASN A CA 1
ATOM 1743 C C . ASN A 1 225 ? 7.213 1.807 -23.558 1.00 93.50 225 ASN A C 1
ATOM 1745 O O . ASN A 1 225 ? 8.348 2.134 -23.203 1.00 93.50 225 ASN A O 1
ATOM 1749 N N . LYS A 1 226 ? 6.121 2.345 -22.995 1.00 92.81 226 LYS A N 1
ATOM 1750 C CA . LYS A 1 226 ? 6.186 3.283 -21.863 1.00 92.81 226 LYS A CA 1
ATOM 1751 C C . LYS A 1 226 ? 6.903 2.664 -20.669 1.00 92.81 226 LYS A C 1
ATOM 1753 O O . LYS A 1 226 ? 7.742 3.328 -20.061 1.00 92.81 226 LYS A O 1
ATOM 1758 N N . HIS A 1 227 ? 6.599 1.410 -20.336 1.00 89.69 227 HIS A N 1
ATOM 1759 C CA . HIS A 1 227 ? 7.241 0.727 -19.219 1.00 89.69 227 HIS A CA 1
ATOM 1760 C C . HIS A 1 227 ? 8.748 0.534 -19.453 1.00 89.69 227 HIS A C 1
ATOM 1762 O O . HIS A 1 227 ? 9.553 0.924 -18.603 1.00 89.69 227 HIS A O 1
ATOM 1768 N N . ARG A 1 228 ? 9.144 0.018 -20.626 1.00 91.75 228 ARG A N 1
ATOM 1769 C CA . ARG A 1 228 ? 10.564 -0.147 -21.004 1.00 91.75 228 ARG A CA 1
ATOM 1770 C C . ARG A 1 228 ? 11.333 1.159 -20.926 1.00 91.75 228 ARG A C 1
ATOM 1772 O O . ARG A 1 228 ? 12.421 1.216 -20.360 1.00 91.75 228 ARG A O 1
ATOM 1779 N N . LEU A 1 229 ? 10.732 2.221 -21.449 1.00 92.81 229 LEU A N 1
ATOM 1780 C CA . LEU A 1 229 ? 11.322 3.545 -21.464 1.00 92.81 229 LEU A CA 1
ATOM 1781 C C . LEU A 1 229 ? 11.522 4.104 -20.053 1.00 92.81 229 LEU A C 1
ATOM 1783 O O . LEU A 1 229 ? 12.565 4.683 -19.757 1.00 92.81 229 LEU A O 1
ATOM 1787 N N . GLN A 1 230 ? 10.551 3.914 -19.161 1.00 89.81 230 GLN A N 1
ATOM 1788 C CA . GLN A 1 230 ? 10.698 4.312 -17.763 1.00 89.81 230 GLN A CA 1
ATOM 1789 C C . GLN A 1 230 ? 11.779 3.502 -17.046 1.00 89.81 230 GLN A C 1
ATOM 1791 O O . GLN A 1 230 ? 12.502 4.063 -16.223 1.00 89.81 230 GLN A O 1
ATOM 1796 N N . PHE A 1 231 ? 11.885 2.202 -17.331 1.00 89.25 231 PHE A N 1
ATOM 1797 C CA . PHE A 1 231 ? 12.922 1.345 -16.764 1.00 89.25 231 PHE A CA 1
ATOM 1798 C C . PHE A 1 231 ? 14.313 1.808 -17.212 1.00 89.25 231 PHE A C 1
ATOM 1800 O O . PHE A 1 231 ? 15.124 2.206 -16.377 1.00 89.25 231 PHE A O 1
ATOM 1807 N N . VAL A 1 232 ? 14.548 1.881 -18.523 1.00 90.69 232 VAL A N 1
ATOM 1808 C CA . VAL A 1 232 ? 15.828 2.319 -19.094 1.00 90.69 232 VAL A CA 1
ATOM 1809 C C . VAL A 1 232 ? 16.163 3.759 -18.704 1.00 90.69 232 VAL A C 1
ATOM 1811 O O . VAL A 1 232 ? 17.280 4.027 -18.275 1.00 90.69 232 VAL A O 1
ATOM 1814 N N . GLY A 1 233 ? 15.200 4.682 -18.752 1.00 89.06 233 GLY A N 1
ATOM 1815 C CA . GLY A 1 233 ? 15.412 6.078 -18.364 1.00 89.06 233 GLY A CA 1
ATOM 1816 C C . GLY A 1 233 ? 15.754 6.262 -16.879 1.00 89.06 233 GLY A C 1
ATOM 1817 O O . GLY A 1 233 ? 16.497 7.183 -16.525 1.00 89.06 233 GLY A O 1
ATOM 1818 N N . ARG A 1 234 ? 15.249 5.392 -15.989 1.00 87.06 234 ARG A N 1
ATOM 1819 C CA . ARG A 1 234 ? 15.655 5.361 -14.572 1.00 87.06 234 ARG A CA 1
ATOM 1820 C C . ARG A 1 234 ? 17.053 4.774 -14.406 1.00 87.06 234 ARG A C 1
ATOM 1822 O O . ARG A 1 234 ? 17.845 5.368 -13.682 1.00 87.06 234 ARG A O 1
ATOM 1829 N N . THR A 1 235 ? 17.364 3.671 -15.087 1.00 88.88 235 THR A N 1
ATOM 1830 C CA . THR A 1 235 ? 18.695 3.043 -15.057 1.00 88.88 235 THR A CA 1
ATOM 1831 C C . THR A 1 235 ? 19.770 4.002 -15.553 1.00 88.88 235 THR A C 1
ATOM 1833 O O . THR A 1 235 ? 20.758 4.220 -14.855 1.00 88.88 235 THR A O 1
ATOM 1836 N N . LEU A 1 236 ? 19.533 4.647 -16.696 1.00 87.44 236 LEU A N 1
ATOM 1837 C CA . LEU A 1 236 ? 20.419 5.654 -17.269 1.00 87.44 236 LEU A CA 1
ATOM 1838 C C . LEU A 1 236 ? 20.646 6.815 -16.297 1.00 87.44 236 LEU A C 1
ATOM 1840 O O . LEU A 1 236 ? 21.787 7.172 -16.022 1.00 87.44 236 LEU A O 1
ATOM 1844 N N . LEU A 1 237 ? 19.578 7.354 -15.698 1.00 84.81 237 LEU A N 1
ATOM 1845 C CA . LEU A 1 237 ? 19.719 8.418 -14.706 1.00 84.81 237 LEU A CA 1
ATOM 1846 C C . LEU A 1 237 ? 20.552 7.967 -13.500 1.00 84.81 237 LEU A C 1
ATOM 1848 O O . LEU A 1 237 ? 21.437 8.691 -13.057 1.00 84.81 237 LEU A O 1
ATOM 1852 N N . SER A 1 238 ? 20.276 6.779 -12.961 1.00 84.69 238 SER A N 1
ATOM 1853 C CA . SER A 1 238 ? 21.035 6.233 -11.834 1.00 84.69 238 SER A CA 1
ATOM 1854 C C . SER A 1 238 ? 22.503 5.979 -12.184 1.00 84.69 238 SER A C 1
ATOM 1856 O O . SER A 1 238 ? 23.350 6.053 -11.298 1.00 84.69 238 SER A O 1
ATOM 1858 N N . HIS A 1 239 ? 22.819 5.676 -13.442 1.00 85.81 239 HIS A N 1
ATOM 1859 C CA . HIS A 1 239 ? 24.195 5.550 -13.910 1.00 85.81 239 HIS A CA 1
ATOM 1860 C C . HIS A 1 239 ? 24.880 6.924 -13.984 1.00 85.81 239 HIS A C 1
ATOM 1862 O O . HIS A 1 239 ? 25.918 7.122 -13.354 1.00 85.81 239 HIS A O 1
ATOM 1868 N N . LEU A 1 240 ? 24.236 7.910 -14.619 1.00 82.44 240 LEU A N 1
ATOM 1869 C CA . LEU A 1 240 ? 24.724 9.294 -14.686 1.00 82.44 240 LEU A CA 1
ATOM 1870 C C . LEU A 1 240 ? 24.985 9.876 -13.293 1.00 82.44 240 LEU A C 1
ATOM 1872 O O . LEU A 1 240 ? 26.018 10.489 -13.063 1.00 82.44 240 LEU A O 1
ATOM 1876 N N . GLN A 1 241 ? 24.093 9.631 -12.331 1.00 81.38 241 GLN A N 1
ATOM 1877 C CA . GLN A 1 241 ? 24.274 10.085 -10.949 1.00 81.38 241 GLN A CA 1
ATOM 1878 C C . GLN A 1 241 ? 25.517 9.520 -10.258 1.00 81.38 241 GLN A C 1
ATOM 1880 O O . GLN A 1 241 ? 26.042 10.174 -9.362 1.00 81.38 241 GLN A O 1
ATOM 1885 N N . ARG A 1 242 ? 25.940 8.301 -10.608 1.00 83.69 242 ARG A N 1
ATOM 1886 C CA . ARG A 1 242 ? 27.096 7.646 -9.979 1.00 83.69 242 ARG A CA 1
ATOM 1887 C C . ARG A 1 242 ? 28.419 8.050 -10.616 1.00 83.69 242 ARG A C 1
ATOM 1889 O O . ARG A 1 242 ? 29.420 8.090 -9.913 1.00 83.69 242 ARG A O 1
ATOM 1896 N N . HIS A 1 243 ? 28.419 8.312 -11.920 1.00 82.00 243 HIS A N 1
ATOM 1897 C CA . HIS A 1 243 ? 29.646 8.490 -12.701 1.00 82.00 243 HIS A CA 1
ATOM 1898 C C . HIS A 1 243 ? 29.906 9.936 -13.141 1.00 82.00 243 HIS A C 1
ATOM 1900 O O . HIS A 1 243 ? 31.040 10.271 -13.471 1.00 82.00 243 HIS A O 1
ATOM 1906 N N . SER A 1 244 ? 28.901 10.814 -13.103 1.00 76.12 244 SER A N 1
ATOM 1907 C CA . SER A 1 244 ? 29.104 12.245 -13.344 1.00 76.12 244 SER A CA 1
ATOM 1908 C C . SER A 1 244 ? 29.849 12.901 -12.181 1.00 76.12 244 SER A C 1
ATOM 1910 O O . SER A 1 244 ? 29.487 12.729 -11.016 1.00 76.12 244 SER A O 1
ATOM 1912 N N . LYS A 1 245 ? 30.842 13.738 -12.505 1.00 70.00 245 LYS A N 1
ATOM 1913 C CA . LYS A 1 245 ? 31.586 14.551 -11.524 1.00 70.00 245 LYS A CA 1
ATOM 1914 C C . LYS A 1 245 ? 30.737 15.684 -10.940 1.00 70.00 245 LYS A C 1
ATOM 1916 O O . LYS A 1 245 ? 30.980 16.132 -9.821 1.00 70.00 245 LYS A O 1
ATOM 1921 N N . LYS A 1 246 ? 29.732 16.154 -11.684 1.00 68.19 246 LYS A N 1
ATOM 1922 C CA . LYS A 1 246 ? 28.747 17.135 -11.211 1.00 68.19 246 LYS A CA 1
ATOM 1923 C C . LYS A 1 246 ? 27.656 16.411 -10.429 1.00 68.19 246 LYS A C 1
ATOM 1925 O O . LYS A 1 246 ? 27.154 15.388 -10.889 1.00 68.19 246 LYS A O 1
ATOM 1930 N N . SER A 1 247 ? 27.223 16.972 -9.297 1.00 63.41 247 SER A N 1
ATOM 1931 C CA . SER A 1 247 ? 25.985 16.534 -8.639 1.00 63.41 247 SER A CA 1
ATOM 1932 C C . SER A 1 247 ? 24.804 16.821 -9.573 1.00 63.41 247 SER A C 1
ATOM 1934 O O . SER A 1 247 ? 24.314 17.945 -9.677 1.00 63.41 247 SER A O 1
ATOM 1936 N N . VAL A 1 248 ? 24.398 15.796 -10.322 1.00 62.69 248 VAL A N 1
ATOM 1937 C CA . VAL A 1 248 ? 23.459 15.915 -11.445 1.00 62.69 248 VAL A CA 1
ATOM 1938 C C . VAL A 1 248 ? 22.049 16.280 -10.968 1.00 62.69 248 VAL A C 1
ATOM 1940 O O . VAL A 1 248 ? 21.323 16.997 -11.656 1.00 62.69 248 VAL A O 1
ATOM 1943 N N . ILE A 1 249 ? 21.648 15.837 -9.768 1.00 63.44 249 ILE A N 1
ATOM 1944 C CA . ILE A 1 249 ? 20.247 15.896 -9.327 1.00 63.44 249 ILE A CA 1
ATOM 1945 C C . ILE A 1 249 ? 20.074 16.681 -8.027 1.00 63.44 249 ILE A C 1
ATOM 1947 O O . ILE A 1 249 ? 20.226 16.145 -6.929 1.00 63.44 249 ILE A O 1
ATOM 1951 N N . THR A 1 250 ? 19.619 17.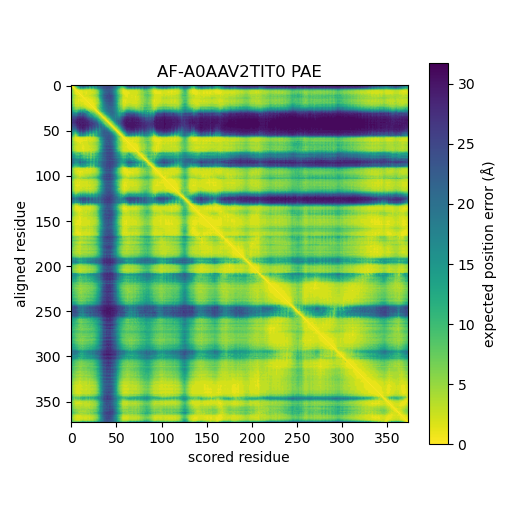926 -8.158 1.00 60.28 250 THR A N 1
ATOM 1952 C CA . THR A 1 250 ? 19.060 18.726 -7.059 1.00 60.28 250 THR A CA 1
ATOM 1953 C C . THR A 1 250 ? 17.539 18.524 -6.950 1.00 60.28 250 THR A C 1
ATOM 1955 O O . THR A 1 250 ? 16.891 18.030 -7.878 1.00 60.28 250 THR A O 1
ATOM 1958 N N . LYS A 1 251 ? 16.930 18.889 -5.808 1.00 55.78 251 LYS A N 1
ATOM 1959 C CA . LYS A 1 251 ? 15.463 18.804 -5.614 1.00 55.78 251 LYS A CA 1
ATOM 1960 C C . LYS A 1 251 ? 14.681 19.612 -6.663 1.00 55.78 251 LYS A C 1
ATOM 1962 O O . LYS A 1 251 ? 13.635 19.149 -7.104 1.00 55.78 251 LYS A O 1
ATOM 1967 N N . GLU A 1 252 ? 15.203 20.758 -7.091 1.00 54.00 252 GLU A N 1
ATOM 1968 C CA . GLU A 1 252 ? 14.591 21.627 -8.109 1.00 54.00 252 GLU A CA 1
ATOM 1969 C C . GLU A 1 252 ? 14.634 21.016 -9.514 1.00 54.00 252 GLU A C 1
ATOM 1971 O O . GLU A 1 252 ? 13.668 21.106 -10.266 1.00 54.00 252 GLU A O 1
ATOM 1976 N N . ARG A 1 253 ? 15.718 20.311 -9.860 1.00 62.03 253 ARG A N 1
ATOM 1977 C CA . ARG A 1 253 ? 15.821 19.606 -11.147 1.00 62.03 253 ARG A CA 1
ATOM 1978 C C . ARG A 1 253 ? 14.860 18.416 -11.239 1.00 62.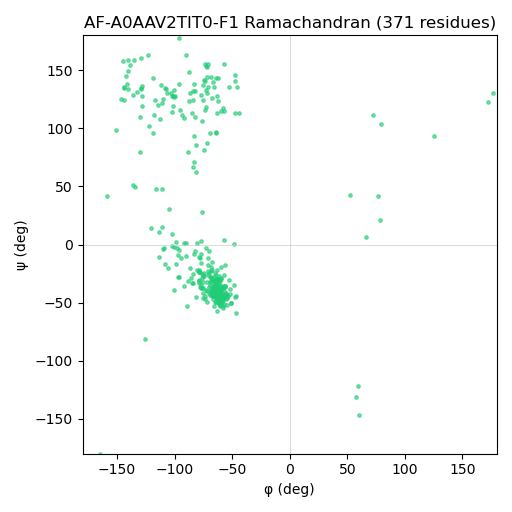03 253 ARG A C 1
ATOM 1980 O O . ARG A 1 253 ? 14.383 18.097 -12.322 1.00 62.03 253 ARG A O 1
ATOM 1987 N N . LYS A 1 254 ? 14.491 17.793 -10.108 1.00 61.97 254 LYS A N 1
ATOM 1988 C CA . LYS A 1 254 ? 13.495 16.702 -10.084 1.00 61.97 254 LYS A CA 1
ATOM 1989 C C . LYS A 1 254 ? 12.083 17.151 -10.472 1.00 61.97 254 LYS A C 1
ATOM 1991 O O . LYS A 1 254 ? 11.358 16.339 -11.036 1.00 61.97 254 LYS A O 1
ATOM 1996 N N . SER A 1 255 ? 11.677 18.386 -10.163 1.00 56.16 255 SER A N 1
ATOM 1997 C CA . SER A 1 255 ? 10.311 18.862 -10.441 1.00 56.16 255 SER A CA 1
ATOM 1998 C C . SER A 1 255 ? 10.099 19.309 -11.890 1.00 56.16 255 SER A C 1
ATOM 2000 O O . SER A 1 255 ? 8.964 19.312 -12.354 1.00 56.16 255 SER A O 1
ATOM 2002 N N . ARG A 1 256 ? 11.176 19.653 -12.609 1.00 61.31 256 ARG A N 1
ATOM 2003 C CA . ARG A 1 256 ? 11.141 20.082 -14.020 1.00 61.31 256 ARG A CA 1
ATOM 2004 C C . ARG A 1 256 ? 11.286 18.940 -15.026 1.00 61.31 256 ARG A C 1
ATOM 2006 O O . ARG A 1 256 ? 11.103 19.164 -16.218 1.00 61.31 256 ARG A O 1
ATOM 2013 N N . ARG A 1 257 ? 11.628 17.740 -14.556 1.00 72.00 257 ARG A N 1
ATOM 2014 C CA . ARG A 1 257 ? 11.972 16.614 -15.421 1.00 72.00 257 ARG A CA 1
ATOM 2015 C C . ARG A 1 257 ? 10.760 16.123 -16.200 1.00 72.00 257 ARG A C 1
ATOM 2017 O O . ARG A 1 257 ? 9.745 15.759 -15.596 1.00 72.00 257 ARG A O 1
ATOM 2024 N N . LYS A 1 258 ? 10.879 16.043 -17.524 1.00 77.06 258 LYS A N 1
ATOM 2025 C CA . LYS A 1 258 ? 9.816 15.450 -18.335 1.00 77.06 258 LYS A CA 1
ATOM 2026 C C . LYS A 1 258 ? 9.786 13.944 -18.115 1.00 77.06 258 LYS A C 1
ATOM 2028 O O . LYS A 1 258 ? 10.807 13.277 -17.944 1.00 77.06 258 LYS A O 1
ATOM 2033 N N . ASN A 1 259 ? 8.583 13.377 -18.126 1.00 83.94 259 ASN A N 1
ATOM 2034 C CA . ASN A 1 259 ? 8.453 11.932 -18.235 1.00 83.94 259 ASN A CA 1
ATOM 2035 C C . ASN A 1 259 ? 9.045 11.522 -19.595 1.00 83.94 259 ASN A C 1
ATOM 2037 O O . ASN A 1 259 ? 8.610 12.084 -20.600 1.00 83.94 259 ASN A O 1
ATOM 2041 N N . PRO A 1 260 ? 9.976 10.552 -19.664 1.00 88.06 260 PRO A N 1
ATOM 2042 C CA . PRO A 1 260 ? 10.556 10.111 -20.930 1.00 88.06 260 PRO A CA 1
ATOM 2043 C C . PRO A 1 260 ? 9.517 9.822 -22.022 1.00 88.06 260 PRO A C 1
ATOM 2045 O O . PRO A 1 260 ? 9.744 10.104 -23.192 1.00 88.06 260 PRO A O 1
ATOM 2048 N N . SER A 1 261 ? 8.348 9.296 -21.636 1.00 90.25 261 SER A N 1
ATOM 2049 C CA . SER A 1 261 ? 7.264 8.969 -22.576 1.00 90.25 261 SER A CA 1
ATOM 2050 C C . SER A 1 261 ? 6.543 10.181 -23.175 1.00 90.25 261 SER A C 1
ATOM 2052 O O . SER A 1 261 ? 5.794 10.025 -24.136 1.00 90.25 261 SER A O 1
ATOM 2054 N N . GLU A 1 262 ? 6.778 11.377 -22.637 1.00 91.06 262 GLU A N 1
ATOM 2055 C CA . GLU A 1 262 ? 6.232 12.643 -23.134 1.00 91.06 262 GLU A CA 1
ATOM 2056 C C . GLU A 1 262 ? 7.224 13.413 -24.022 1.00 91.06 262 GLU A C 1
ATOM 2058 O O . GLU A 1 262 ? 6.862 14.449 -24.578 1.00 91.06 262 GLU A O 1
ATOM 2063 N N . ILE A 1 263 ? 8.456 12.919 -24.201 1.00 90.75 263 ILE A N 1
ATOM 2064 C CA . ILE A 1 263 ? 9.409 13.483 -25.169 1.00 90.75 263 ILE A CA 1
ATOM 2065 C C . ILE A 1 263 ? 8.798 13.339 -26.566 1.00 90.75 263 ILE A C 1
ATOM 2067 O O . ILE A 1 263 ? 8.461 12.229 -26.973 1.00 90.75 263 ILE A O 1
ATOM 2071 N N . VAL A 1 264 ? 8.654 14.448 -27.303 1.00 90.62 264 VAL A N 1
ATOM 2072 C CA . VAL A 1 264 ? 7.857 14.525 -28.546 1.00 90.62 264 VAL A CA 1
ATOM 2073 C C . VAL A 1 264 ? 8.216 13.420 -29.543 1.00 90.62 264 VAL A C 1
ATOM 2075 O O . VAL A 1 264 ? 7.327 12.693 -29.984 1.00 90.62 264 VAL A O 1
ATOM 2078 N N . GLY A 1 265 ? 9.508 13.242 -29.840 1.00 91.69 265 GLY A N 1
ATOM 2079 C CA . GLY A 1 265 ? 9.966 12.205 -30.771 1.00 91.69 265 GLY A CA 1
ATOM 2080 C C . GLY A 1 265 ? 9.709 10.782 -30.269 1.00 91.69 265 GLY A C 1
ATOM 2081 O O . GLY A 1 265 ? 9.375 9.903 -31.051 1.00 91.69 265 GLY A O 1
ATOM 2082 N N . ILE A 1 266 ? 9.788 10.548 -28.956 1.00 94.50 266 ILE A N 1
ATOM 2083 C CA . ILE A 1 266 ? 9.535 9.226 -28.370 1.00 94.50 266 ILE A CA 1
ATOM 2084 C C . ILE A 1 266 ? 8.039 8.925 -28.340 1.00 94.50 266 ILE A C 1
ATOM 2086 O O . ILE A 1 266 ? 7.626 7.817 -28.670 1.00 94.50 266 ILE A O 1
ATOM 2090 N N . LYS A 1 267 ? 7.215 9.913 -27.984 1.00 94.81 267 LYS A N 1
ATOM 2091 C CA . LYS A 1 267 ? 5.759 9.791 -27.871 1.00 94.81 267 LYS A CA 1
ATOM 2092 C C . LYS A 1 267 ? 5.114 9.295 -29.166 1.00 94.81 267 LYS A C 1
ATOM 2094 O O . LYS A 1 267 ? 4.167 8.516 -29.104 1.00 94.81 267 LYS A O 1
ATOM 2099 N N . GLN A 1 268 ? 5.648 9.715 -30.312 1.00 94.50 268 GLN A N 1
ATOM 2100 C CA . GLN A 1 268 ? 5.206 9.292 -31.646 1.00 94.50 268 GLN A CA 1
ATOM 2101 C C . GLN A 1 268 ? 5.565 7.834 -31.971 1.00 94.50 268 GLN A C 1
ATOM 2103 O O . GLN A 1 268 ? 4.917 7.212 -32.805 1.00 94.50 268 GLN A O 1
ATOM 2108 N N . LEU A 1 269 ? 6.575 7.277 -31.302 1.00 95.88 269 LEU A N 1
ATOM 2109 C CA . LEU A 1 269 ? 7.077 5.925 -31.540 1.00 95.88 269 LEU A CA 1
ATOM 2110 C C . LEU A 1 269 ? 6.456 4.873 -30.610 1.00 95.88 269 LEU A C 1
ATOM 2112 O O . LEU A 1 269 ? 6.636 3.679 -30.840 1.00 95.88 269 LEU A O 1
ATOM 2116 N N . LEU A 1 270 ? 5.737 5.287 -29.560 1.00 95.50 270 LEU A N 1
ATOM 2117 C CA . LEU A 1 270 ? 5.267 4.376 -28.510 1.00 95.50 270 LEU A CA 1
ATOM 2118 C C . LEU A 1 270 ? 4.315 3.291 -29.023 1.00 95.50 270 LEU A C 1
ATOM 2120 O O . LEU A 1 270 ? 4.336 2.190 -28.482 1.00 95.50 270 LEU A O 1
ATOM 2124 N N . ASP A 1 271 ? 3.515 3.562 -30.052 1.00 96.25 271 ASP A N 1
ATOM 2125 C CA . ASP A 1 271 ? 2.574 2.575 -30.599 1.00 96.25 271 ASP A CA 1
ATOM 2126 C C . ASP A 1 271 ? 3.250 1.511 -31.482 1.00 96.25 271 ASP A C 1
ATOM 2128 O O . ASP A 1 271 ? 2.605 0.533 -31.852 1.00 96.25 271 ASP A O 1
ATOM 2132 N N . ASN A 1 272 ? 4.541 1.660 -31.810 1.00 95.31 272 ASN A N 1
ATOM 2133 C CA . ASN A 1 272 ? 5.261 0.693 -32.634 1.00 95.31 272 ASN A CA 1
ATOM 2134 C C . ASN A 1 272 ? 5.568 -0.594 -31.834 1.00 95.31 272 ASN A C 1
ATOM 2136 O O . ASN A 1 272 ? 6.376 -0.548 -30.899 1.00 95.31 272 ASN A O 1
ATOM 2140 N N . PRO A 1 273 ? 5.009 -1.763 -32.203 1.00 91.94 273 PRO A N 1
ATOM 2141 C CA . PRO A 1 273 ? 5.287 -3.020 -31.504 1.00 91.94 273 PRO A CA 1
ATOM 2142 C C . PRO A 1 273 ? 6.753 -3.465 -31.630 1.00 91.94 273 PRO A C 1
ATOM 2144 O O . PRO A 1 273 ? 7.264 -4.144 -30.745 1.00 91.94 273 PRO A O 1
ATOM 2147 N N . ASN A 1 274 ? 7.449 -3.031 -32.683 1.00 93.50 274 ASN A N 1
ATOM 2148 C CA . ASN A 1 274 ? 8.838 -3.382 -32.980 1.00 93.50 274 ASN A CA 1
ATOM 2149 C C . ASN A 1 274 ? 9.805 -2.230 -32.667 1.00 93.50 274 ASN A C 1
ATOM 2151 O O . ASN A 1 274 ? 10.820 -2.062 -33.341 1.00 93.50 274 ASN A O 1
ATOM 2155 N N . LEU A 1 275 ? 9.477 -1.399 -31.673 1.00 95.00 275 LEU A N 1
ATOM 2156 C CA . LEU A 1 275 ? 10.302 -0.257 -31.293 1.00 95.00 275 LEU A CA 1
ATOM 2157 C C . LEU A 1 275 ? 11.711 -0.700 -30.860 1.00 95.00 275 LEU A C 1
ATOM 2159 O O . LEU A 1 275 ? 11.889 -1.371 -29.833 1.00 95.00 275 LEU A O 1
ATOM 2163 N N . ALA A 1 276 ? 12.713 -0.289 -31.637 1.00 94.69 276 ALA A N 1
ATOM 2164 C CA . ALA A 1 276 ? 14.114 -0.599 -31.388 1.00 94.69 276 ALA A CA 1
ATOM 2165 C C . ALA A 1 276 ? 14.764 0.428 -30.449 1.00 94.69 276 ALA A C 1
ATOM 2167 O O . ALA A 1 276 ? 14.433 1.616 -30.470 1.00 94.69 276 ALA A O 1
ATOM 2168 N N . PHE A 1 277 ? 15.740 -0.018 -29.652 1.00 95.25 277 PHE A N 1
ATOM 2169 C CA . PHE A 1 277 ? 16.445 0.852 -28.707 1.00 95.25 277 PHE A CA 1
ATOM 2170 C C . PHE A 1 277 ? 17.190 1.992 -29.409 1.00 95.25 277 PHE A C 1
ATOM 2172 O O . PHE A 1 277 ? 17.136 3.136 -28.956 1.00 95.25 277 PHE A O 1
ATOM 2179 N N . ALA A 1 278 ? 17.799 1.701 -30.563 1.00 95.06 278 ALA A N 1
ATOM 2180 C CA . ALA A 1 278 ? 18.511 2.671 -31.393 1.00 95.06 278 ALA A CA 1
ATOM 2181 C C . ALA A 1 278 ? 17.648 3.874 -31.823 1.00 95.06 278 ALA A C 1
ATOM 2183 O O . ALA A 1 278 ? 18.176 4.960 -32.037 1.00 95.06 278 ALA A O 1
ATOM 2184 N N . GLN A 1 279 ? 16.320 3.715 -31.909 1.00 95.19 279 GLN A N 1
ATOM 2185 C CA . GLN A 1 279 ? 15.402 4.814 -32.237 1.00 95.19 279 GLN A CA 1
ATOM 2186 C C . GLN A 1 279 ? 15.130 5.734 -31.038 1.00 95.19 279 GLN A C 1
ATOM 2188 O O . GLN A 1 279 ? 14.745 6.887 -31.208 1.00 95.19 279 GLN A O 1
ATOM 2193 N N . ILE A 1 280 ? 15.302 5.220 -29.820 1.00 94.38 280 ILE A N 1
ATOM 2194 C CA . ILE A 1 280 ? 14.923 5.884 -28.572 1.00 94.38 280 ILE A CA 1
ATOM 2195 C C . ILE A 1 280 ? 16.122 6.517 -27.878 1.00 94.38 280 ILE A C 1
ATOM 2197 O O . ILE A 1 280 ? 15.995 7.616 -27.336 1.00 94.38 280 ILE A O 1
ATOM 2201 N N . LEU A 1 281 ? 17.277 5.847 -27.896 1.00 92.81 281 LEU A N 1
ATOM 2202 C CA . LEU A 1 281 ? 18.466 6.302 -27.185 1.00 92.81 281 LEU A CA 1
ATOM 2203 C C . LEU A 1 281 ? 18.858 7.741 -27.572 1.00 92.81 281 LEU A C 1
ATOM 2205 O O . LEU A 1 281 ? 18.918 8.562 -26.661 1.00 92.81 281 LEU A O 1
ATOM 2209 N N . PRO A 1 282 ? 19.014 8.123 -28.857 1.00 92.31 282 PRO A N 1
ATOM 2210 C CA . PRO A 1 282 ? 19.424 9.486 -29.211 1.00 92.31 282 PRO A CA 1
ATOM 2211 C C . PRO A 1 282 ? 18.469 10.563 -28.680 1.00 92.31 282 PRO A C 1
ATOM 2213 O O . PRO A 1 282 ? 18.908 11.612 -28.216 1.00 92.31 282 PRO A O 1
ATOM 2216 N N . LEU A 1 283 ? 17.162 10.282 -28.692 1.00 93.19 283 LEU A N 1
ATOM 2217 C CA . LEU A 1 283 ? 16.128 11.199 -28.206 1.00 93.19 283 LEU A CA 1
ATOM 2218 C C . LEU A 1 283 ? 16.168 11.349 -26.681 1.00 93.19 283 LEU A C 1
ATOM 2220 O O . LEU A 1 283 ? 16.045 12.459 -26.167 1.00 93.19 283 LEU A O 1
ATOM 2224 N N . LEU A 1 284 ? 16.361 10.241 -25.956 1.00 89.88 284 LEU A N 1
ATOM 2225 C CA . LEU A 1 284 ? 16.549 10.266 -24.504 1.00 89.88 284 LEU A CA 1
ATOM 2226 C C . LEU A 1 284 ? 17.793 11.065 -24.120 1.00 89.88 284 LEU A C 1
ATOM 2228 O O . LEU A 1 284 ? 17.748 11.859 -23.186 1.00 89.88 284 LEU A O 1
ATOM 2232 N N . LEU A 1 285 ? 18.896 10.837 -24.830 1.00 88.94 285 LEU A N 1
ATOM 2233 C CA . LEU A 1 285 ? 20.167 11.495 -24.567 1.00 88.94 285 LEU A CA 1
ATOM 2234 C C . LEU A 1 285 ? 20.097 12.999 -24.834 1.00 88.94 285 LEU A C 1
ATOM 2236 O O . LEU A 1 285 ? 20.529 13.778 -23.993 1.00 88.94 285 LEU A O 1
ATOM 2240 N N . ALA A 1 286 ? 19.490 13.413 -25.948 1.00 88.94 286 ALA A N 1
ATOM 2241 C CA . ALA A 1 286 ? 19.312 14.825 -26.278 1.00 88.94 286 ALA A CA 1
ATOM 2242 C C . ALA A 1 286 ? 18.489 15.576 -25.215 1.00 88.94 286 ALA A C 1
ATOM 2244 O O . ALA A 1 286 ? 18.859 16.681 -24.808 1.00 88.94 286 ALA A O 1
ATOM 2245 N N . GLU A 1 287 ? 17.404 14.970 -24.719 1.00 87.88 287 GLU A N 1
ATOM 2246 C CA . GLU A 1 287 ? 16.616 15.568 -23.635 1.00 87.88 287 GLU A CA 1
ATOM 2247 C C . GLU A 1 287 ? 17.435 15.624 -22.337 1.00 87.88 287 GLU A C 1
ATOM 2249 O O . GLU A 1 287 ? 17.461 16.661 -21.685 1.00 87.88 287 GLU A O 1
ATOM 2254 N N . LEU A 1 288 ? 18.163 14.560 -21.978 1.00 83.06 288 LEU A N 1
ATOM 2255 C CA . LEU A 1 288 ? 18.958 14.528 -20.744 1.00 83.06 288 LEU A CA 1
ATOM 2256 C C . LEU A 1 288 ? 20.150 15.488 -20.762 1.00 83.06 288 LEU A C 1
ATOM 2258 O O . LEU A 1 288 ? 20.394 16.137 -19.750 1.00 83.06 288 LEU A O 1
ATOM 2262 N N . CYS A 1 289 ? 20.866 15.616 -21.881 1.00 84.31 289 CYS A N 1
ATOM 2263 C CA . CYS A 1 289 ? 21.907 16.633 -22.060 1.00 84.31 289 CYS A CA 1
ATOM 2264 C C . CYS A 1 289 ? 21.350 18.030 -21.787 1.00 84.31 289 CYS A C 1
ATOM 2266 O O . CYS A 1 289 ? 21.964 18.814 -21.068 1.00 84.31 289 CYS A O 1
ATOM 2268 N N . THR A 1 290 ? 20.158 18.306 -22.320 1.00 85.19 290 THR A N 1
ATOM 2269 C CA . THR A 1 290 ? 19.464 19.584 -22.136 1.00 85.19 290 THR A CA 1
ATOM 2270 C C . THR A 1 290 ? 19.029 19.786 -20.683 1.00 85.19 290 THR A C 1
ATOM 2272 O O . THR A 1 290 ? 19.270 20.841 -20.106 1.00 85.19 290 THR A O 1
ATOM 2275 N N . GLU A 1 291 ? 18.413 18.773 -20.065 1.00 81.31 291 GLU A N 1
ATOM 2276 C CA . GLU A 1 291 ? 17.925 18.831 -18.680 1.00 81.31 291 GLU A CA 1
ATOM 2277 C C . GLU A 1 291 ? 19.059 18.965 -17.651 1.00 81.31 291 GLU A C 1
ATOM 2279 O O . GLU A 1 291 ? 18.853 19.526 -16.571 1.00 81.31 291 GLU A O 1
ATOM 2284 N N . LEU A 1 292 ? 20.233 18.406 -17.954 1.00 78.12 292 LEU A N 1
ATOM 2285 C CA . LEU A 1 292 ? 21.349 18.271 -17.018 1.00 78.12 292 LEU A CA 1
ATOM 2286 C C . LEU A 1 292 ? 22.540 19.184 -17.329 1.00 78.12 292 LEU A C 1
ATOM 2288 O O . LEU A 1 292 ? 23.488 19.192 -16.544 1.00 78.12 292 LEU A O 1
ATOM 2292 N N . GLU A 1 293 ? 22.486 19.947 -18.425 1.00 80.75 293 GLU A N 1
ATOM 2293 C CA . GLU A 1 293 ? 23.576 20.815 -18.901 1.00 80.75 293 GLU A CA 1
ATOM 2294 C C . GLU A 1 293 ? 24.906 20.043 -19.024 1.00 80.75 293 GLU A C 1
ATOM 2296 O O . GLU A 1 293 ? 25.974 20.495 -18.591 1.00 80.75 293 GLU A O 1
ATOM 2301 N N . LEU A 1 294 ? 24.814 18.826 -19.567 1.00 78.44 294 LEU A N 1
ATOM 2302 C CA . LEU A 1 294 ? 25.954 17.949 -19.828 1.00 78.44 294 LEU A CA 1
ATOM 2303 C C . LEU A 1 294 ? 26.394 18.107 -21.279 1.00 78.44 294 LEU A C 1
ATOM 2305 O O . LEU A 1 294 ? 25.554 18.146 -22.182 1.00 78.44 294 LEU A O 1
ATOM 2309 N N . ASP A 1 295 ? 27.705 18.158 -21.501 1.00 82.12 295 ASP A N 1
ATOM 2310 C CA . ASP A 1 295 ? 28.238 18.102 -22.854 1.00 82.12 295 ASP A CA 1
ATOM 2311 C C . ASP A 1 295 ? 28.073 16.686 -23.444 1.00 82.12 295 ASP A C 1
ATOM 2313 O O . ASP A 1 295 ? 27.903 15.687 -22.733 1.00 82.12 295 ASP A O 1
ATOM 2317 N N . SER A 1 296 ? 28.023 16.601 -24.774 1.00 78.94 296 SER A N 1
ATOM 2318 C CA . SER A 1 296 ? 27.737 15.337 -25.456 1.00 78.94 296 SER A CA 1
ATOM 2319 C C . SER A 1 296 ? 28.871 14.314 -25.319 1.00 78.94 296 SER A C 1
ATOM 2321 O O . SER A 1 296 ? 28.592 13.117 -25.339 1.00 78.94 296 SER A O 1
ATOM 2323 N N . GLU A 1 297 ? 30.121 14.754 -25.152 1.00 81.12 297 GLU A N 1
ATOM 2324 C CA . GLU A 1 297 ? 31.284 13.867 -25.011 1.00 81.12 297 GLU A CA 1
ATOM 2325 C C . GLU A 1 297 ? 31.349 13.222 -23.617 1.00 81.12 297 GLU A C 1
ATOM 2327 O O . GLU A 1 297 ? 31.489 12.003 -23.508 1.00 81.12 297 GLU A O 1
ATOM 2332 N N . GLU A 1 298 ? 31.159 14.008 -22.553 1.00 75.88 298 GLU A N 1
ATOM 2333 C CA . GLU A 1 298 ? 31.027 13.569 -21.159 1.00 75.88 298 GLU A CA 1
ATOM 2334 C C . GLU A 1 298 ? 29.899 12.546 -21.059 1.00 75.88 298 GLU A C 1
ATOM 2336 O O . GLU A 1 298 ? 30.083 11.457 -20.513 1.00 75.88 298 GLU A O 1
ATOM 2341 N N . MET A 1 299 ? 28.752 12.838 -21.668 1.00 80.44 299 MET A N 1
ATOM 2342 C CA . MET A 1 299 ? 27.614 11.934 -21.661 1.00 80.44 299 MET A CA 1
ATOM 2343 C C . MET A 1 299 ? 27.925 10.607 -22.384 1.00 80.44 299 MET A C 1
ATOM 2345 O O . MET A 1 299 ? 27.700 9.544 -21.807 1.00 80.44 299 MET A O 1
ATOM 2349 N N . LEU A 1 300 ? 28.476 10.638 -23.604 1.00 82.31 300 LEU A N 1
ATOM 2350 C CA . LEU A 1 300 ? 28.833 9.423 -24.357 1.00 82.31 300 LEU A CA 1
ATOM 2351 C C . LEU A 1 300 ? 29.891 8.573 -23.645 1.00 82.31 300 LEU A C 1
ATOM 2353 O O . LEU A 1 300 ? 29.822 7.349 -23.714 1.00 82.31 300 LEU A O 1
ATOM 2357 N N . SER A 1 301 ? 30.823 9.200 -22.924 1.00 82.75 301 SER A N 1
ATOM 2358 C CA . SER A 1 301 ? 31.842 8.488 -22.143 1.00 82.75 301 SER A CA 1
ATOM 2359 C C . SER A 1 301 ? 31.274 7.731 -20.935 1.00 82.75 301 SER A C 1
ATOM 2361 O O . SER A 1 301 ? 31.888 6.779 -20.455 1.00 82.75 301 SER A O 1
ATOM 2363 N N . ILE A 1 302 ? 30.102 8.146 -20.444 1.00 82.88 302 ILE A N 1
ATOM 2364 C CA . ILE A 1 302 ? 29.458 7.585 -19.254 1.00 82.88 302 ILE A CA 1
ATOM 2365 C C . ILE A 1 302 ? 28.398 6.539 -19.625 1.00 82.88 302 ILE A C 1
ATOM 2367 O O . ILE A 1 302 ? 28.110 5.662 -18.822 1.00 82.88 302 ILE A O 1
ATOM 2371 N N . ILE A 1 303 ? 27.762 6.612 -20.797 1.00 85.94 303 ILE A N 1
ATOM 2372 C CA . ILE A 1 303 ? 26.598 5.762 -21.092 1.00 85.94 303 ILE A CA 1
ATOM 2373 C C . ILE A 1 303 ? 27.002 4.311 -21.404 1.00 85.94 303 ILE A C 1
ATOM 2375 O O . ILE A 1 303 ? 27.685 4.067 -22.399 1.00 85.94 303 ILE A O 1
ATOM 2379 N N . PRO A 1 304 ? 26.456 3.318 -20.676 1.00 88.00 304 PRO A N 1
ATOM 2380 C CA . PRO A 1 304 ? 26.635 1.906 -20.998 1.00 88.00 304 PRO A CA 1
ATOM 2381 C C . PRO A 1 304 ? 25.622 1.477 -22.077 1.00 88.00 304 PRO A C 1
ATOM 2383 O O . PRO A 1 304 ? 24.608 0.837 -21.791 1.00 88.00 304 PRO A O 1
ATOM 2386 N N . ALA A 1 305 ? 25.816 1.937 -23.320 1.00 89.00 305 ALA A N 1
ATOM 2387 C CA . ALA A 1 305 ? 24.816 1.813 -24.389 1.00 89.00 305 ALA A CA 1
ATOM 2388 C C . ALA A 1 305 ? 24.470 0.350 -24.711 1.00 89.00 305 ALA A C 1
ATOM 2390 O O . ALA A 1 305 ? 23.290 0.012 -24.825 1.00 89.00 305 ALA A O 1
ATOM 2391 N N . THR A 1 306 ? 25.481 -0.517 -24.785 1.00 92.06 306 THR A N 1
ATOM 2392 C CA . THR A 1 306 ? 25.326 -1.952 -25.059 1.00 92.06 306 THR A CA 1
ATOM 2393 C C . THR A 1 306 ? 24.519 -2.649 -23.963 1.00 92.06 306 THR A C 1
ATOM 2395 O O . THR A 1 306 ? 23.603 -3.422 -24.241 1.00 92.06 306 THR A O 1
ATOM 2398 N N . GLU A 1 307 ? 24.803 -2.350 -22.696 1.00 91.94 307 GLU A N 1
ATOM 2399 C CA . GLU A 1 307 ? 24.094 -2.914 -21.550 1.00 91.94 307 GLU A CA 1
ATOM 2400 C C . GLU A 1 307 ? 22.650 -2.415 -21.494 1.00 91.94 307 GLU A C 1
ATOM 2402 O O . GLU A 1 307 ? 21.737 -3.188 -21.198 1.00 91.94 307 GLU A O 1
ATOM 2407 N N . LEU A 1 308 ? 22.413 -1.136 -21.801 1.00 92.06 308 LEU A N 1
ATOM 2408 C CA . LEU A 1 308 ? 21.061 -0.581 -21.873 1.00 92.06 308 LEU A CA 1
ATOM 2409 C C . LEU A 1 308 ? 20.250 -1.198 -23.017 1.00 92.06 308 LEU A C 1
ATOM 2411 O O . LEU A 1 308 ? 19.060 -1.453 -22.832 1.00 92.06 308 LEU A O 1
ATOM 2415 N N . GLU A 1 309 ? 20.872 -1.487 -24.160 1.00 94.19 309 GLU A N 1
ATOM 2416 C CA . GLU A 1 309 ? 20.231 -2.202 -25.266 1.00 94.19 309 GLU A CA 1
ATOM 2417 C C . GLU A 1 309 ? 19.877 -3.643 -24.882 1.00 94.19 309 GLU A C 1
ATOM 2419 O O . GLU A 1 309 ? 18.770 -4.128 -25.150 1.00 94.19 309 GLU A O 1
ATOM 2424 N N . HIS A 1 310 ? 20.788 -4.315 -24.179 1.00 93.38 310 HIS A N 1
ATOM 2425 C CA . HIS A 1 310 ? 20.538 -5.647 -23.651 1.00 93.38 310 HIS A CA 1
ATOM 2426 C C . HIS A 1 310 ? 19.367 -5.634 -22.656 1.00 93.38 310 HIS A C 1
ATOM 2428 O O . HIS A 1 310 ? 18.428 -6.423 -22.776 1.00 93.38 310 HIS A O 1
ATOM 2434 N N . LEU A 1 311 ? 19.345 -4.668 -21.732 1.00 91.00 311 LEU A N 1
ATOM 2435 C CA . LEU A 1 311 ? 18.236 -4.466 -20.799 1.00 91.00 311 LEU A CA 1
ATOM 2436 C C . LEU A 1 311 ? 16.921 -4.142 -21.517 1.00 91.00 311 LEU A C 1
ATOM 2438 O O . LEU A 1 311 ? 15.881 -4.691 -21.152 1.00 91.00 311 LEU A O 1
ATOM 2442 N N . TRP A 1 312 ? 16.941 -3.293 -22.548 1.00 93.00 312 TRP A N 1
ATOM 2443 C CA . TRP A 1 312 ? 15.770 -2.977 -23.373 1.00 93.00 312 TRP A CA 1
ATOM 2444 C C . TRP A 1 312 ? 15.162 -4.236 -23.997 1.00 93.00 312 TRP A C 1
ATOM 2446 O O . TRP A 1 312 ? 13.935 -4.383 -24.029 1.00 93.00 312 TRP A O 1
ATOM 2456 N N . THR A 1 313 ? 16.015 -5.151 -24.455 1.00 92.44 313 THR A N 1
ATOM 2457 C CA . THR A 1 313 ? 15.630 -6.435 -25.056 1.00 92.44 313 THR A CA 1
ATOM 2458 C C . THR A 1 313 ? 15.091 -7.418 -24.016 1.00 92.44 313 THR A C 1
ATOM 2460 O O . THR A 1 313 ? 14.084 -8.076 -24.262 1.00 92.44 313 THR A O 1
ATOM 2463 N N . LEU A 1 314 ? 15.698 -7.477 -22.827 1.00 92.44 314 LEU A N 1
ATOM 2464 C CA . LEU A 1 314 ? 15.278 -8.380 -21.749 1.00 92.44 314 LEU A CA 1
ATOM 2465 C C . LEU A 1 314 ? 14.055 -7.897 -20.960 1.00 92.44 314 LEU A C 1
ATOM 2467 O O . LEU A 1 314 ? 13.378 -8.710 -20.328 1.00 92.44 314 LEU A O 1
ATOM 2471 N N . THR A 1 315 ? 13.757 -6.595 -20.980 1.00 89.88 315 THR A N 1
ATOM 2472 C CA . THR A 1 315 ? 12.652 -5.993 -20.215 1.00 89.88 315 THR A CA 1
ATOM 2473 C C . THR A 1 315 ? 11.321 -6.754 -20.345 1.00 89.88 315 THR A C 1
ATOM 2475 O O . THR A 1 315 ? 10.711 -6.978 -19.302 1.00 89.88 315 THR A O 1
ATOM 2478 N N . PRO A 1 316 ? 10.858 -7.199 -21.538 1.00 84.62 316 PRO A N 1
ATOM 2479 C CA . PRO A 1 316 ? 9.666 -8.051 -21.641 1.00 84.62 316 PRO A CA 1
ATOM 2480 C C . PRO A 1 316 ? 9.682 -9.273 -20.718 1.00 84.62 316 PRO A C 1
ATOM 2482 O O . PRO A 1 316 ? 8.727 -9.498 -19.976 1.00 84.62 316 PRO A O 1
ATOM 2485 N N . GLY A 1 317 ? 10.771 -10.045 -20.746 1.00 87.81 317 GLY A N 1
ATOM 2486 C CA . GLY A 1 317 ? 10.909 -11.259 -19.944 1.00 87.81 317 GLY A CA 1
ATOM 2487 C C . GLY A 1 317 ? 11.013 -10.955 -18.452 1.00 87.81 317 GLY A C 1
ATOM 2488 O O . GLY A 1 317 ? 10.341 -11.590 -17.643 1.00 87.81 317 GLY A O 1
ATOM 2489 N N . ILE A 1 318 ? 11.793 -9.933 -18.085 1.00 88.06 318 ILE A N 1
ATOM 2490 C CA . ILE A 1 318 ? 11.924 -9.485 -16.690 1.00 88.06 318 ILE A CA 1
ATOM 2491 C C . ILE A 1 318 ? 10.566 -9.039 -16.144 1.00 88.06 318 ILE A C 1
ATOM 2493 O O . ILE A 1 318 ? 10.193 -9.418 -15.034 1.00 88.06 318 ILE A O 1
ATOM 2497 N N . LEU A 1 319 ? 9.811 -8.267 -16.928 1.00 85.12 319 LEU A N 1
ATOM 2498 C CA . LEU A 1 319 ? 8.482 -7.813 -16.549 1.00 85.12 319 LEU A CA 1
ATOM 2499 C C . LEU A 1 319 ? 7.528 -8.997 -16.370 1.00 85.12 319 LEU A C 1
ATOM 2501 O O . LEU A 1 319 ? 6.827 -9.046 -15.365 1.00 85.12 319 LEU A O 1
ATOM 2505 N N . ALA A 1 320 ? 7.526 -9.967 -17.287 1.00 85.25 320 ALA A N 1
ATOM 2506 C CA . ALA A 1 320 ? 6.693 -11.161 -17.159 1.00 85.25 320 ALA A CA 1
ATOM 2507 C C . ALA A 1 320 ? 6.991 -11.924 -15.855 1.00 85.25 320 ALA A C 1
ATOM 2509 O O . ALA A 1 320 ? 6.073 -12.244 -15.101 1.00 85.25 320 ALA A O 1
ATOM 2510 N N . ILE A 1 321 ? 8.271 -12.131 -15.530 1.00 88.50 321 ILE A N 1
ATOM 2511 C CA . ILE A 1 321 ? 8.690 -12.770 -14.272 1.00 88.50 321 ILE A CA 1
ATOM 2512 C C . ILE A 1 321 ? 8.225 -11.951 -13.064 1.00 88.50 321 ILE A C 1
ATOM 2514 O O . ILE A 1 321 ? 7.678 -12.506 -12.110 1.00 88.50 321 ILE A O 1
ATOM 2518 N N . GLN A 1 322 ? 8.392 -10.627 -13.106 1.00 88.12 322 GLN A N 1
ATOM 2519 C CA . GLN A 1 322 ? 7.906 -9.741 -12.053 1.00 88.12 322 GLN A CA 1
ATOM 2520 C C . GLN A 1 322 ? 6.400 -9.910 -11.838 1.00 88.12 322 GLN A C 1
ATOM 2522 O O . GLN A 1 322 ? 5.983 -10.035 -10.693 1.00 88.12 322 GLN A O 1
ATOM 2527 N N . GLN A 1 323 ? 5.587 -9.952 -12.896 1.00 83.88 323 GLN A N 1
ATOM 2528 C CA . GLN A 1 323 ? 4.132 -10.101 -12.773 1.00 83.88 323 GLN A CA 1
ATOM 2529 C C . GLN A 1 323 ? 3.713 -11.446 -12.167 1.00 83.88 323 GLN A C 1
ATOM 2531 O O . GLN A 1 323 ? 2.726 -11.500 -11.440 1.00 83.88 323 GLN A O 1
ATOM 2536 N N . LEU A 1 324 ? 4.467 -12.518 -12.419 1.00 86.31 324 LEU A N 1
ATOM 2537 C CA . LEU A 1 324 ? 4.208 -13.829 -11.819 1.00 86.31 324 LEU A CA 1
ATOM 2538 C C . LEU A 1 324 ? 4.579 -13.867 -10.331 1.00 86.31 324 LEU A C 1
ATOM 2540 O O . LEU A 1 324 ? 3.862 -14.458 -9.526 1.00 86.31 324 LEU A O 1
ATOM 2544 N N . LEU A 1 325 ? 5.682 -13.217 -9.951 1.00 89.25 325 LEU A N 1
ATOM 2545 C CA . LEU A 1 325 ? 6.166 -13.208 -8.568 1.00 89.25 325 LEU A CA 1
ATOM 2546 C C . LEU A 1 325 ? 5.374 -12.263 -7.658 1.00 89.25 325 LEU A C 1
ATOM 2548 O O . LEU A 1 325 ? 5.181 -12.571 -6.486 1.00 89.25 325 LEU A O 1
ATOM 2552 N N . GLN A 1 326 ? 4.903 -11.130 -8.179 1.00 88.69 326 GLN A N 1
ATOM 2553 C CA . GLN A 1 326 ? 4.139 -10.125 -7.429 1.00 88.69 326 GLN A CA 1
ATOM 2554 C C . GLN A 1 326 ? 3.012 -10.704 -6.557 1.00 88.69 326 GLN A C 1
ATOM 2556 O O . GLN A 1 326 ? 3.075 -10.519 -5.339 1.00 88.69 326 GLN A O 1
ATOM 2561 N N . PRO A 1 327 ? 2.021 -11.430 -7.115 1.00 87.44 327 PRO A N 1
ATOM 2562 C CA . PRO A 1 327 ? 0.904 -11.948 -6.331 1.00 87.44 327 PRO A CA 1
ATOM 2563 C C . PRO A 1 327 ? 1.336 -13.025 -5.331 1.00 87.44 327 PRO A C 1
ATOM 2565 O O . PRO A 1 327 ? 0.726 -13.142 -4.273 1.00 87.44 327 PRO A O 1
ATOM 2568 N N . LEU A 1 328 ? 2.392 -13.793 -5.627 1.00 90.56 328 LEU A N 1
ATOM 2569 C CA . LEU A 1 328 ? 2.924 -14.804 -4.707 1.00 90.56 328 LEU A CA 1
ATOM 2570 C C . LEU A 1 328 ? 3.550 -14.151 -3.473 1.00 90.56 328 LEU A C 1
ATOM 2572 O O . LEU A 1 328 ? 3.299 -14.575 -2.346 1.00 90.56 328 LEU A O 1
ATOM 2576 N N . LEU A 1 329 ? 4.334 -13.093 -3.684 1.00 92.12 329 LEU A N 1
ATOM 2577 C CA . LEU A 1 329 ? 4.952 -12.332 -2.603 1.00 92.12 329 LEU A CA 1
ATOM 2578 C C . LEU A 1 329 ? 3.900 -11.595 -1.766 1.00 92.12 329 LEU A C 1
ATOM 2580 O O . LEU A 1 329 ? 3.984 -11.604 -0.539 1.00 92.12 329 LEU A O 1
ATOM 2584 N N . GLU A 1 330 ? 2.891 -11.001 -2.409 1.00 92.12 330 GLU A N 1
ATOM 2585 C CA . GLU A 1 330 ? 1.773 -10.366 -1.705 1.00 92.12 330 GLU A CA 1
ATOM 2586 C C . GLU A 1 330 ? 1.002 -11.380 -0.858 1.00 92.12 330 GLU A C 1
ATOM 2588 O O . GLU A 1 330 ? 0.761 -11.152 0.327 1.00 92.12 330 GLU A O 1
ATOM 2593 N N . ALA A 1 331 ? 0.662 -12.531 -1.445 1.00 92.31 331 ALA A N 1
ATOM 2594 C CA . ALA A 1 331 ? -0.049 -13.599 -0.759 1.00 92.31 331 ALA A CA 1
ATOM 2595 C C . ALA A 1 331 ? 0.739 -14.122 0.446 1.00 92.31 331 ALA A C 1
ATOM 2597 O O . ALA A 1 331 ? 0.143 -14.345 1.498 1.00 92.31 331 ALA A O 1
ATOM 2598 N N . LEU A 1 332 ? 2.065 -14.260 0.331 1.00 93.69 332 LEU A N 1
ATOM 2599 C CA . LEU A 1 332 ? 2.922 -14.661 1.446 1.00 93.69 332 LEU A CA 1
ATOM 2600 C C . LEU A 1 332 ? 2.869 -13.644 2.597 1.00 93.69 332 LEU A C 1
ATOM 2602 O O . LEU A 1 332 ? 2.705 -14.038 3.753 1.00 93.69 332 LEU A O 1
ATOM 2606 N N . ILE A 1 333 ? 2.953 -12.343 2.293 1.00 94.69 333 ILE A N 1
ATOM 2607 C CA . ILE A 1 333 ? 2.841 -11.277 3.301 1.00 94.69 333 ILE A CA 1
ATOM 2608 C C . ILE A 1 333 ? 1.455 -11.298 3.955 1.00 94.69 333 ILE A C 1
ATOM 2610 O O . ILE A 1 333 ? 1.350 -11.243 5.179 1.00 94.69 333 ILE A O 1
ATOM 2614 N N . LEU A 1 334 ? 0.384 -11.393 3.166 1.00 95.06 334 LEU A N 1
ATOM 2615 C CA . LEU A 1 334 ? -0.987 -11.409 3.678 1.00 95.06 334 LEU A CA 1
ATOM 2616 C C . LEU A 1 334 ? -1.265 -12.646 4.542 1.00 95.06 334 LEU A C 1
ATOM 2618 O O . LEU A 1 334 ? -1.858 -12.518 5.614 1.00 95.06 334 LEU A O 1
ATOM 2622 N N . ALA A 1 335 ? -0.805 -13.824 4.119 1.00 95.69 335 ALA A N 1
ATOM 2623 C CA . ALA A 1 335 ? -0.946 -15.061 4.879 1.00 95.69 335 ALA A CA 1
ATOM 2624 C C . ALA A 1 335 ? -0.180 -14.992 6.210 1.00 95.69 335 ALA A C 1
ATOM 2626 O O . ALA A 1 335 ? -0.750 -15.305 7.256 1.00 95.69 335 ALA A O 1
ATOM 2627 N N . ASP A 1 336 ? 1.058 -14.479 6.202 1.00 96.38 336 ASP A N 1
ATOM 2628 C CA . ASP A 1 336 ? 1.818 -14.188 7.424 1.00 96.38 336 ASP A CA 1
ATOM 2629 C C . ASP A 1 336 ? 1.030 -13.301 8.394 1.00 96.38 336 ASP A C 1
ATOM 2631 O O . ASP A 1 336 ? 0.960 -13.591 9.588 1.00 96.38 336 ASP A O 1
ATOM 2635 N N . ARG A 1 337 ? 0.382 -12.243 7.892 1.00 96.56 337 ARG A N 1
ATOM 2636 C CA . ARG A 1 337 ? -0.421 -11.351 8.737 1.00 96.56 337 ARG A CA 1
ATOM 2637 C C . ARG A 1 337 ? -1.648 -12.052 9.326 1.00 96.56 337 ARG A C 1
ATOM 2639 O O . ARG A 1 337 ? -1.937 -11.854 10.506 1.00 96.56 337 ARG A O 1
ATOM 2646 N N . VAL A 1 338 ? -2.341 -12.896 8.554 1.00 97.06 338 VAL A N 1
ATOM 2647 C CA . VAL A 1 338 ? -3.460 -13.716 9.064 1.00 97.06 338 VAL A CA 1
ATOM 2648 C C . VAL A 1 338 ? -2.985 -14.619 10.199 1.00 97.06 338 VAL A C 1
ATOM 2650 O O . VAL A 1 338 ? -3.600 -14.636 11.266 1.00 97.06 338 VAL A O 1
ATOM 2653 N N . TRP A 1 339 ? -1.886 -15.352 9.999 1.00 96.19 339 TRP A N 1
ATOM 2654 C CA . TRP A 1 339 ? -1.342 -16.228 11.036 1.00 96.19 339 TRP A CA 1
ATOM 2655 C C . TRP A 1 339 ? -0.859 -15.446 12.251 1.00 96.19 339 TRP A C 1
ATOM 2657 O O . TRP A 1 339 ? -1.100 -15.885 13.368 1.00 96.19 339 TRP A O 1
ATOM 2667 N N . ALA A 1 340 ? -0.269 -14.264 12.070 1.00 96.62 340 ALA A N 1
ATOM 2668 C CA . ALA A 1 340 ? 0.135 -13.410 13.181 1.00 96.62 340 ALA A CA 1
ATOM 2669 C C . ALA A 1 340 ? -1.060 -12.995 14.057 1.00 96.62 340 ALA A C 1
ATOM 2671 O O . ALA A 1 340 ? -0.957 -13.023 15.282 1.00 96.62 340 ALA A O 1
ATOM 2672 N N . VAL A 1 341 ? -2.203 -12.653 13.449 1.00 96.50 341 VAL A N 1
ATOM 2673 C CA . VAL A 1 341 ? -3.438 -12.353 14.193 1.00 96.50 341 VAL A CA 1
ATOM 2674 C C . VAL A 1 341 ? -3.946 -13.594 14.926 1.00 96.50 341 VAL A C 1
ATOM 2676 O O . VAL A 1 341 ? -4.208 -13.526 16.127 1.00 96.50 341 VAL A O 1
ATOM 2679 N N . ARG A 1 342 ? -4.044 -14.737 14.237 1.00 94.88 342 ARG A N 1
ATOM 2680 C CA . ARG A 1 342 ? -4.534 -15.995 14.829 1.00 94.88 342 ARG A CA 1
ATOM 2681 C C . ARG A 1 342 ? -3.659 -16.460 15.995 1.00 94.88 342 ARG A C 1
ATOM 2683 O O . ARG A 1 342 ? -4.180 -16.781 17.054 1.00 94.88 342 ARG A O 1
ATOM 2690 N N . SER A 1 343 ? -2.336 -16.430 15.844 1.00 93.94 343 SER A N 1
ATOM 2691 C CA . SER A 1 343 ? -1.400 -16.819 16.906 1.00 93.94 343 SER A CA 1
ATOM 2692 C C . SER A 1 343 ? -1.468 -15.902 18.128 1.00 93.94 343 SER A C 1
ATOM 2694 O O . SER A 1 343 ? -1.288 -16.377 19.242 1.00 93.94 343 SER A O 1
ATOM 2696 N N . ALA A 1 344 ? -1.732 -14.605 17.944 1.00 93.19 344 ALA A N 1
ATOM 2697 C CA . ALA A 1 344 ? -1.817 -13.655 19.054 1.00 93.19 344 ALA A CA 1
ATOM 2698 C C . ALA A 1 344 ? -3.149 -13.718 19.822 1.00 93.19 344 ALA A C 1
ATOM 2700 O O . ALA A 1 344 ? -3.206 -13.297 20.973 1.00 93.19 344 ALA A O 1
ATOM 2701 N N . THR A 1 345 ? -4.220 -14.203 19.189 1.00 87.50 345 THR A N 1
ATOM 2702 C CA . THR A 1 345 ? -5.585 -14.173 19.747 1.00 87.50 345 THR A CA 1
ATOM 2703 C C . THR A 1 345 ? -6.157 -15.557 20.074 1.00 87.50 345 THR A C 1
ATOM 2705 O O . THR A 1 345 ? -7.186 -15.646 20.747 1.00 87.50 345 THR A O 1
ATOM 2708 N N . GLY A 1 346 ? -5.497 -16.634 19.637 1.00 84.81 346 GLY A N 1
ATOM 2709 C CA . GLY A 1 346 ? -5.952 -18.011 19.833 1.00 84.81 346 GLY A CA 1
ATOM 2710 C C . GLY A 1 346 ? -7.323 -18.272 19.200 1.00 84.81 346 GLY A C 1
ATOM 2711 O O . GLY A 1 346 ? -7.693 -17.662 18.197 1.00 84.81 346 GLY A O 1
ATOM 2712 N N . ASP A 1 347 ? -8.118 -19.142 19.825 1.00 82.44 347 ASP A N 1
ATOM 2713 C CA . ASP A 1 347 ? -9.469 -19.491 19.353 1.00 82.44 347 ASP A CA 1
ATOM 2714 C C . ASP A 1 347 ? -10.510 -18.376 19.566 1.00 82.44 347 ASP A C 1
ATOM 2716 O O . ASP A 1 347 ? -11.671 -18.518 19.167 1.00 82.44 347 ASP A O 1
ATOM 2720 N N . GLY A 1 348 ? -10.120 -17.261 20.191 1.00 86.31 348 GLY A N 1
ATOM 2721 C CA . GLY A 1 348 ? -10.985 -16.123 20.503 1.00 86.31 348 GLY A CA 1
ATOM 2722 C C . GLY A 1 348 ? -11.226 -15.160 19.338 1.00 86.31 348 GLY A C 1
ATOM 2723 O O . GLY A 1 348 ? -11.901 -14.151 19.528 1.00 86.31 348 GLY A O 1
ATOM 2724 N N . CYS A 1 349 ? -10.686 -15.420 18.145 1.00 90.88 349 CYS A N 1
ATOM 2725 C CA . CYS A 1 349 ? -10.773 -14.501 17.012 1.00 90.88 349 CYS A CA 1
ATOM 2726 C C . CYS A 1 349 ? -10.911 -15.239 15.680 1.00 90.88 349 CYS A C 1
ATOM 2728 O O . CYS A 1 349 ? -10.178 -16.180 15.383 1.00 90.88 349 CYS A O 1
ATOM 2730 N N . TYR A 1 350 ? -11.829 -14.771 14.841 1.00 93.75 350 TYR A N 1
ATOM 2731 C CA . TYR A 1 350 ? -11.831 -15.099 13.424 1.00 93.75 350 TYR A CA 1
ATOM 2732 C C . TYR A 1 350 ? -10.880 -14.150 12.696 1.00 93.75 350 TYR A C 1
ATOM 2734 O O . TYR A 1 350 ? -10.978 -12.942 12.877 1.00 93.75 350 TYR A O 1
ATOM 2742 N N . ALA A 1 351 ? -10.005 -14.669 11.836 1.00 96.81 351 ALA A N 1
ATOM 2743 C CA . ALA A 1 351 ? -9.190 -13.852 10.940 1.00 96.81 351 ALA A CA 1
ATOM 2744 C C . ALA A 1 351 ? -9.055 -14.522 9.572 1.00 96.81 351 ALA A C 1
ATOM 2746 O O . ALA A 1 351 ? -8.836 -15.734 9.498 1.00 96.81 351 ALA A O 1
ATOM 2747 N N . GLY A 1 352 ? -9.155 -13.747 8.495 1.00 96.88 352 GLY A N 1
ATOM 2748 C CA . GLY A 1 352 ? -9.103 -14.248 7.124 1.00 96.88 352 GLY A CA 1
ATOM 2749 C C . GLY A 1 352 ? -8.868 -13.148 6.095 1.00 96.88 352 GLY A C 1
ATOM 2750 O O . GLY A 1 352 ? -8.732 -11.976 6.438 1.00 96.88 352 GLY A O 1
ATOM 2751 N N . LEU A 1 353 ? -8.811 -13.542 4.824 1.00 97.06 353 LEU A N 1
ATOM 2752 C CA . LEU A 1 353 ? -8.652 -12.628 3.696 1.00 97.06 353 LEU A CA 1
ATOM 2753 C C . LEU A 1 353 ? -9.960 -12.545 2.913 1.00 97.06 353 LEU A C 1
ATOM 2755 O O . LEU A 1 353 ? -10.565 -13.572 2.611 1.00 97.06 353 LEU A O 1
ATOM 2759 N N . VAL A 1 354 ? -10.377 -11.332 2.567 1.00 95.19 354 VAL A N 1
ATOM 2760 C CA . VAL A 1 354 ? -11.569 -11.074 1.753 1.00 95.19 354 VAL A CA 1
ATOM 2761 C C . VAL A 1 354 ? -11.193 -10.160 0.599 1.00 95.19 354 VAL A C 1
ATOM 2763 O O . VAL A 1 354 ? -10.487 -9.172 0.787 1.00 95.19 354 VAL A O 1
ATOM 2766 N N . ARG A 1 355 ? -11.676 -10.471 -0.605 1.00 92.50 355 ARG A N 1
ATOM 2767 C CA . ARG A 1 355 ? -11.578 -9.558 -1.745 1.00 92.50 355 ARG A CA 1
ATOM 2768 C C . ARG A 1 355 ? -12.624 -8.457 -1.578 1.00 92.50 355 ARG A C 1
ATOM 2770 O O . ARG A 1 355 ? -13.810 -8.718 -1.726 1.00 92.50 355 ARG A O 1
ATOM 2777 N N . LEU A 1 356 ? -12.174 -7.258 -1.221 1.00 90.19 356 LEU A N 1
ATOM 2778 C CA . LEU A 1 356 ? -13.022 -6.098 -0.948 1.00 90.19 356 LEU A CA 1
ATOM 2779 C C . LEU A 1 356 ? -13.308 -5.273 -2.209 1.00 90.19 356 LEU A C 1
ATOM 2781 O O . LEU A 1 356 ? -14.369 -4.667 -2.317 1.00 90.19 356 LEU A O 1
ATOM 2785 N N . PHE A 1 357 ? -12.361 -5.245 -3.149 1.00 87.69 357 PHE A N 1
ATOM 2786 C CA . PHE A 1 357 ? -12.465 -4.450 -4.371 1.00 87.69 357 PHE A CA 1
ATOM 2787 C C . PHE A 1 357 ? -12.322 -5.309 -5.621 1.00 87.69 357 PHE A C 1
ATOM 2789 O O . PHE A 1 357 ? -11.778 -6.414 -5.603 1.00 87.69 357 PHE A O 1
ATOM 2796 N N . GLU A 1 358 ? -12.746 -4.739 -6.737 1.00 87.00 358 GLU A N 1
ATOM 2797 C CA . GLU A 1 358 ? -12.440 -5.279 -8.046 1.00 87.00 358 GLU A CA 1
ATOM 2798 C C . GLU A 1 358 ? -10.953 -5.063 -8.396 1.00 87.00 358 GLU A C 1
ATOM 2800 O O . GLU A 1 358 ? -10.466 -3.931 -8.302 1.00 87.00 358 GLU A O 1
ATOM 2805 N N . PRO A 1 359 ? -10.213 -6.093 -8.851 1.00 82.44 359 PRO A N 1
ATOM 2806 C CA . PRO A 1 359 ? -8.774 -5.987 -9.148 1.00 82.44 359 PRO A CA 1
ATOM 2807 C C . PRO A 1 359 ? -8.421 -4.963 -10.218 1.00 82.44 359 PRO A C 1
ATOM 2809 O O . PRO A 1 359 ? -7.316 -4.426 -10.222 1.00 82.44 359 PRO A O 1
ATOM 2812 N N . HIS A 1 360 ? -9.352 -4.730 -11.143 1.00 80.44 360 HIS A N 1
ATOM 2813 C CA . HIS A 1 360 ? -9.193 -3.757 -12.216 1.00 80.44 360 HIS A CA 1
ATOM 2814 C C . HIS A 1 360 ? -9.370 -2.315 -11.717 1.00 80.44 360 HIS A C 1
ATOM 2816 O O . HIS A 1 360 ? -8.806 -1.401 -12.309 1.00 80.44 360 HIS A O 1
ATOM 2822 N N . VAL A 1 361 ? -10.113 -2.111 -10.620 1.00 83.31 361 VAL A N 1
ATOM 2823 C CA . VAL A 1 361 ? -10.263 -0.805 -9.956 1.00 83.31 361 VAL A CA 1
ATOM 2824 C C . VAL A 1 361 ? -9.071 -0.534 -9.047 1.00 83.31 361 VAL A C 1
ATOM 2826 O O . VAL A 1 361 ? -8.513 0.561 -9.050 1.00 83.31 361 VAL A O 1
ATOM 2829 N N . SER A 1 362 ? -8.668 -1.535 -8.264 1.00 83.69 362 SER A N 1
ATOM 2830 C CA . SER A 1 362 ? -7.504 -1.453 -7.392 1.00 83.69 362 SER A CA 1
ATOM 2831 C C . SER A 1 362 ? -6.795 -2.803 -7.348 1.00 83.69 362 SER A C 1
ATOM 2833 O O . SER A 1 362 ? -7.412 -3.788 -6.936 1.00 83.69 362 SER A O 1
ATOM 2835 N N . PRO A 1 363 ? -5.491 -2.874 -7.677 1.00 79.50 363 PRO A N 1
ATOM 2836 C CA . PRO A 1 363 ? -4.735 -4.113 -7.509 1.00 79.50 363 PRO A CA 1
ATOM 2837 C C . PRO A 1 363 ? -4.696 -4.553 -6.036 1.00 79.50 363 PRO A C 1
ATOM 2839 O O . PRO A 1 363 ? -4.681 -5.746 -5.742 1.00 79.50 363 PRO A O 1
ATOM 2842 N N . ARG A 1 364 ? -4.805 -3.591 -5.111 1.00 84.62 364 ARG A N 1
ATOM 2843 C CA . ARG A 1 364 ? -4.880 -3.770 -3.654 1.00 84.62 364 ARG A CA 1
ATOM 2844 C C . ARG A 1 364 ? -6.293 -4.131 -3.225 1.00 84.62 364 ARG A C 1
ATOM 2846 O O . ARG A 1 364 ? -6.969 -3.363 -2.548 1.00 84.62 364 ARG A O 1
ATOM 2853 N N . CYS A 1 365 ? -6.768 -5.269 -3.707 1.00 87.44 365 CYS A N 1
ATOM 2854 C CA . CYS A 1 365 ? -8.161 -5.680 -3.572 1.00 87.44 365 CYS A CA 1
ATOM 2855 C C . CYS A 1 365 ? -8.425 -6.640 -2.413 1.00 87.44 365 CYS A C 1
ATOM 2857 O O . CYS A 1 365 ? -9.587 -6.917 -2.127 1.00 87.44 365 CYS A O 1
ATOM 2859 N N . ILE A 1 366 ? -7.385 -7.153 -1.754 1.00 92.06 366 ILE A N 1
ATOM 2860 C CA . ILE A 1 366 ? -7.513 -8.115 -0.659 1.00 92.06 366 ILE A CA 1
ATOM 2861 C C . ILE A 1 366 ? -7.352 -7.399 0.685 1.00 92.06 366 ILE A C 1
ATOM 2863 O O . ILE A 1 366 ? -6.363 -6.706 0.923 1.00 92.06 366 ILE A O 1
ATOM 2867 N N . ALA A 1 367 ? -8.323 -7.596 1.569 1.00 94.88 367 ALA A N 1
ATOM 2868 C CA . ALA A 1 367 ? -8.318 -7.113 2.938 1.00 94.88 367 ALA A CA 1
ATOM 2869 C C . ALA A 1 367 ? -8.090 -8.274 3.912 1.00 94.88 367 ALA A C 1
ATOM 2871 O O . ALA A 1 367 ? -8.756 -9.306 3.823 1.00 94.88 367 ALA A O 1
ATOM 2872 N N . LEU A 1 368 ? -7.196 -8.079 4.879 1.00 97.31 368 LEU A N 1
ATOM 2873 C CA . LEU A 1 368 ? -7.190 -8.835 6.124 1.00 97.31 368 LEU A CA 1
ATOM 2874 C C . LEU A 1 368 ? -8.368 -8.362 6.971 1.00 97.31 368 LEU A C 1
ATOM 2876 O O . LEU A 1 368 ? -8.429 -7.198 7.365 1.00 97.31 368 LEU A O 1
ATOM 2880 N N . VAL A 1 369 ? -9.280 -9.279 7.266 1.00 97.31 369 VAL A N 1
ATOM 2881 C CA . VAL A 1 369 ? -10.387 -9.050 8.189 1.00 97.31 369 VAL A CA 1
ATOM 2882 C C . VAL A 1 369 ? -10.191 -9.895 9.433 1.00 97.31 369 VAL A C 1
ATOM 2884 O O . VAL A 1 369 ? -9.817 -11.066 9.335 1.00 97.31 369 VAL A O 1
ATOM 2887 N N . ALA A 1 370 ? -10.450 -9.319 10.601 1.00 97.00 370 ALA A N 1
ATOM 2888 C CA . ALA A 1 370 ? -10.496 -10.073 11.844 1.00 97.00 370 ALA A CA 1
ATOM 2889 C C . ALA A 1 370 ? -11.623 -9.587 12.755 1.00 97.00 370 ALA A C 1
ATOM 2891 O O . ALA A 1 370 ? -11.983 -8.413 12.731 1.00 97.00 370 ALA A O 1
ATOM 2892 N N . CYS A 1 371 ? -12.188 -10.490 13.549 1.00 95.19 371 CYS A N 1
ATOM 2893 C CA . CYS A 1 371 ? -13.248 -10.198 14.503 1.00 95.19 371 CYS A CA 1
ATOM 2894 C C . CYS A 1 371 ? -13.092 -11.094 15.730 1.00 95.19 371 CYS A C 1
ATOM 2896 O O . CYS A 1 371 ? -13.033 -12.320 15.611 1.00 95.19 371 CYS A O 1
ATOM 2898 N N . ARG A 1 372 ? -13.018 -10.478 16.908 1.00 91.62 372 ARG A N 1
ATOM 2899 C CA . ARG A 1 372 ? -12.979 -11.191 18.184 1.00 91.62 372 ARG A CA 1
ATOM 2900 C C . ARG A 1 372 ? -14.371 -11.748 18.500 1.00 91.62 372 ARG A C 1
ATOM 2902 O O . ARG A 1 372 ? -15.364 -11.071 18.241 1.00 91.62 372 ARG A O 1
ATOM 2909 N N . LYS A 1 373 ? -14.423 -12.965 19.044 1.00 81.94 373 LYS A N 1
ATOM 2910 C CA . LYS A 1 373 ? -15.662 -13.612 19.500 1.00 81.94 373 LYS A CA 1
ATOM 2911 C C . LYS A 1 373 ? -16.310 -12.840 20.640 1.00 81.94 373 LYS A C 1
ATOM 2913 O O . LYS A 1 373 ? -15.573 -12.202 21.438 1.00 81.94 373 LYS A O 1
#

Radius of gyration: 26.61 Å; Cα contacts (8 Å, |Δi|>4): 491; chains: 1; bounding box: 87×48×67 Å

Organism: Calicophoron daubneyi (NCBI:txid300641)

Foldseek 3Di:
DPPFLEEEEAQCFLVPPVLVLLVVQVVVLVVVVVVPPPDDDDDDDDDDDPPCPPQHRAYEYEHQDPVRLVNSVVVNQVVCVVPVNNPRSVLRYHYHNDDQDLVCLVVVLVVLQVVQQVSVCVRDDNPDDRDHRAQHAYEYAAQEACSQLSSLVSCLPRPSNQKYKHFDHANLNHDLVSPLLFPVVVVVCVVVVVVNVVCSDSVNRRLQFDAALVVVVVDALLNLLLVLQQVLLVVLVVLCCVQPPDNQDDPVLVVPDDRLCPQPQNVVCSRPNPDAPVSRVVSSLVSSCVSRVNDPVSSVVRDPSVVSRVSSVCVVVVVVVSNVSRNVSNVSNLVSSQNSSCVSQPPQKDWDKDQCDDCVVPVRRIIIIMGGD

Sequence (373 aa):
MPNFRYVVDIGSGLGHLPNSIARRLINDTNGCCSQKDNVSQMESVGNADSNNSFKPVCVIAVECNESMHIKACRSIDKTLQDNGVAELGLQHIERLLFRVEASDLDKLKSEITTAFLRRQRVTDEESVEPSAPPDYLVCGLHCCGDLGPSVIRLFNSHQQARSLLLVGCCYHKMALDTFPMSPLLREAMSQLVQLGTSLITESTFRLACQWSPCSWFTWCARDFNKHRLQFVGRTLLSHLQRHSKKSVITKERKSRRKNPSEIVGIKQLLDNPNLAFAQILPLLLAELCTELELDSEEMLSIIPATELEHLWTLTPGILAIQQLLQPLLEALILADRVWAVRSATGDGCYAGLVRLFEPHVSPRCIALVACRK

Secondary structure (DSSP, 8-state):
-----EEEEET-TTSHHHHHHHHHHHHHHHHHHTTTT---S--------TT---PPPEEEEEE--HHHHHHHHHHHHHHHHTTT-HHHHHTTEEEEE----TTSHHHHHHHHHHHHHHHHHHHS-TTS--PSPPPEEEEEEEE-TTHHHHHHHHHHH-TTEEEEEEEE---TT--GGGS--SHHHHHHHHTTHHHHHHHSSHHHHHHTTS--HHHHTT--HHHHHHHHHHHHHHHHHHHHHHH-SS----HHHHHHPPPGGGSHHHHTTTT-TT--HHHHHHHHHHHHHHHHT--HHHHHHH--HHHHHHHHHHHHHHHHHHHHHHHHHHHHHHHHHHHHHHHHHGGGEEEEEEE-S-TTT-S--EEEEEEE-

Mean predicted aligned error: 10.03 Å

Solvent-accessible surface area (backbone atoms only — not comparable to full-atom values): 21103 Å² total; per-residue (Å²): 128,87,81,72,43,26,36,38,34,39,50,34,50,62,31,61,64,59,52,50,53,40,51,51,54,55,50,58,59,50,58,64,61,69,65,70,82,77,80,91,85,83,85,88,81,80,97,69,83,92,72,78,73,83,73,79,54,40,32,39,32,28,22,59,53,64,71,39,41,55,49,21,56,54,50,50,55,56,60,25,63,79,66,77,50,57,73,66,54,59,74,25,54,45,80,43,86,44,74,79,42,79,89,42,44,68,60,50,52,50,53,54,44,51,51,51,54,60,49,48,60,74,74,45,72,94,83,66,78,84,69,77,75,69,60,24,32,39,35,20,74,48,21,45,21,53,36,43,59,31,52,52,51,43,44,74,74,33,84,42,39,39,28,40,41,37,22,56,45,38,36,57,66,39,56,68,86,67,53,67,67,10,71,67,55,44,53,59,33,64,77,36,54,76,57,39,66,68,55,61,42,65,66,45,30,47,41,28,51,72,74,37,66,71,62,58,79,71,55,49,41,35,55,51,44,42,49,48,46,54,52,51,55,48,54,52,48,59,47,47,59,70,71,45,90,58,87,69,78,49,79,72,58,64,75,71,58,76,60,71,63,70,40,69,78,48,46,75,44,26,70,44,80,80,67,54,58,84,75,43,50,64,58,54,49,54,51,47,32,66,78,59,76,47,57,71,63,66,49,61,77,66,57,62,61,69,61,51,45,50,47,62,67,44,41,65,61,55,49,53,52,48,53,64,47,22,60,56,47,30,48,52,55,53,50,31,50,40,45,29,52,38,72,75,49,46,93,48,37,52,61,45,79,44,78,78,49,56,52,90,82,34,56,64,16,52,23,47,36,35,37,53,113

InterPro domains:
  IPR025714 Methyltransferase domain [PF13679] (6-175)
  IPR052220 Methyltransferase-like protein 25 [PTHR12496] (6-373)

Nearest PDB structures (foldseek):
  7rfm-assembly1_A  TM=3.923E-01  e=7.291E-01  Clostridioides difficile 630
  8cxu-assembly3_C  TM=3.199E-01  e=1.304E+00  Clostridioides difficile 630
  7rfk-assembly3_C  TM=4.064E-01  e=3.562E+00  Clostridioides difficile 630
  8cy2-assembly1_A  TM=3.697E-01  e=2.333E+00  Clostridioides difficile
  8cxu-assembly1_A  TM=3.405E-01  e=3.378E+00  Clostridioides difficile 630

pLDDT: mean 81.52, std 17.46, range [25.75, 97.31]